Protein AF-A0A507EQU8-F1 (afdb_monomer)

pLDDT: mean 86.01, std 19.76, range [30.59, 98.69]

Nearest PDB structures (foldseek):
  7o62-assembly1_B  TM=4.569E-01  e=1.616E+00  Desulfotalea psychrophila LSv54
  6tmk-assembly1_E2  TM=2.914E-01  e=2.147E+00  Toxoplasma gondii GT1
  7njl-assembly1_A  TM=1.836E-01  e=2.472E-01  Mycolicibacterium smegmatis MC2 155
  7njm-assembly1_A  TM=1.804E-01  e=5.802E-01  Mycolicibacterium smegmatis MC2 155
  7njk-assembly1_A  TM=1.840E-01  e=6.882E-01  Mycolicibacterium smegmatis MC2 155

Solvent-accessible surface area (backbone atoms only — not comparable to full-atom values): 25206 Å² total; per-residue (Å²): 136,86,58,73,74,61,52,54,58,51,50,51,52,49,52,53,49,52,50,54,49,52,52,53,52,51,60,72,70,61,94,59,88,78,78,77,60,70,70,56,56,54,55,30,61,77,66,74,51,86,80,81,82,77,83,67,63,54,95,87,48,102,61,71,60,93,66,76,80,60,71,69,63,61,54,65,73,47,66,84,66,79,62,35,32,33,38,43,36,72,48,68,68,61,51,53,28,52,45,56,45,30,46,78,68,74,42,40,94,39,53,46,76,42,54,45,68,82,80,37,66,80,20,47,44,71,68,59,21,52,53,38,45,77,71,42,51,33,55,63,50,27,76,70,22,53,32,38,39,32,26,60,48,51,29,58,44,39,29,51,56,52,22,67,71,48,86,56,69,88,65,28,44,76,27,31,38,35,44,39,33,68,41,64,63,66,54,66,48,78,58,50,67,70,50,50,51,51,49,50,54,51,60,64,29,28,83,52,89,29,50,64,35,50,44,47,33,15,42,44,58,38,46,48,53,50,53,26,63,75,68,73,47,89,62,88,77,50,41,81,50,52,72,66,27,68,67,70,89,48,69,64,58,85,92,50,84,79,73,37,50,81,23,32,33,32,70,41,60,92,46,55,55,66,60,45,41,37,71,78,57,65,36,60,64,49,72,36,55,68,92,58,65,66,15,42,47,83,48,46,59,40,21,38,29,36,50,52,74,73,56,53,64,66,55,70,65,61,41,20,23,35,34,60,11,32,40,34,42,28,57,30,71,67,35,47,45,50,33,32,78,70,62,46,32,70,63,42,69,59,61,60,39,48,48,49,42,69,72,64,66,67,94,67,70,41,41,90,92,53,63,63,43,42,31,37,20,60,88,41,21,58,90,47,43,76,46,47,45,74,34,70,46,74,65,50,52,39,61,56,56,75,42,53,41,70,66,62,43,70,72,40,19,58,62,49,20,30,56,50,36,63,54,49,38,53,56,42,41,48,51,54,52,48,55,60,42,61,55,57,56,74,85,79,76,77,85,83,131

Sequence (449 aa):
MLGPKRKHKRLLRFIIALIATAVATLVLMGDIKVRVPTSINELCETHGLLCSLQTACNRHSFRCRFGVSSDSSIQRVIGEWKPAVLYYNRHGGCRTNLFAALEKLGLSSKMATFDPSQLSGYGMSHARAQQLIQRGHVQFVCNKYDVVVVADTIPHARALLLSLLETDTRIQCQSKIVLEITNRFDWRVKDVDAYYWMMRALVEATESRLKGRLFWVANNAFDKAYIEARLGVKMPFIRLIRPMGVATKSQYPWDLPKPSLSNFAAQKHYSEIYSGLSKNYSIPITVFPFGHKYGGPQHLLRFKAFIDVPYQYSTMKFYENIAHGVPLLIPTPRFLDELFNTGIHTMLDTNILKDLHRQLQQPVNAISGFPKWSAYMDYYDPLFAPFVYYVDSFKEFQEMADKSWKELDSRNVRQKGPEFYGAYRRLIVQEWLQLFRDMWPAAAVFHSV

Mean predicted aligned error: 9.55 Å

Organism: NCBI:txid246404

Secondary structure (DSSP, 8-state):
---HHHHHHHHHHHHHHHHHHHHHHHHHTS-------HHHHHHHHHTT----------TT-S--------THHHHHHHSS----EEEE-S-HHHHHHHHHHHHHTT-GGGEEEE-GGGT-SSS--HHHHHHHHHTTHHHHHHTT-SEEEE-S-GGGGHHHHHHTT-S-TTTS--SEEEEEESS-TTTT-SSHHHHHHHHHHHHHHHTTTTTTTEEEEESSHHHHHHHHHHHT---TT-EE----------PPPTTSPPP-TTSEEEE--SBSHHHHHHHHS---EEEEPTT-----HHHHTTSS-EE---SSS--HHHHHHHHTT--EEEE-HHHHHHHHHTTSB-SS-HHHHHHHHHHH-----PPTTS-GGGGGSGGG-TTTGGGEEEE-SHHHHHHHHHS-HHHHTTT-HHHHHHHHHHHHHHHHHHHHHHHHHHHS-GGGSSS--

Structure (mmCIF, N/CA/C/O backbone):
data_AF-A0A507EQU8-F1
#
_entry.id   AF-A0A507EQU8-F1
#
loop_
_atom_site.group_PDB
_atom_site.id
_atom_site.type_symbol
_atom_site.label_atom_id
_atom_site.label_alt_id
_atom_site.label_comp_id
_atom_site.label_asym_id
_atom_site.label_entity_id
_atom_site.label_seq_id
_atom_site.pdbx_PDB_ins_code
_atom_site.Cartn_x
_atom_site.Cartn_y
_atom_site.Cartn_z
_atom_site.occupancy
_atom_site.B_iso_or_equiv
_atom_site.auth_seq_id
_atom_site.auth_comp_id
_atom_site.auth_asym_id
_atom_site.auth_atom_id
_atom_site.pdbx_PDB_model_num
ATOM 1 N N . MET A 1 1 ? -10.538 -12.911 -45.875 1.00 42.34 1 MET A N 1
ATOM 2 C CA . MET A 1 1 ? -11.359 -13.709 -44.933 1.00 42.34 1 MET A CA 1
ATOM 3 C C . MET A 1 1 ? -10.910 -13.424 -43.499 1.00 42.34 1 MET A C 1
ATOM 5 O O . MET A 1 1 ? -9.743 -13.615 -43.195 1.00 42.34 1 MET A O 1
ATOM 9 N N . LEU A 1 2 ? -11.775 -12.884 -42.629 1.00 39.94 2 LEU A N 1
ATOM 10 C CA . LEU A 1 2 ? -11.408 -12.583 -41.233 1.00 39.94 2 LEU A CA 1
ATOM 11 C C . LEU A 1 2 ? -11.486 -13.854 -40.373 1.00 39.94 2 LEU A C 1
ATOM 13 O O . LEU A 1 2 ? -12.527 -14.512 -40.345 1.00 39.94 2 LEU A O 1
ATOM 17 N N . GLY A 1 3 ? -10.395 -14.167 -39.668 1.00 48.62 3 GLY A N 1
ATOM 18 C CA . GLY A 1 3 ? -10.254 -15.381 -38.860 1.00 48.62 3 GLY A CA 1
ATOM 19 C C . GLY A 1 3 ? -11.263 -15.512 -37.701 1.00 48.62 3 GLY A C 1
ATOM 20 O O . GLY A 1 3 ? -11.793 -14.506 -37.208 1.00 48.62 3 GLY A O 1
ATOM 21 N N . PRO A 1 4 ? -11.508 -16.747 -37.225 1.00 51.72 4 PRO A N 1
ATOM 22 C CA . PRO A 1 4 ? -12.619 -17.108 -36.332 1.00 51.72 4 PRO A CA 1
ATOM 23 C C . PRO A 1 4 ? -12.668 -16.311 -35.014 1.00 51.72 4 PRO A C 1
ATOM 25 O O . PRO A 1 4 ? -13.744 -15.924 -34.561 1.00 51.72 4 PRO A O 1
ATOM 28 N N . LYS A 1 5 ? -11.517 -15.918 -34.448 1.00 44.06 5 LYS A N 1
ATOM 29 C CA . LYS A 1 5 ? -11.454 -15.112 -33.210 1.00 44.06 5 LYS A CA 1
ATOM 30 C C . LYS A 1 5 ? -11.992 -13.678 -33.358 1.00 44.06 5 LYS A C 1
ATOM 32 O O . LYS A 1 5 ? -12.508 -13.112 -32.395 1.00 44.06 5 LYS A O 1
ATOM 37 N N . ARG A 1 6 ? -11.916 -13.070 -34.552 1.00 46.94 6 ARG A N 1
ATOM 38 C CA . ARG A 1 6 ? -12.485 -11.727 -34.805 1.00 46.94 6 ARG A CA 1
ATOM 39 C C . ARG A 1 6 ? -14.000 -11.770 -35.017 1.00 46.94 6 ARG A C 1
ATOM 41 O O . ARG A 1 6 ? -14.669 -10.788 -34.695 1.00 46.94 6 ARG A O 1
ATOM 48 N N . LYS A 1 7 ? -14.543 -12.899 -35.492 1.00 54.53 7 LYS A N 1
ATOM 49 C CA . LYS A 1 7 ? -15.993 -13.104 -35.629 1.00 54.53 7 LYS A CA 1
ATOM 50 C C . LYS A 1 7 ? -16.678 -13.179 -34.261 1.00 54.53 7 LYS A C 1
ATOM 52 O O . LYS A 1 7 ? -17.665 -12.480 -34.067 1.00 54.53 7 LYS A O 1
ATOM 57 N N . HIS A 1 8 ? -16.095 -13.876 -33.280 1.00 55.09 8 HIS A N 1
ATOM 58 C CA . HIS A 1 8 ? -16.669 -13.953 -31.928 1.00 55.09 8 HIS A CA 1
ATOM 59 C C . HIS A 1 8 ? -16.731 -12.606 -31.197 1.00 55.09 8 HIS A C 1
ATOM 61 O O . HIS A 1 8 ? -17.758 -12.288 -30.608 1.00 55.09 8 HIS A O 1
ATOM 67 N N . LYS A 1 9 ? -15.694 -11.759 -31.286 1.00 53.25 9 LYS A N 1
ATOM 68 C CA . LYS A 1 9 ? -15.735 -10.421 -30.661 1.00 53.25 9 LYS A CA 1
ATOM 69 C C . LYS A 1 9 ? -16.758 -9.4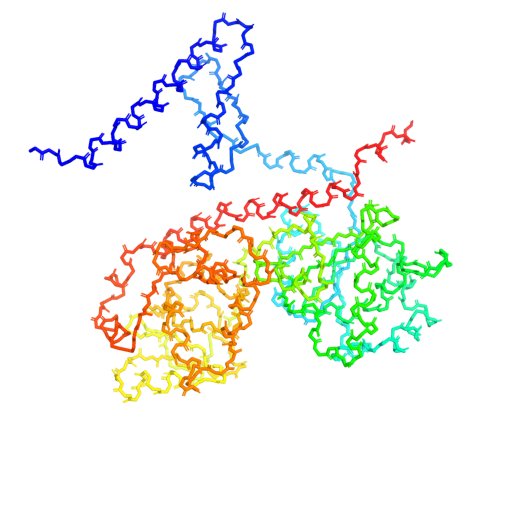85 -31.313 1.00 53.25 9 LYS A C 1
ATOM 71 O O . LYS A 1 9 ? -17.349 -8.663 -30.618 1.00 53.25 9 LYS A O 1
ATOM 76 N N . ARG A 1 10 ? -16.968 -9.584 -32.632 1.00 59.56 10 ARG A N 1
ATOM 77 C CA . ARG A 1 10 ? -18.005 -8.803 -33.330 1.00 59.56 10 ARG A CA 1
ATOM 78 C C . ARG A 1 10 ? -19.405 -9.313 -33.003 1.00 59.56 10 ARG A C 1
ATOM 80 O O . ARG A 1 10 ? -20.270 -8.493 -32.726 1.00 59.56 10 ARG A O 1
ATOM 87 N N . LEU A 1 11 ? -19.592 -10.631 -32.962 1.00 62.03 11 LEU A N 1
ATOM 88 C CA . LEU A 1 11 ? -20.859 -11.254 -32.590 1.00 62.03 11 LEU A CA 1
ATOM 89 C C . LEU A 1 11 ? -21.246 -10.915 -31.144 1.00 62.03 11 LEU A C 1
ATOM 91 O O . LEU A 1 11 ? -22.371 -10.503 -30.903 1.00 62.03 11 LEU A O 1
ATOM 95 N N . LEU A 1 12 ? -20.299 -10.973 -30.203 1.00 58.91 12 LEU A N 1
ATOM 96 C CA . LEU A 1 12 ? -20.546 -10.613 -28.805 1.00 58.91 12 LEU A CA 1
ATOM 97 C C . LEU A 1 12 ? -20.930 -9.133 -28.646 1.00 58.91 12 LEU A C 1
ATOM 99 O O . LEU A 1 12 ? -21.884 -8.817 -27.947 1.00 58.91 12 LEU A O 1
ATOM 103 N N . ARG A 1 13 ? -20.235 -8.218 -29.338 1.00 59.28 13 ARG A N 1
ATOM 104 C CA . ARG A 1 13 ? -20.596 -6.787 -29.343 1.00 59.28 13 ARG A CA 1
ATOM 105 C C . ARG A 1 13 ? -21.969 -6.537 -29.960 1.00 59.28 13 ARG A C 1
ATOM 107 O O . ARG A 1 13 ? -22.696 -5.681 -29.470 1.00 59.28 13 ARG A O 1
ATOM 114 N N . PHE A 1 14 ? -22.312 -7.277 -31.012 1.00 68.62 14 PHE A N 1
ATOM 115 C CA . PHE A 1 14 ? -23.617 -7.193 -31.656 1.00 68.62 14 PHE A CA 1
ATOM 116 C C . PHE A 1 14 ? -24.729 -7.680 -30.721 1.00 68.62 14 PHE A C 1
ATOM 118 O O . PHE A 1 14 ? -25.715 -6.977 -30.554 1.00 68.62 14 PHE A O 1
ATOM 125 N N . ILE A 1 15 ? -24.528 -8.809 -30.032 1.00 67.62 15 ILE A N 1
ATOM 126 C CA . ILE A 1 15 ? -25.474 -9.351 -29.045 1.00 67.62 15 ILE A CA 1
ATOM 127 C C . ILE A 1 15 ? -25.667 -8.381 -27.871 1.00 67.62 15 ILE A C 1
ATOM 129 O O . ILE A 1 15 ? -26.803 -8.095 -27.507 1.00 67.62 15 ILE A O 1
ATOM 133 N N . ILE A 1 16 ? -24.586 -7.816 -27.319 1.00 65.94 16 ILE A N 1
ATOM 134 C CA . ILE A 1 16 ? -24.670 -6.828 -26.228 1.00 65.94 16 ILE A CA 1
ATOM 135 C C . ILE A 1 16 ? -25.446 -5.583 -26.675 1.00 65.94 16 ILE A C 1
ATOM 137 O O . ILE A 1 16 ? -26.297 -5.097 -25.933 1.00 65.94 16 ILE A O 1
ATOM 141 N N . ALA A 1 17 ? -25.190 -5.083 -27.888 1.00 66.50 17 ALA A N 1
ATOM 142 C CA . ALA A 1 17 ? -25.923 -3.946 -28.434 1.00 66.50 17 ALA A CA 1
ATOM 143 C C . ALA A 1 17 ? -27.415 -4.268 -28.616 1.00 66.50 17 ALA A C 1
ATOM 145 O O . ALA A 1 17 ? -28.255 -3.463 -28.232 1.00 66.50 17 ALA A O 1
ATOM 146 N N . LEU A 1 18 ? -27.746 -5.460 -29.120 1.00 69.06 18 LEU A N 1
ATOM 147 C CA . LEU A 1 18 ? -29.127 -5.899 -29.338 1.00 69.06 18 LEU A CA 1
ATOM 148 C C . LEU A 1 18 ? -29.902 -6.039 -28.021 1.00 69.06 18 LEU A C 1
ATOM 150 O O . LEU A 1 18 ? -31.041 -5.591 -27.932 1.00 69.06 18 LEU A O 1
ATOM 154 N N . ILE A 1 19 ? -29.263 -6.589 -26.983 1.00 69.62 19 ILE A N 1
ATOM 155 C CA . ILE A 1 19 ? -29.839 -6.695 -25.634 1.00 69.62 19 ILE A CA 1
ATOM 156 C C . ILE A 1 19 ? -30.042 -5.302 -25.031 1.00 69.62 19 ILE A C 1
ATOM 158 O O . ILE A 1 19 ? -31.113 -5.018 -24.500 1.00 69.62 19 ILE A O 1
ATOM 162 N N . ALA A 1 20 ? -29.055 -4.409 -25.147 1.00 66.19 20 ALA A N 1
ATOM 163 C CA . ALA A 1 20 ? -29.172 -3.040 -24.651 1.00 66.19 20 ALA A CA 1
ATOM 164 C C . ALA A 1 20 ? -30.304 -2.269 -25.352 1.00 66.19 20 ALA A C 1
ATOM 166 O O . ALA A 1 20 ? -31.063 -1.563 -24.690 1.00 66.19 20 ALA A O 1
ATOM 167 N N . THR A 1 21 ? -30.457 -2.438 -26.670 1.00 67.44 21 THR A N 1
ATOM 168 C CA . THR A 1 21 ? -31.561 -1.844 -27.434 1.00 67.44 21 THR A CA 1
ATOM 169 C C . THR A 1 21 ? -32.906 -2.436 -27.020 1.00 67.44 21 THR A C 1
ATOM 171 O O . THR A 1 21 ? -33.819 -1.671 -26.738 1.00 67.44 21 THR A O 1
ATOM 174 N N . ALA A 1 22 ? -33.027 -3.761 -26.891 1.00 65.25 22 ALA A N 1
ATOM 175 C CA . ALA A 1 22 ? -34.272 -4.412 -26.479 1.00 65.25 22 ALA A CA 1
ATOM 176 C C . ALA A 1 22 ? -34.715 -3.995 -25.065 1.00 65.25 22 ALA A C 1
ATOM 178 O O . ALA A 1 22 ? -35.886 -3.688 -24.850 1.00 65.25 22 ALA A O 1
ATOM 179 N N . VAL A 1 23 ? -33.779 -3.911 -24.113 1.00 63.47 23 VAL A N 1
ATOM 180 C CA . VAL A 1 23 ? -34.057 -3.431 -22.749 1.00 63.47 23 VAL A CA 1
ATOM 181 C C . VAL A 1 23 ? -34.469 -1.957 -22.764 1.00 63.47 23 VAL A C 1
ATOM 183 O O . VAL A 1 23 ? -35.434 -1.593 -22.098 1.00 63.47 23 VAL A O 1
ATOM 186 N N . ALA A 1 24 ? -33.802 -1.111 -23.556 1.00 61.72 24 ALA A N 1
ATOM 187 C CA . ALA A 1 24 ? -34.179 0.295 -23.693 1.00 61.72 24 ALA A CA 1
ATOM 188 C C . ALA A 1 24 ? -35.578 0.468 -24.311 1.00 61.72 24 ALA A C 1
ATOM 190 O O . ALA A 1 24 ? -36.353 1.295 -23.836 1.00 61.72 24 ALA A O 1
ATOM 191 N N . THR A 1 25 ? -35.931 -0.330 -25.324 1.00 55.12 25 THR A N 1
ATOM 192 C CA . THR A 1 25 ? -37.264 -0.316 -25.942 1.00 55.12 25 THR A CA 1
ATOM 193 C C . THR A 1 25 ? -38.345 -0.779 -24.963 1.00 55.12 25 THR A C 1
ATOM 195 O O . THR A 1 25 ? -39.374 -0.122 -24.856 1.00 55.12 25 THR A O 1
ATOM 198 N N . LEU A 1 26 ? -38.098 -1.839 -24.185 1.00 52.22 26 LEU A N 1
ATOM 199 C CA . LEU A 1 26 ? -39.044 -2.334 -23.175 1.00 52.22 26 LEU A CA 1
ATOM 200 C C . LEU A 1 26 ? -39.271 -1.332 -22.032 1.00 52.22 26 LEU A C 1
ATOM 202 O O . LEU A 1 26 ? -40.394 -1.184 -21.562 1.00 52.22 26 LEU A O 1
ATOM 206 N N . VAL A 1 27 ? -38.235 -0.597 -21.621 1.00 56.47 27 VAL A N 1
ATOM 207 C CA . VAL A 1 27 ? -38.352 0.469 -20.607 1.00 56.47 27 VAL A CA 1
ATOM 208 C C . VAL A 1 27 ? -39.142 1.676 -21.132 1.00 56.47 27 VAL A C 1
ATOM 210 O O . VAL A 1 27 ? -39.840 2.335 -20.364 1.00 56.47 27 VAL A O 1
ATOM 213 N N . LEU A 1 28 ? -39.078 1.961 -22.437 1.00 51.53 28 LEU A N 1
ATOM 214 C CA . LEU A 1 28 ? -39.830 3.055 -23.064 1.00 51.53 28 LEU A CA 1
ATOM 215 C C . LEU A 1 28 ? -41.324 2.744 -23.263 1.00 51.53 28 LEU A C 1
ATOM 217 O O . LEU A 1 28 ? -42.096 3.677 -23.461 1.00 51.53 28 LEU A O 1
ATOM 221 N N . MET A 1 29 ? -41.740 1.475 -23.180 1.00 55.16 29 MET A N 1
ATOM 222 C CA . MET A 1 29 ? -43.136 1.054 -23.390 1.00 55.16 29 MET A CA 1
ATOM 223 C C . MET A 1 29 ? -44.002 1.007 -22.115 1.00 55.16 29 MET A C 1
ATOM 225 O O . MET A 1 29 ? -45.175 0.664 -22.208 1.00 55.16 29 MET A O 1
ATOM 229 N N . GLY A 1 30 ? -43.479 1.434 -20.960 1.00 38.78 30 GLY A N 1
ATOM 230 C CA . GLY A 1 30 ? -44.264 1.643 -19.735 1.00 38.78 30 GLY A CA 1
ATOM 231 C C . GLY A 1 30 ? -44.385 0.411 -18.824 1.00 38.78 30 GLY A C 1
ATOM 232 O O . GLY A 1 30 ? -44.796 -0.662 -19.246 1.00 38.78 30 GLY A O 1
ATOM 233 N N . ASP A 1 31 ? -44.001 0.607 -17.558 1.00 40.34 31 ASP A N 1
ATOM 234 C CA . ASP A 1 31 ? -44.243 -0.231 -16.369 1.00 40.34 31 ASP A CA 1
ATOM 235 C C . ASP A 1 31 ? -43.927 -1.735 -16.423 1.00 40.34 31 ASP A C 1
ATOM 237 O O . ASP A 1 31 ? -44.619 -2.560 -15.825 1.00 40.34 31 ASP A O 1
ATOM 241 N N . ILE A 1 32 ? -42.785 -2.107 -17.009 1.00 42.34 32 ILE A N 1
ATOM 242 C CA . ILE A 1 32 ? -42.220 -3.451 -16.823 1.00 42.34 32 ILE A CA 1
ATOM 243 C C . ILE A 1 32 ? -40.951 -3.375 -15.967 1.00 42.34 32 ILE A C 1
ATOM 245 O O . ILE A 1 32 ? -39.916 -2.855 -16.385 1.00 42.34 32 ILE A O 1
ATOM 249 N N . LYS A 1 33 ? -41.001 -3.963 -14.761 1.00 39.00 33 LYS A N 1
ATOM 250 C CA . LYS A 1 33 ? -39.801 -4.315 -13.983 1.00 39.00 33 LYS A CA 1
ATOM 251 C C . LYS A 1 33 ? -39.036 -5.405 -14.738 1.00 39.00 33 LYS A C 1
ATOM 253 O O . LYS A 1 33 ? -39.314 -6.591 -14.577 1.00 39.00 33 LYS A O 1
ATOM 258 N N . VAL A 1 34 ? -38.071 -5.017 -15.568 1.00 43.66 34 VAL A N 1
ATOM 259 C CA . VAL A 1 34 ? -37.204 -5.974 -16.265 1.00 43.66 34 VAL A CA 1
ATOM 260 C C . VAL A 1 34 ? -36.219 -6.572 -15.259 1.00 43.66 34 VAL A C 1
ATOM 262 O O . VAL A 1 34 ? -35.320 -5.893 -14.763 1.00 43.66 34 VAL A O 1
ATOM 265 N N . ARG A 1 35 ? -36.388 -7.859 -14.945 1.00 39.03 35 ARG A N 1
ATOM 266 C CA . ARG A 1 35 ? -35.407 -8.634 -14.178 1.00 39.03 35 ARG A CA 1
ATOM 267 C C . ARG A 1 35 ? -34.235 -8.935 -15.112 1.00 39.03 35 ARG A C 1
ATOM 269 O O . ARG A 1 35 ? -34.393 -9.677 -16.078 1.00 39.03 35 ARG A O 1
ATOM 276 N N . VAL A 1 36 ? -33.080 -8.322 -14.862 1.00 44.06 36 VAL A N 1
ATOM 277 C CA . VAL A 1 36 ? -31.867 -8.581 -15.650 1.00 44.06 36 VAL A CA 1
ATOM 278 C C . VAL A 1 36 ? -31.468 -10.053 -15.456 1.00 44.06 36 VAL A C 1
ATOM 280 O O . VAL A 1 36 ? -31.390 -10.495 -14.307 1.00 44.06 36 VAL A O 1
ATOM 283 N N . PRO A 1 37 ? -31.239 -10.827 -16.533 1.00 44.88 37 PRO A N 1
ATOM 284 C CA . PRO A 1 37 ? -30.808 -12.216 -16.417 1.00 44.88 37 PRO A CA 1
ATOM 285 C C . PRO A 1 37 ? -29.490 -12.326 -15.642 1.00 44.88 37 PRO A C 1
ATOM 287 O O . PRO A 1 37 ? -28.558 -11.556 -15.881 1.00 44.88 37 PRO A O 1
ATOM 290 N N . THR A 1 38 ? -29.388 -13.317 -14.756 1.00 45.31 38 THR A N 1
ATOM 291 C CA . THR A 1 38 ? -28.192 -13.628 -13.949 1.00 45.31 38 THR A CA 1
ATOM 292 C C . THR A 1 38 ? -26.916 -13.771 -14.785 1.00 45.31 38 THR A C 1
ATOM 294 O O . THR A 1 38 ? -25.840 -13.394 -14.327 1.00 45.31 38 THR A O 1
ATOM 297 N N . SER A 1 39 ? -27.040 -14.188 -16.047 1.00 43.75 39 SER A N 1
ATOM 298 C CA . SER A 1 39 ? -25.925 -14.334 -16.988 1.00 43.75 39 SER A CA 1
ATOM 299 C C . SER A 1 39 ? -25.217 -13.021 -17.359 1.00 43.75 39 SER A C 1
ATOM 301 O O . SER A 1 39 ? -24.066 -13.053 -17.787 1.00 43.75 39 SER A O 1
ATOM 303 N N . ILE A 1 40 ? -25.858 -11.855 -17.194 1.00 48.06 40 ILE A N 1
ATOM 304 C CA . ILE A 1 40 ? -25.225 -10.544 -17.436 1.00 48.06 40 ILE A CA 1
ATOM 305 C C . ILE A 1 40 ? -24.360 -10.124 -16.242 1.00 48.06 40 ILE A C 1
ATOM 307 O O . ILE A 1 40 ? -23.273 -9.584 -16.445 1.00 48.06 40 ILE A O 1
ATOM 311 N N . ASN A 1 41 ? -24.792 -10.426 -15.014 1.00 46.12 41 ASN A N 1
ATOM 312 C CA . ASN A 1 41 ? -23.993 -10.169 -13.813 1.00 46.12 41 ASN A CA 1
ATOM 313 C C . ASN A 1 41 ? -22.737 -11.049 -13.788 1.00 46.12 41 ASN A C 1
ATOM 315 O O . ASN A 1 41 ? -21.650 -10.532 -13.544 1.00 46.12 41 ASN A O 1
ATOM 319 N N . GLU A 1 42 ? -22.854 -12.325 -14.169 1.00 46.00 42 GLU A N 1
ATOM 320 C CA . GLU A 1 42 ? -21.694 -13.210 -14.351 1.00 46.00 42 GLU A CA 1
ATOM 321 C C . GLU A 1 42 ? -20.728 -12.671 -15.419 1.00 46.00 42 GLU A C 1
ATOM 323 O O . GLU A 1 42 ? -19.509 -12.730 -15.251 1.00 46.00 42 GLU A O 1
ATOM 328 N N . LEU A 1 43 ? -21.241 -12.071 -16.502 1.00 43.12 43 LEU A N 1
ATOM 329 C CA . LEU A 1 43 ? -20.406 -11.457 -17.538 1.00 43.12 43 LEU A CA 1
ATOM 330 C C . LEU A 1 43 ? -19.632 -10.233 -17.015 1.00 43.12 43 LEU A C 1
ATOM 332 O O . LEU A 1 43 ? -18.475 -10.037 -17.397 1.00 43.12 43 LEU A O 1
ATOM 336 N N . CYS A 1 44 ? -20.254 -9.426 -16.152 1.00 44.66 44 CYS A N 1
ATOM 337 C CA . CYS A 1 44 ? -19.648 -8.250 -15.522 1.00 44.66 44 CYS A CA 1
ATOM 338 C C . CYS A 1 44 ? -18.599 -8.624 -14.465 1.00 44.66 44 CYS A C 1
ATOM 340 O O . CYS A 1 44 ? -17.521 -8.027 -14.445 1.00 44.66 44 CYS A O 1
ATOM 342 N N . GLU A 1 45 ? -18.868 -9.652 -13.657 1.00 44.34 45 GLU A N 1
ATOM 343 C CA . GLU A 1 45 ? -17.925 -10.196 -12.672 1.00 44.34 45 GLU A CA 1
ATOM 344 C C . GLU A 1 45 ? -16.706 -10.834 -13.346 1.00 44.34 45 GLU A C 1
ATOM 346 O O . GLU A 1 45 ? -15.569 -10.551 -12.969 1.00 44.34 45 GLU A O 1
ATOM 351 N N . THR A 1 46 ? -16.916 -11.594 -14.426 1.00 40.97 46 THR A N 1
ATOM 352 C CA . THR A 1 46 ? -15.825 -12.239 -15.181 1.00 40.97 46 THR A CA 1
ATOM 353 C C . THR A 1 46 ? -14.878 -11.219 -15.837 1.00 40.97 46 THR A C 1
ATOM 355 O O . THR A 1 46 ? -13.724 -11.534 -16.124 1.00 40.97 46 THR A O 1
ATOM 358 N N . HIS A 1 47 ? -15.333 -9.980 -16.060 1.00 43.50 47 HIS A N 1
ATOM 359 C CA . HIS A 1 47 ? -14.538 -8.909 -16.677 1.00 43.50 47 HIS A CA 1
ATOM 360 C C . HIS A 1 47 ? -14.151 -7.778 -15.708 1.00 43.50 47 HIS A C 1
ATOM 362 O O . HIS A 1 47 ? -13.595 -6.773 -16.153 1.00 43.50 47 HIS A O 1
ATOM 368 N N . GLY A 1 48 ? -14.410 -7.925 -14.404 1.00 31.89 48 GLY A N 1
ATOM 369 C CA . GLY A 1 48 ? -13.989 -6.964 -13.378 1.00 31.89 48 GLY A CA 1
ATOM 370 C C . GLY A 1 48 ? -14.643 -5.579 -13.478 1.00 31.89 48 GLY A C 1
ATOM 371 O O . GLY A 1 48 ? -14.042 -4.588 -13.065 1.00 31.89 48 GLY A O 1
ATOM 372 N N . LEU A 1 49 ? -15.852 -5.482 -14.041 1.00 39.31 49 LEU A N 1
ATOM 373 C CA . LEU A 1 49 ? -16.602 -4.227 -14.140 1.00 39.31 49 LEU A CA 1
ATOM 374 C C . LEU A 1 49 ? -17.629 -4.133 -13.004 1.00 39.31 49 LEU A C 1
ATOM 376 O O . LEU A 1 49 ? -18.599 -4.885 -12.972 1.00 39.31 49 LEU A O 1
ATOM 380 N N . LEU A 1 50 ? -17.452 -3.163 -12.101 1.00 37.41 50 LEU A N 1
ATOM 381 C CA . LEU A 1 50 ? -18.492 -2.752 -11.152 1.00 37.41 50 LEU A CA 1
ATOM 382 C C . LEU A 1 50 ? -19.610 -2.029 -11.918 1.00 37.41 50 LEU A C 1
ATOM 384 O O . LEU A 1 50 ? -19.485 -0.856 -12.270 1.00 37.41 50 LEU A O 1
ATOM 388 N N . CYS A 1 51 ? -20.712 -2.726 -12.187 1.00 35.53 51 CYS A N 1
ATOM 389 C CA . CYS A 1 51 ? -21.919 -2.122 -12.740 1.00 35.53 51 CYS A CA 1
ATOM 390 C C . CYS A 1 51 ? -22.853 -1.668 -11.609 1.00 35.53 51 CYS A C 1
ATOM 392 O O . CYS A 1 51 ? -23.737 -2.413 -11.203 1.00 35.53 51 CYS A O 1
ATOM 394 N N . SER A 1 52 ? -22.727 -0.420 -11.145 1.00 35.41 52 SER A N 1
ATOM 395 C CA . SER A 1 52 ? -23.890 0.297 -10.603 1.00 35.41 52 SER A CA 1
ATOM 396 C C . SER A 1 52 ? -24.481 1.158 -11.725 1.00 35.41 52 SER A C 1
ATOM 398 O O . SER A 1 52 ? -24.099 2.298 -11.978 1.00 35.41 52 SER A O 1
ATOM 400 N N . LEU A 1 53 ? -25.377 0.555 -12.505 1.00 33.78 53 LEU A N 1
ATOM 401 C CA . LEU A 1 53 ? -26.089 1.251 -13.574 1.00 33.78 53 LEU A CA 1
ATOM 402 C C . LEU A 1 53 ? -27.256 2.039 -12.967 1.00 33.78 53 LEU A C 1
ATOM 404 O O . LEU A 1 53 ? -28.345 1.504 -12.793 1.00 33.78 53 LEU A O 1
ATOM 408 N N . GLN A 1 54 ? -27.047 3.323 -12.671 1.00 34.78 54 GLN A N 1
ATOM 409 C CA . GLN A 1 54 ? -28.151 4.287 -12.649 1.00 34.78 54 GLN A CA 1
ATOM 410 C C . GLN A 1 54 ? -28.261 4.915 -14.040 1.00 34.78 54 GLN A C 1
ATOM 412 O O . GLN A 1 54 ? -27.497 5.802 -14.417 1.00 34.78 54 GLN A O 1
ATOM 417 N N . THR A 1 55 ? -29.196 4.414 -14.840 1.00 35.97 55 THR A N 1
ATOM 418 C CA . THR A 1 55 ? -29.522 4.954 -16.161 1.00 35.97 55 THR A CA 1
ATOM 419 C C . THR A 1 55 ? -30.459 6.153 -16.024 1.00 35.97 55 THR A C 1
ATOM 421 O O . THR A 1 55 ? -31.668 5.999 -15.891 1.00 35.97 55 THR A O 1
ATOM 424 N N . ALA A 1 56 ? -29.919 7.369 -16.115 1.00 35.78 56 ALA A N 1
ATOM 425 C CA . ALA A 1 56 ? -30.712 8.558 -16.422 1.00 35.78 56 ALA A CA 1
ATOM 426 C C . ALA A 1 56 ? -30.694 8.779 -17.944 1.00 35.78 56 ALA A C 1
ATOM 428 O O . ALA A 1 56 ? -29.787 9.418 -18.479 1.00 35.78 56 ALA A O 1
ATOM 429 N N . CYS A 1 57 ? -31.662 8.210 -18.669 1.00 35.88 57 CYS A N 1
ATOM 430 C CA . CYS A 1 57 ? -31.829 8.498 -20.097 1.00 35.88 57 CYS A CA 1
ATOM 431 C C . CYS A 1 57 ? -32.809 9.674 -20.263 1.00 35.88 57 CYS A C 1
ATOM 433 O O . CYS A 1 57 ? -33.925 9.663 -19.745 1.00 35.88 57 CYS A O 1
ATOM 435 N N . ASN A 1 58 ? -32.363 10.720 -20.962 1.00 36.84 58 ASN A N 1
ATOM 436 C CA . ASN A 1 58 ? -33.167 11.903 -21.263 1.00 36.84 58 ASN A CA 1
ATOM 437 C C . ASN A 1 58 ? -34.173 11.563 -22.381 1.00 36.84 58 ASN A C 1
ATOM 439 O O . ASN A 1 58 ? -33.758 11.119 -23.452 1.00 36.84 58 ASN A O 1
ATOM 443 N N . ARG A 1 59 ? -35.477 11.781 -22.144 1.00 36.84 59 ARG A N 1
ATOM 444 C CA . ARG A 1 59 ? -36.588 11.370 -23.032 1.00 36.84 59 ARG A CA 1
ATOM 445 C C . ARG A 1 59 ? -36.531 11.946 -24.457 1.00 36.84 59 ARG A C 1
ATOM 447 O O . ARG A 1 59 ? -37.214 11.426 -25.329 1.00 36.84 59 ARG A O 1
ATOM 454 N N . HIS A 1 60 ? -35.706 12.963 -24.717 1.00 37.25 60 HIS A N 1
ATOM 455 C CA . HIS A 1 60 ? -35.644 13.636 -26.023 1.00 37.25 60 HIS A CA 1
ATOM 456 C C . HIS A 1 60 ? -34.332 13.448 -26.797 1.00 37.25 60 HIS A C 1
ATOM 458 O O . HIS A 1 60 ? -34.164 14.033 -27.864 1.00 37.25 60 HIS A O 1
ATOM 464 N N . SER A 1 61 ? -33.395 12.623 -26.318 1.00 37.47 61 SER A N 1
ATOM 465 C CA . SER A 1 61 ? -32.177 12.329 -27.081 1.00 37.47 61 SER A CA 1
ATOM 466 C C . SER A 1 61 ? -31.795 10.856 -26.978 1.00 37.47 61 SER A C 1
ATOM 468 O O . SER A 1 61 ? -31.589 10.359 -25.874 1.00 37.47 61 SER A O 1
ATOM 470 N N . PHE A 1 62 ? -31.579 10.185 -28.114 1.00 38.94 62 PHE A N 1
ATOM 471 C CA . PHE A 1 62 ? -31.048 8.810 -28.221 1.00 38.94 62 PHE A CA 1
ATOM 472 C C . PHE A 1 62 ? -29.595 8.641 -27.702 1.00 38.94 62 PHE A C 1
ATOM 474 O O . PHE A 1 62 ? -28.891 7.701 -28.062 1.00 38.94 62 PHE A O 1
ATOM 481 N N . ARG A 1 63 ? -29.108 9.549 -26.848 1.00 30.59 63 ARG A N 1
ATOM 482 C CA . ARG A 1 63 ? -27.820 9.453 -26.155 1.00 30.59 63 ARG A CA 1
ATOM 483 C C . ARG A 1 63 ? -28.062 9.229 -24.666 1.00 30.59 63 ARG A C 1
ATOM 485 O O . ARG A 1 63 ? -28.258 10.187 -23.922 1.00 30.59 63 ARG A O 1
ATOM 492 N N . CYS A 1 64 ? -27.965 7.983 -24.211 1.00 32.88 64 CYS A N 1
ATOM 493 C CA . CYS A 1 64 ? -27.734 7.732 -22.790 1.00 32.88 64 CYS A CA 1
ATOM 494 C C . CYS A 1 64 ? -26.277 8.131 -22.488 1.00 32.88 64 CYS A C 1
ATOM 496 O O . CYS A 1 64 ? -25.334 7.597 -23.075 1.00 32.88 64 CYS A O 1
ATOM 498 N N . ARG A 1 65 ? -26.087 9.139 -21.629 1.00 33.06 65 ARG A N 1
ATOM 499 C CA . ARG A 1 65 ? -24.763 9.495 -21.108 1.00 33.06 65 ARG A CA 1
ATOM 500 C C . ARG A 1 65 ? -24.538 8.700 -19.831 1.00 33.06 65 ARG A C 1
ATOM 502 O O . ARG A 1 65 ? -25.363 8.754 -18.925 1.00 33.06 65 ARG A O 1
ATOM 509 N N . PHE A 1 66 ? -23.402 8.019 -19.740 1.00 36.69 66 PHE A N 1
ATOM 510 C CA . PHE A 1 66 ? -22.892 7.516 -18.469 1.00 36.69 66 PHE A CA 1
ATOM 511 C C . PHE A 1 66 ? -22.404 8.720 -17.657 1.00 36.69 66 PHE A C 1
ATOM 513 O O . PHE A 1 66 ? -21.257 9.145 -17.773 1.00 36.69 66 PHE A O 1
ATOM 520 N N . GLY A 1 67 ? -23.319 9.347 -16.922 1.00 32.97 67 GLY A N 1
ATOM 521 C CA . GLY A 1 67 ? -22.998 10.412 -15.985 1.00 32.97 67 GLY A CA 1
ATOM 522 C C . GLY A 1 67 ? -22.682 9.801 -14.631 1.00 32.97 67 GLY A C 1
ATOM 523 O O . GLY A 1 67 ? -23.563 9.237 -13.993 1.00 32.97 67 GLY A O 1
ATOM 524 N N . VAL A 1 68 ? -21.437 9.925 -14.175 1.00 39.62 68 VAL A N 1
ATOM 525 C CA . VAL A 1 68 ? -21.162 9.858 -12.737 1.00 39.62 68 VAL A CA 1
ATOM 526 C C . VAL A 1 68 ? -21.927 11.029 -12.122 1.00 39.62 68 VAL A C 1
ATOM 528 O O . VAL A 1 68 ? -21.764 12.154 -12.598 1.00 39.62 68 VAL A O 1
ATOM 531 N N . SER A 1 69 ? -22.800 10.758 -11.143 1.00 40.72 69 SER A N 1
ATOM 532 C CA . SER A 1 69 ? -23.513 11.793 -10.380 1.00 40.72 69 SER A CA 1
ATOM 533 C C . SER A 1 69 ? -22.549 12.930 -10.049 1.00 40.72 69 SER A C 1
ATOM 535 O O . SER A 1 69 ? -21.448 12.678 -9.555 1.00 40.72 69 SER A O 1
ATOM 537 N N . SER A 1 70 ? -22.931 14.159 -10.391 1.00 44.41 70 SER A N 1
ATOM 538 C CA . SER A 1 70 ? -22.108 15.347 -10.180 1.00 44.41 70 SER A CA 1
ATOM 539 C C . SER A 1 70 ? -21.667 15.456 -8.716 1.00 44.41 70 SER A C 1
ATOM 541 O O . SER A 1 70 ? -22.431 15.117 -7.810 1.00 44.41 70 SER A O 1
ATOM 543 N N . ASP A 1 71 ? -20.453 15.975 -8.490 1.00 54.41 71 ASP A N 1
ATOM 544 C CA . ASP A 1 71 ? -19.811 16.212 -7.177 1.00 54.41 71 ASP A CA 1
ATOM 545 C C . ASP A 1 71 ? -20.745 16.814 -6.104 1.00 54.41 71 ASP A C 1
ATOM 547 O O . ASP A 1 71 ? -20.563 16.598 -4.903 1.00 54.41 71 ASP A O 1
ATOM 551 N N . SER A 1 72 ? -21.800 17.517 -6.522 1.00 55.38 72 SER A N 1
ATOM 552 C CA . SER A 1 72 ? -22.846 18.065 -5.659 1.00 55.38 72 SER A CA 1
ATOM 553 C C . SER A 1 72 ? -23.514 17.030 -4.741 1.00 55.38 72 SER A C 1
ATOM 555 O O . SER A 1 72 ? -23.923 17.388 -3.639 1.00 55.38 72 SER A O 1
ATOM 557 N N . SER A 1 73 ? -23.612 15.748 -5.126 1.00 54.91 73 SER A N 1
ATOM 558 C CA . SER A 1 73 ? -24.178 14.707 -4.247 1.00 54.91 73 SER A CA 1
ATOM 559 C C . SER A 1 73 ? -23.235 14.277 -3.119 1.00 54.91 73 SER A C 1
ATOM 561 O O . SER A 1 73 ? -23.704 13.811 -2.084 1.00 54.91 73 SER A O 1
ATOM 563 N N . ILE A 1 74 ? -21.916 14.425 -3.295 1.00 54.88 74 ILE A N 1
ATOM 564 C CA . ILE A 1 74 ? -20.929 14.102 -2.250 1.00 54.88 74 ILE A CA 1
ATOM 565 C C . ILE A 1 74 ? -20.965 15.183 -1.167 1.00 54.88 74 ILE A C 1
ATOM 567 O O . ILE A 1 74 ? -21.071 14.865 0.016 1.00 54.88 74 ILE A O 1
ATOM 571 N N . GLN A 1 75 ? -20.985 16.458 -1.571 1.00 54.22 75 GLN A N 1
ATOM 572 C CA . GLN A 1 75 ? -21.051 17.581 -0.632 1.00 54.22 75 GLN A CA 1
ATOM 573 C C . GLN A 1 75 ? -22.360 17.623 0.164 1.00 54.22 75 GLN A C 1
ATOM 575 O O . GLN A 1 75 ? -22.342 17.963 1.343 1.00 54.22 75 GLN A O 1
ATOM 580 N N . ARG A 1 76 ? -23.491 17.226 -0.438 1.00 56.19 76 ARG A N 1
ATOM 581 C CA . ARG A 1 76 ? -24.801 17.257 0.236 1.00 56.19 76 ARG A CA 1
ATOM 582 C C . ARG A 1 76 ? -24.925 16.248 1.384 1.00 56.19 76 ARG A C 1
ATOM 584 O O . ARG A 1 76 ? -25.720 16.471 2.283 1.00 56.19 76 ARG A O 1
ATOM 591 N N . VAL A 1 77 ? -24.144 15.163 1.371 1.00 53.97 77 VAL A N 1
ATOM 592 C CA . VAL A 1 77 ? -24.187 14.115 2.413 1.00 53.97 77 VAL A CA 1
ATOM 593 C C . VAL A 1 77 ? -23.223 14.398 3.571 1.00 53.97 77 VAL A C 1
ATOM 595 O O . VAL A 1 77 ? -23.497 14.002 4.695 1.00 53.97 77 VAL A O 1
ATOM 598 N N . ILE A 1 78 ? -22.127 15.123 3.326 1.00 58.16 78 ILE A N 1
ATOM 599 C CA . ILE A 1 78 ? -21.184 15.579 4.372 1.00 58.16 78 ILE A CA 1
ATOM 600 C C . ILE A 1 78 ? -21.616 16.955 4.936 1.00 58.16 78 ILE A C 1
ATOM 602 O O . ILE A 1 78 ? -20.979 17.503 5.829 1.00 58.16 78 ILE A O 1
ATOM 606 N N . GLY A 1 79 ? -22.713 17.524 4.418 1.00 55.78 79 GLY A N 1
ATOM 607 C CA . GLY A 1 79 ? -23.071 18.943 4.515 1.00 55.78 79 GLY A CA 1
ATOM 608 C C . GLY A 1 79 ? -23.131 19.548 5.919 1.00 55.78 79 GLY A C 1
ATOM 609 O O . GLY A 1 79 ? -22.896 20.746 6.052 1.00 55.78 79 GLY A O 1
ATOM 610 N N . GLU A 1 80 ? -23.342 18.748 6.963 1.00 67.25 80 GLU A N 1
ATOM 611 C CA . GLU A 1 80 ? -23.401 19.245 8.347 1.00 67.25 80 GLU A CA 1
ATOM 612 C C . GLU A 1 80 ? -22.372 18.601 9.278 1.00 67.25 80 GLU A C 1
ATOM 614 O O . GLU A 1 80 ? -21.971 19.201 10.276 1.00 67.25 80 GLU A O 1
ATOM 619 N N . TRP A 1 81 ? -21.870 17.414 8.939 1.00 72.88 81 TRP A N 1
ATOM 620 C CA . TRP A 1 81 ? -21.066 16.620 9.854 1.00 72.88 81 TRP A CA 1
ATOM 621 C C . TRP A 1 81 ? -19.599 16.549 9.407 1.00 72.88 81 TRP A C 1
ATOM 623 O O . TRP A 1 81 ? -19.258 15.991 8.365 1.00 72.88 81 TRP A O 1
ATOM 633 N N . LYS A 1 82 ? -18.720 17.165 10.206 1.00 85.56 82 LYS A N 1
ATOM 634 C CA . LYS A 1 82 ? -17.284 17.335 9.927 1.00 85.56 82 LYS A CA 1
ATOM 635 C C . LYS A 1 82 ? -16.450 16.717 11.057 1.00 85.56 82 LYS A C 1
ATOM 637 O O . LYS A 1 82 ? -16.021 17.470 11.936 1.00 85.56 82 LYS A O 1
ATOM 642 N N . PRO A 1 83 ? -16.223 15.387 11.056 1.00 93.38 83 PRO A N 1
ATOM 643 C CA . PRO A 1 83 ? -15.464 14.721 12.109 1.00 93.38 83 PRO A CA 1
ATOM 644 C C . PRO A 1 83 ? -14.069 15.316 12.277 1.00 93.38 83 PRO A C 1
ATOM 646 O O . PRO A 1 83 ? -13.366 15.576 11.296 1.00 93.38 83 PRO A O 1
ATOM 649 N N . ALA A 1 84 ? -13.634 15.454 13.524 1.00 96.56 84 ALA A N 1
ATOM 650 C CA . ALA A 1 84 ? -12.229 15.599 13.858 1.00 96.56 84 ALA A CA 1
ATOM 651 C C . ALA A 1 84 ? -11.530 14.250 13.643 1.00 96.56 84 ALA A C 1
ATOM 653 O O . ALA A 1 84 ? -11.848 13.255 14.297 1.00 96.56 84 ALA A O 1
ATOM 654 N N . VAL A 1 85 ? -10.567 14.215 12.721 1.00 97.94 85 VAL A N 1
ATOM 655 C CA . VAL A 1 85 ? -9.848 12.990 12.354 1.00 97.94 85 VAL A CA 1
ATOM 656 C C . VAL A 1 85 ? -8.419 13.076 12.869 1.00 97.94 85 VAL A C 1
ATOM 658 O O . VAL A 1 85 ? -7.710 14.036 12.577 1.00 97.94 85 VAL A O 1
ATOM 661 N N . LEU A 1 86 ? -7.958 12.064 13.594 1.00 98.38 86 LEU A N 1
ATOM 662 C CA . LEU A 1 86 ? -6.543 11.882 13.892 1.00 98.38 86 LEU A CA 1
ATOM 663 C C . LEU A 1 86 ? -5.950 10.825 12.973 1.00 98.38 86 LEU A C 1
ATOM 665 O O . LEU A 1 86 ? -6.421 9.690 12.957 1.00 98.38 86 LEU A O 1
ATOM 669 N N . TYR A 1 87 ? -4.866 11.166 12.282 1.00 98.00 87 TYR A N 1
ATOM 670 C CA . TYR A 1 87 ? -4.029 10.178 11.621 1.00 98.00 87 TYR A CA 1
ATOM 671 C C . TYR A 1 87 ? -2.837 9.796 12.497 1.00 98.00 87 TYR A C 1
ATOM 673 O O . TYR A 1 87 ? -1.884 10.563 12.659 1.00 98.00 87 TYR A O 1
ATOM 681 N N . TYR A 1 88 ? -2.924 8.605 13.080 1.00 97.69 88 TYR A N 1
ATOM 682 C CA . TYR A 1 88 ? -1.966 8.032 14.013 1.00 97.69 88 TYR A CA 1
ATOM 683 C C . TYR A 1 88 ? -0.965 7.170 13.232 1.00 97.69 88 TYR A C 1
ATOM 685 O O . TYR A 1 88 ? -1.181 5.982 12.985 1.00 97.69 88 TYR A O 1
ATOM 693 N N . ASN A 1 89 ? 0.105 7.805 12.755 1.00 95.75 89 ASN A N 1
ATOM 694 C CA . ASN A 1 89 ? 1.010 7.238 11.759 1.00 95.75 89 ASN A CA 1
ATOM 695 C C . ASN A 1 89 ? 2.371 7.952 11.769 1.00 95.75 89 ASN A C 1
ATOM 697 O O . ASN A 1 89 ? 2.452 9.163 11.958 1.00 95.75 89 ASN A O 1
ATOM 701 N N . ARG A 1 90 ? 3.435 7.205 11.463 1.00 93.56 90 ARG A N 1
ATOM 702 C CA . ARG A 1 90 ? 4.811 7.721 11.348 1.00 93.56 90 ARG A CA 1
ATOM 703 C C . ARG A 1 90 ? 5.272 7.960 9.905 1.00 93.56 90 ARG A C 1
ATOM 705 O O . ARG A 1 90 ? 6.219 8.708 9.675 1.00 93.56 90 ARG A O 1
ATOM 712 N N . HIS A 1 91 ? 4.652 7.318 8.912 1.00 92.19 91 HIS A N 1
ATOM 713 C CA . HIS A 1 91 ? 5.166 7.318 7.545 1.00 92.19 91 HIS A CA 1
ATOM 714 C C . HIS A 1 91 ? 4.575 8.451 6.695 1.00 92.19 91 HIS A C 1
ATOM 716 O O . HIS A 1 91 ? 3.367 8.525 6.454 1.00 92.19 91 HIS A O 1
ATOM 722 N N . GLY A 1 92 ? 5.438 9.338 6.191 1.00 92.31 92 GLY A N 1
ATOM 723 C CA . GLY A 1 92 ? 5.018 10.529 5.444 1.00 92.31 92 GLY A CA 1
ATOM 724 C C . GLY A 1 92 ? 4.210 10.229 4.176 1.00 92.31 92 GLY A C 1
ATOM 725 O O . GLY A 1 92 ? 3.262 10.953 3.886 1.00 92.31 92 GLY A O 1
ATOM 726 N N . GLY A 1 93 ? 4.530 9.144 3.460 1.00 92.06 93 GLY A N 1
ATOM 727 C CA . GLY A 1 93 ? 3.782 8.741 2.263 1.00 92.06 93 GLY A CA 1
ATOM 728 C C . GLY A 1 93 ? 2.334 8.349 2.571 1.00 92.06 93 GLY A C 1
ATOM 729 O O . GLY A 1 93 ? 1.423 8.788 1.874 1.00 92.06 93 GLY A O 1
ATOM 730 N N . CYS A 1 94 ? 2.102 7.626 3.674 1.00 94.25 94 CYS A N 1
ATOM 731 C CA . CYS A 1 94 ? 0.754 7.210 4.071 1.00 94.25 94 CYS A CA 1
ATOM 732 C C . CYS A 1 94 ? -0.076 8.447 4.444 1.00 94.25 94 CYS A C 1
ATOM 734 O O . CYS A 1 94 ? -1.235 8.579 4.061 1.00 94.25 94 CYS A O 1
ATOM 736 N N . ARG A 1 95 ? 0.570 9.437 5.081 1.00 95.50 95 ARG A N 1
ATOM 737 C CA . ARG A 1 95 ? -0.059 10.722 5.417 1.00 95.50 95 ARG A CA 1
ATOM 738 C C . ARG A 1 95 ? -0.493 11.476 4.171 1.00 95.50 95 ARG A C 1
ATOM 740 O O . ARG A 1 95 ? -1.619 11.956 4.127 1.00 95.50 95 ARG A O 1
ATOM 747 N N . THR A 1 96 ? 0.379 11.590 3.171 1.00 95.25 96 THR A N 1
ATOM 748 C CA . THR A 1 96 ? 0.022 12.232 1.898 1.00 95.25 96 THR A CA 1
ATOM 749 C C . THR A 1 96 ? -1.138 11.507 1.219 1.00 95.25 96 THR A C 1
ATOM 751 O O . THR A 1 96 ? -2.044 12.162 0.708 1.00 95.25 96 THR A O 1
ATOM 754 N N . ASN A 1 97 ? -1.135 10.174 1.254 1.00 96.38 97 ASN A N 1
ATOM 755 C CA . ASN A 1 97 ? -2.191 9.354 0.681 1.00 96.38 97 ASN A CA 1
ATOM 756 C C . ASN A 1 97 ? -3.562 9.619 1.327 1.00 96.38 97 ASN A C 1
ATOM 758 O O . ASN A 1 97 ? -4.506 9.981 0.622 1.00 96.38 97 ASN A O 1
ATOM 762 N N . LEU A 1 98 ? -3.663 9.488 2.655 1.00 96.81 98 LEU A N 1
ATOM 763 C CA . LEU A 1 98 ? -4.926 9.706 3.362 1.00 96.81 98 LEU A CA 1
ATOM 764 C C . LEU A 1 98 ? -5.380 11.165 3.264 1.00 96.81 98 LEU A C 1
ATOM 766 O O . LEU A 1 98 ? -6.557 11.417 3.015 1.00 96.81 98 LEU A O 1
ATOM 770 N N . PHE A 1 99 ? -4.461 12.130 3.390 1.00 97.25 99 PHE A N 1
ATOM 771 C CA . PHE A 1 99 ? -4.791 13.549 3.239 1.00 97.25 99 PHE A CA 1
ATOM 772 C C . PHE A 1 99 ? -5.469 13.826 1.896 1.00 97.25 99 PHE A C 1
ATOM 774 O O . PHE A 1 99 ? -6.498 14.494 1.862 1.00 97.25 99 PHE A O 1
ATOM 781 N N . ALA A 1 100 ? -4.939 13.276 0.800 1.00 96.94 100 ALA A N 1
ATOM 782 C CA . ALA A 1 100 ? -5.523 13.453 -0.525 1.00 96.94 100 ALA A CA 1
ATOM 783 C C . ALA A 1 100 ? -6.917 12.817 -0.652 1.00 96.94 100 ALA A C 1
ATOM 785 O O . ALA A 1 100 ? -7.785 13.374 -1.323 1.00 96.94 100 ALA A O 1
ATOM 786 N N . ALA A 1 101 ? -7.153 11.668 -0.009 1.00 96.44 101 ALA A N 1
ATOM 787 C CA . ALA A 1 101 ? -8.486 11.072 0.047 1.00 96.44 101 ALA A CA 1
ATOM 788 C C . ALA A 1 101 ? -9.461 11.973 0.826 1.00 96.44 101 ALA A C 1
ATOM 790 O O . ALA A 1 101 ? -10.524 12.316 0.311 1.00 96.44 101 ALA A O 1
ATOM 791 N N . LEU A 1 102 ? -9.076 12.428 2.023 1.00 95.75 102 LEU A N 1
ATOM 792 C CA . LEU A 1 102 ? -9.908 13.289 2.871 1.00 95.75 102 LEU A CA 1
ATOM 793 C C . LEU A 1 102 ? -10.139 14.681 2.276 1.00 95.75 102 LEU A C 1
ATOM 795 O O . LEU A 1 102 ? -11.204 15.256 2.475 1.00 95.75 102 LEU A O 1
ATOM 799 N N . GLU A 1 103 ? -9.188 15.225 1.519 1.00 95.62 103 GLU A N 1
ATOM 800 C CA . GLU A 1 103 ? -9.350 16.490 0.797 1.00 95.62 103 GLU A CA 1
ATOM 801 C C . GLU A 1 103 ? -10.490 16.402 -0.222 1.00 95.62 103 GLU A C 1
ATOM 803 O O . GLU A 1 103 ? -11.332 17.297 -0.283 1.00 95.62 103 GLU A O 1
ATOM 808 N N . LYS A 1 104 ? -10.593 15.286 -0.958 1.00 94.31 104 LYS A N 1
ATOM 809 C CA . LYS A 1 104 ? -11.709 15.039 -1.889 1.00 94.31 104 LYS A CA 1
ATOM 810 C C . LYS A 1 104 ? -13.056 14.875 -1.192 1.00 94.31 104 LYS A C 1
ATOM 812 O O . LYS A 1 104 ? -14.086 15.091 -1.821 1.00 94.31 104 LYS A O 1
ATOM 817 N N . LEU A 1 105 ? -13.045 14.538 0.093 1.00 92.62 105 LEU A N 1
ATOM 818 C CA . LEU A 1 105 ? -14.235 14.465 0.937 1.00 92.62 105 LEU A CA 1
ATOM 819 C C . LEU A 1 105 ? -14.513 15.777 1.692 1.00 92.62 105 LEU A C 1
ATOM 821 O O . LEU A 1 105 ? -15.487 15.854 2.430 1.00 92.62 105 LEU A O 1
ATOM 825 N N . GLY A 1 106 ? -13.674 16.809 1.548 1.00 92.00 106 GLY A N 1
ATOM 826 C CA . GLY A 1 106 ? -13.809 18.053 2.315 1.00 92.00 106 GLY A CA 1
ATOM 827 C C . GLY A 1 106 ? -13.501 17.909 3.814 1.00 92.00 106 GLY A C 1
ATOM 828 O O . GLY A 1 106 ? -13.912 18.756 4.604 1.00 92.00 106 GLY A O 1
ATOM 829 N N . LEU A 1 107 ? -12.779 16.854 4.211 1.00 92.25 107 LEU A N 1
ATOM 830 C CA . LEU A 1 107 ? -12.434 16.525 5.602 1.00 92.25 107 LEU A CA 1
ATOM 831 C C . LEU A 1 107 ? -10.977 16.858 5.972 1.00 92.25 107 LEU A C 1
ATOM 833 O O . LEU A 1 107 ? -10.600 16.782 7.141 1.00 92.25 107 LEU A O 1
ATOM 837 N N . SER A 1 108 ? -10.139 17.250 5.007 1.00 91.31 108 SER A N 1
ATOM 838 C CA . SER A 1 108 ? -8.699 17.471 5.228 1.00 91.31 108 SER A CA 1
ATOM 839 C C . SER A 1 108 ? -8.380 18.569 6.250 1.00 91.31 108 SER A C 1
ATOM 841 O O . SER A 1 108 ? -7.423 18.431 7.008 1.00 91.31 108 SER A O 1
ATOM 843 N N . SER A 1 109 ? -9.196 19.625 6.337 1.00 90.69 109 SER A N 1
ATOM 844 C CA . SER A 1 109 ? -9.010 20.732 7.294 1.00 90.69 109 SER A CA 1
ATOM 845 C C . SER A 1 109 ? -9.214 20.332 8.761 1.00 90.69 109 SER A C 1
ATOM 847 O O . SER A 1 109 ? -8.856 21.089 9.663 1.00 90.69 109 SER A O 1
ATOM 849 N N . LYS A 1 110 ? -9.781 19.147 9.011 1.00 89.81 110 LYS A N 1
ATOM 850 C CA . LYS A 1 110 ? -10.023 18.581 10.344 1.00 89.81 110 LYS A CA 1
ATOM 851 C C . LYS A 1 110 ? -9.087 17.422 10.680 1.00 89.81 110 LYS A C 1
ATOM 853 O O . LYS A 1 110 ? -9.203 16.846 11.761 1.00 89.81 110 LYS A O 1
ATOM 858 N N . MET A 1 111 ? -8.165 17.085 9.778 1.00 96.06 111 MET A N 1
ATOM 859 C CA . MET A 1 111 ? -7.202 16.019 10.002 1.00 96.06 111 MET A CA 1
ATOM 860 C C . MET A 1 111 ? -6.003 16.537 10.806 1.00 96.06 111 MET A C 1
ATOM 862 O O . MET A 1 111 ? -5.215 17.349 10.325 1.00 96.06 111 MET A O 1
ATOM 866 N N . ALA A 1 112 ? -5.829 16.024 12.019 1.00 97.75 112 ALA A N 1
ATOM 867 C CA . ALA A 1 112 ? -4.591 16.129 12.777 1.00 97.75 112 ALA A CA 1
ATOM 868 C C . ALA A 1 112 ? -3.687 14.923 12.492 1.00 97.75 112 ALA A C 1
ATOM 870 O O . ALA A 1 112 ? -4.134 13.882 12.013 1.00 97.75 112 ALA A O 1
ATOM 871 N N . THR A 1 113 ? -2.402 15.044 12.819 1.00 97.25 113 THR A N 1
ATOM 872 C CA . THR A 1 113 ? -1.437 13.943 12.690 1.00 97.25 113 THR A CA 1
ATOM 873 C C . THR A 1 113 ? -0.698 13.739 14.001 1.00 97.25 113 THR A C 1
ATOM 875 O O . THR A 1 113 ? -0.419 14.707 14.707 1.00 97.25 113 THR A O 1
ATOM 878 N N . PHE A 1 114 ? -0.387 12.487 14.320 1.00 97.25 114 PHE A N 1
ATOM 879 C CA . PHE A 1 114 ? 0.407 12.124 15.486 1.00 97.25 114 PHE A CA 1
ATOM 880 C C . PHE A 1 114 ? 1.388 11.017 15.112 1.00 97.25 114 PHE A C 1
ATOM 882 O O . PHE A 1 114 ? 0.976 9.984 14.586 1.00 97.25 114 PHE A O 1
ATOM 889 N N . ASP A 1 115 ? 2.674 11.246 15.384 1.00 96.50 115 ASP A N 1
ATOM 890 C CA . ASP A 1 115 ? 3.730 10.255 15.187 1.00 96.50 115 ASP A CA 1
ATOM 891 C C . ASP A 1 115 ? 3.909 9.438 16.473 1.00 96.50 115 ASP A C 1
ATOM 893 O O . ASP A 1 115 ? 4.435 9.945 17.470 1.00 96.50 115 ASP A O 1
ATOM 897 N N . PRO A 1 116 ? 3.510 8.159 16.478 1.00 94.75 116 PRO A N 1
ATOM 898 C CA . PRO A 1 116 ? 3.521 7.377 17.699 1.00 94.75 116 PRO A CA 1
ATOM 899 C C . PRO A 1 116 ? 4.890 6.817 18.077 1.00 94.75 116 PRO A C 1
ATOM 901 O O . PRO A 1 116 ? 5.024 6.225 19.150 1.00 94.75 116 PRO A O 1
ATOM 904 N N . SER A 1 117 ? 5.923 7.047 17.260 1.00 92.94 117 SER A N 1
ATOM 905 C CA . SER A 1 117 ? 7.305 6.744 17.647 1.00 92.94 117 SER A CA 1
ATOM 906 C C . SER A 1 117 ? 7.766 7.542 18.876 1.00 92.94 117 SER A C 1
ATOM 908 O O . SER A 1 117 ? 8.696 7.136 19.568 1.00 92.94 117 SER A O 1
ATOM 910 N N . GLN A 1 118 ? 7.068 8.635 19.202 1.00 94.62 118 GLN A N 1
ATOM 911 C CA . GLN A 1 118 ? 7.284 9.426 20.414 1.00 94.62 118 GLN A CA 1
ATOM 912 C C . GLN A 1 118 ? 6.844 8.697 21.697 1.00 94.62 118 GLN A C 1
ATOM 914 O O . GLN A 1 118 ? 7.288 9.047 22.789 1.00 94.62 118 GLN A O 1
ATOM 919 N N . LEU A 1 119 ? 5.973 7.685 21.597 1.00 93.69 119 LEU A N 1
ATOM 920 C CA . LEU A 1 119 ? 5.459 6.944 22.757 1.00 93.69 119 LEU A CA 1
ATOM 921 C C . LEU A 1 119 ? 6.235 5.661 23.040 1.00 93.69 119 LEU A C 1
ATOM 923 O O . LEU A 1 119 ? 6.341 5.235 24.198 1.00 93.69 119 LEU A O 1
ATOM 927 N N . SER A 1 120 ? 6.716 5.012 21.983 1.00 90.12 120 SER A N 1
ATOM 928 C CA . SER A 1 120 ? 7.505 3.789 22.047 1.00 90.12 120 SER A CA 1
ATOM 929 C C . SER A 1 120 ? 8.322 3.612 20.771 1.00 90.12 120 SER A C 1
ATOM 931 O O . SER A 1 120 ? 7.972 4.131 19.715 1.00 90.12 120 SER A O 1
ATOM 933 N N . GLY A 1 121 ? 9.356 2.772 20.838 1.00 90.19 121 GLY A N 1
ATOM 934 C CA . GLY A 1 121 ? 9.935 2.198 19.626 1.00 90.19 121 GLY A CA 1
ATOM 935 C C . GLY A 1 121 ? 8.936 1.312 18.865 1.00 90.19 121 GLY A C 1
ATOM 936 O O . GLY A 1 121 ? 7.781 1.138 19.269 1.00 90.19 121 GLY A O 1
ATOM 937 N N . TYR A 1 122 ? 9.417 0.710 17.778 1.00 90.94 122 TYR A N 1
ATOM 938 C CA . TYR A 1 122 ? 8.648 -0.253 16.991 1.00 90.94 122 TYR A CA 1
ATOM 939 C C . TYR A 1 122 ? 8.159 -1.442 17.828 1.00 90.94 122 TYR A C 1
ATOM 941 O O . TYR A 1 122 ? 8.908 -1.962 18.656 1.00 90.94 122 TYR A O 1
ATOM 949 N N . GLY A 1 123 ? 6.936 -1.906 17.548 1.00 92.81 123 GLY A N 1
ATOM 950 C CA . GLY A 1 123 ? 6.375 -3.108 18.168 1.00 92.81 123 GLY A CA 1
ATOM 951 C C . GLY A 1 123 ? 6.043 -2.927 19.648 1.00 92.81 123 GLY A C 1
ATOM 952 O O . GLY A 1 123 ? 6.592 -3.637 20.487 1.00 92.81 123 GLY A O 1
ATOM 953 N N . MET A 1 124 ? 5.169 -1.965 19.973 1.00 96.62 124 MET A N 1
ATOM 954 C CA . MET A 1 124 ? 4.763 -1.673 21.353 1.00 96.62 124 MET A CA 1
ATOM 955 C C . MET A 1 124 ? 4.346 -2.953 22.098 1.00 96.62 124 MET A C 1
ATOM 957 O O . MET A 1 124 ? 3.442 -3.675 21.667 1.00 96.62 124 MET A O 1
ATOM 961 N N . SER A 1 125 ? 4.991 -3.216 23.236 1.00 96.94 125 SER A N 1
ATOM 962 C CA . SER A 1 125 ? 4.683 -4.370 24.085 1.00 96.94 125 SER A CA 1
ATOM 963 C C . SER A 1 125 ? 3.355 -4.198 24.823 1.00 96.94 125 SER A C 1
ATOM 965 O O . SER A 1 125 ? 2.874 -3.075 25.005 1.00 96.94 125 SER A O 1
ATOM 967 N N . HIS A 1 126 ? 2.783 -5.305 25.306 1.00 97.38 126 HIS A N 1
ATOM 968 C CA . HIS A 1 126 ? 1.569 -5.278 26.124 1.00 97.38 126 HIS A CA 1
ATOM 969 C C . HIS A 1 126 ? 1.729 -4.372 27.354 1.00 97.38 126 HIS A C 1
ATOM 971 O O . HIS A 1 126 ? 0.910 -3.487 27.589 1.00 97.38 126 HIS A O 1
ATOM 977 N N . ALA A 1 127 ? 2.828 -4.540 28.098 1.00 96.94 127 ALA A N 1
ATOM 978 C CA . ALA A 1 127 ? 3.102 -3.773 29.311 1.00 96.94 127 ALA A CA 1
ATOM 979 C C . ALA A 1 127 ? 3.185 -2.263 29.043 1.00 96.94 127 ALA A C 1
ATOM 981 O O . ALA A 1 127 ? 2.625 -1.463 29.791 1.00 96.94 127 ALA A O 1
ATOM 982 N N . ARG A 1 128 ? 3.838 -1.851 27.945 1.00 97.56 128 ARG A N 1
ATOM 983 C CA . ARG A 1 128 ? 3.906 -0.432 27.575 1.00 97.56 128 ARG A CA 1
ATOM 984 C C . ARG A 1 128 ? 2.532 0.118 27.198 1.00 97.56 128 ARG A C 1
ATOM 986 O O . ARG A 1 128 ? 2.209 1.241 27.574 1.00 97.56 128 ARG A O 1
ATOM 993 N N . ALA A 1 129 ? 1.735 -0.663 26.475 1.00 98.25 129 ALA A N 1
ATOM 994 C CA . ALA A 1 129 ? 0.387 -0.272 26.095 1.00 98.25 129 ALA A CA 1
ATOM 995 C C . ALA A 1 129 ? -0.520 -0.076 27.327 1.00 98.25 129 ALA A C 1
ATOM 997 O O . ALA A 1 129 ? -1.168 0.962 27.433 1.00 98.25 129 ALA A O 1
ATOM 998 N N . GLN A 1 130 ? -0.472 -0.992 28.299 1.00 98.00 130 GLN A N 1
ATOM 999 C CA . GLN A 1 130 ? -1.176 -0.871 29.585 1.00 98.00 130 GLN A CA 1
ATOM 1000 C C . GLN A 1 130 ? -0.758 0.386 30.368 1.00 98.00 130 GLN A C 1
ATOM 1002 O O . GLN A 1 130 ? -1.609 1.151 30.818 1.00 98.00 130 GLN A O 1
ATOM 1007 N N . GLN A 1 131 ? 0.543 0.688 30.447 1.00 98.19 131 GLN A N 1
ATOM 1008 C CA . GLN A 1 131 ? 1.018 1.930 31.074 1.00 98.19 131 GLN A CA 1
ATOM 1009 C C . GLN A 1 131 ? 0.470 3.193 30.394 1.00 98.19 131 GLN A C 1
ATOM 1011 O O . GLN A 1 131 ? 0.181 4.178 31.069 1.00 98.19 131 GLN A O 1
ATOM 1016 N N . LEU A 1 132 ? 0.358 3.205 29.061 1.00 98.31 132 LEU A N 1
ATOM 1017 C CA . LEU A 1 132 ? -0.192 4.350 28.327 1.00 98.31 132 LEU A CA 1
ATOM 1018 C C . LEU A 1 132 ? -1.692 4.528 28.594 1.00 98.31 132 LEU A C 1
ATOM 1020 O O . LEU A 1 132 ? -2.136 5.667 28.738 1.00 98.31 132 LEU A O 1
ATOM 1024 N N . ILE A 1 133 ? -2.446 3.430 28.708 1.00 98.25 133 ILE A N 1
ATOM 1025 C CA . ILE A 1 133 ? -3.859 3.456 29.117 1.00 98.25 133 ILE A CA 1
ATOM 1026 C C . ILE A 1 133 ? -3.979 4.070 30.517 1.00 98.25 133 ILE A C 1
ATOM 1028 O O . ILE A 1 133 ? -4.671 5.068 30.692 1.00 98.25 133 ILE A O 1
ATOM 1032 N N . GLN A 1 134 ? -3.226 3.552 31.492 1.00 97.44 134 GLN A N 1
ATOM 1033 C CA . GLN A 1 134 ? -3.261 4.018 32.885 1.00 97.44 134 GLN A CA 1
ATOM 1034 C C . GLN A 1 134 ? -2.846 5.489 33.046 1.00 97.44 134 GLN A C 1
ATOM 1036 O O . GLN A 1 134 ? -3.348 6.186 33.922 1.00 97.44 134 GLN A O 1
ATOM 1041 N N . ARG A 1 135 ? -1.946 5.985 32.189 1.00 97.62 135 ARG A N 1
ATOM 1042 C CA . ARG A 1 135 ? -1.506 7.391 32.177 1.00 97.62 135 ARG A CA 1
ATOM 1043 C C . ARG A 1 135 ? -2.470 8.338 31.454 1.00 97.62 135 ARG A C 1
ATOM 1045 O O . ARG A 1 135 ? -2.141 9.508 31.287 1.00 97.62 135 ARG A O 1
ATOM 1052 N N . GLY A 1 136 ? -3.619 7.853 30.985 1.00 97.56 136 GLY A N 1
ATOM 1053 C CA . GLY A 1 136 ? -4.633 8.683 30.337 1.00 97.56 136 GLY A CA 1
ATOM 1054 C C . GLY A 1 136 ? -4.339 9.035 28.876 1.00 97.56 136 GLY A C 1
ATOM 1055 O O . GLY A 1 136 ? -5.016 9.895 28.313 1.00 97.56 136 GLY A O 1
ATOM 1056 N N . HIS A 1 137 ? -3.348 8.403 28.228 1.00 97.75 137 HIS A N 1
ATOM 1057 C CA . HIS A 1 137 ? -3.016 8.710 26.829 1.00 97.75 137 HIS A CA 1
ATOM 1058 C C . HIS A 1 137 ? -4.190 8.404 25.891 1.00 97.75 137 HIS A C 1
ATOM 1060 O O . HIS A 1 137 ? -4.488 9.186 24.989 1.00 97.75 137 HIS A O 1
ATOM 1066 N N . VAL A 1 138 ? -4.873 7.279 26.121 1.00 98.31 138 VAL A N 1
ATOM 1067 C CA . VAL A 1 138 ? -6.034 6.879 25.320 1.00 98.31 138 VAL A CA 1
ATOM 1068 C C . VAL A 1 138 ? -7.153 7.907 25.444 1.00 98.31 138 VAL A C 1
ATOM 1070 O O . VAL A 1 138 ? -7.700 8.321 24.431 1.00 98.31 138 VAL A O 1
ATOM 1073 N N . GLN A 1 139 ? -7.455 8.372 26.654 1.00 98.00 139 GLN A N 1
ATOM 1074 C CA . GLN A 1 139 ? -8.497 9.369 26.915 1.00 98.00 139 GLN A CA 1
ATOM 1075 C C . GLN A 1 139 ? -8.129 10.704 26.270 1.00 98.00 139 GLN A C 1
ATOM 1077 O O . GLN A 1 139 ? -8.962 11.319 25.611 1.00 98.00 139 GLN A O 1
ATOM 1082 N N . PHE A 1 140 ? -6.867 11.123 26.394 1.00 97.06 140 PHE A N 1
ATOM 1083 C CA . PHE A 1 140 ? -6.362 12.333 25.748 1.00 97.06 140 PHE A CA 1
ATOM 1084 C C . PHE A 1 140 ? -6.592 12.321 24.230 1.00 97.06 140 PHE A C 1
ATOM 1086 O O . PHE A 1 140 ? -7.032 13.320 23.662 1.00 97.06 140 PHE A O 1
ATOM 1093 N N . VAL A 1 141 ? -6.318 11.190 23.572 1.00 98.19 141 VAL A N 1
ATOM 1094 C CA . VAL A 1 141 ? -6.573 11.030 22.137 1.00 98.19 141 VAL A CA 1
ATOM 1095 C C . VAL A 1 141 ? -8.076 10.955 21.867 1.00 98.19 141 VAL A C 1
ATOM 1097 O O . VAL A 1 141 ? -8.610 11.750 21.097 1.00 98.19 141 VAL A O 1
ATOM 1100 N N . CYS A 1 142 ? -8.774 10.021 22.504 1.00 98.12 142 CYS A N 1
ATOM 1101 C CA . CYS A 1 142 ? -10.120 9.647 22.091 1.00 98.12 142 CYS A CA 1
ATOM 1102 C C . CYS A 1 142 ? -11.215 10.633 22.519 1.00 98.12 142 CYS A C 1
ATOM 1104 O O . CYS A 1 142 ? -12.308 10.596 21.967 1.00 98.12 142 CYS A O 1
ATOM 1106 N N . ASN A 1 143 ? -10.921 11.553 23.443 1.00 97.19 143 ASN A N 1
ATOM 1107 C CA . ASN A 1 143 ? -11.821 12.659 23.783 1.00 97.19 143 ASN A CA 1
ATOM 1108 C C . ASN A 1 143 ? -11.689 13.851 22.822 1.00 97.19 143 ASN A C 1
ATOM 1110 O O . ASN A 1 143 ? -12.515 14.758 22.855 1.00 97.19 143 ASN A O 1
ATOM 1114 N N . LYS A 1 144 ? -10.636 13.888 21.995 1.00 97.88 144 LYS A N 1
ATOM 1115 C CA . LYS A 1 144 ? -10.343 15.014 21.095 1.00 97.88 144 LYS A CA 1
ATOM 1116 C C . LYS A 1 144 ? -10.753 14.754 19.645 1.00 97.88 144 LYS A C 1
ATOM 1118 O O . LYS A 1 144 ? -10.904 15.704 18.878 1.00 97.88 144 LYS A O 1
ATOM 1123 N N . TYR A 1 145 ? -10.884 13.490 19.258 1.00 98.25 145 TYR A N 1
ATOM 1124 C CA . TYR A 1 145 ? -11.101 13.092 17.872 1.00 98.25 145 TYR A CA 1
ATOM 1125 C C . TYR A 1 145 ? -12.284 12.137 17.760 1.00 98.25 145 TYR A C 1
ATOM 1127 O O . TYR A 1 145 ? -12.412 11.202 18.545 1.00 98.25 145 TYR A O 1
ATOM 1135 N N . ASP A 1 146 ? -13.116 12.333 16.743 1.00 97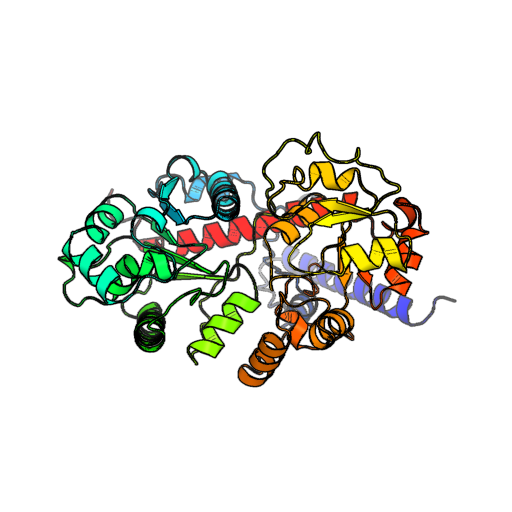.12 146 ASP A N 1
ATOM 1136 C CA . ASP A 1 146 ? -14.244 11.447 16.446 1.00 97.12 146 ASP A CA 1
ATOM 1137 C C . ASP A 1 146 ? -13.760 10.150 15.786 1.00 97.12 146 ASP A C 1
ATOM 1139 O O . ASP A 1 146 ? -14.295 9.065 16.032 1.00 97.12 146 ASP A O 1
ATOM 1143 N N . VAL A 1 147 ? -12.716 10.264 14.955 1.00 98.31 147 VAL A N 1
ATOM 1144 C CA . VAL A 1 147 ? -12.103 9.153 14.221 1.00 98.31 147 VAL A CA 1
ATOM 1145 C C . VAL A 1 147 ? -10.599 9.141 14.433 1.00 98.31 147 VAL A C 1
ATOM 1147 O O . VAL A 1 147 ? -9.930 10.156 14.243 1.00 98.31 147 VAL A O 1
ATOM 1150 N N . VAL A 1 148 ? -10.052 7.969 14.739 1.00 98.62 148 VAL A N 1
ATOM 1151 C CA . VAL A 1 148 ? -8.612 7.711 14.727 1.00 98.62 148 VAL A CA 1
ATOM 1152 C C . VAL A 1 148 ? -8.307 6.699 13.629 1.00 98.62 148 VAL A C 1
ATOM 1154 O O . VAL A 1 148 ? -8.722 5.545 13.701 1.00 98.62 148 VAL A O 1
ATOM 1157 N N . VAL A 1 149 ? -7.570 7.121 12.606 1.00 98.56 149 VAL A N 1
ATOM 1158 C CA . VAL A 1 149 ? -7.061 6.226 11.563 1.00 98.56 149 VAL A CA 1
ATOM 1159 C C . VAL A 1 149 ? -5.621 5.855 11.913 1.00 98.56 149 VAL A C 1
ATOM 1161 O O . VAL A 1 149 ? -4.759 6.725 12.039 1.00 98.56 149 VAL A O 1
ATOM 1164 N N . VAL A 1 150 ? -5.366 4.565 12.104 1.00 98.25 150 VAL A N 1
ATOM 1165 C CA . VAL A 1 150 ? -4.061 3.991 12.452 1.00 98.25 150 VAL A CA 1
ATOM 1166 C C . VAL A 1 150 ? -3.446 3.372 11.204 1.00 98.25 150 VAL A C 1
ATOM 1168 O O . VAL A 1 150 ? -4.081 2.517 10.593 1.00 98.25 150 VAL A O 1
ATOM 1171 N N . ALA A 1 151 ? -2.210 3.743 10.864 1.00 96.12 151 ALA A N 1
ATOM 1172 C CA . ALA A 1 151 ? -1.519 3.236 9.674 1.00 96.12 151 ALA A CA 1
ATOM 1173 C C . ALA A 1 151 ? -0.011 3.021 9.886 1.00 96.12 151 ALA A C 1
ATOM 1175 O O . ALA A 1 151 ? 0.532 3.366 10.939 1.00 96.12 151 ALA A O 1
ATOM 1176 N N . ASP A 1 152 ? 0.661 2.466 8.867 1.00 90.69 152 ASP A N 1
ATOM 1177 C CA . ASP A 1 152 ? 2.095 2.124 8.791 1.00 90.69 152 ASP A CA 1
ATOM 1178 C C . ASP A 1 152 ? 2.578 1.071 9.790 1.00 90.69 152 ASP A C 1
ATOM 1180 O O . ASP A 1 152 ? 3.112 0.032 9.404 1.00 90.69 152 ASP A O 1
ATOM 1184 N N . THR A 1 153 ? 2.376 1.307 11.083 1.00 91.38 153 THR A N 1
ATOM 1185 C CA . THR A 1 153 ? 2.673 0.328 12.126 1.00 91.38 153 THR A CA 1
ATOM 1186 C C . THR A 1 153 ? 1.548 0.261 13.149 1.00 91.38 153 THR A C 1
ATOM 1188 O O . THR A 1 153 ? 1.579 0.923 14.187 1.00 91.38 153 THR A O 1
ATOM 1191 N N . ILE A 1 154 ? 0.586 -0.627 12.886 1.00 96.19 154 ILE A N 1
ATOM 1192 C CA . ILE A 1 154 ? -0.530 -0.948 13.790 1.00 96.19 154 ILE A CA 1
ATOM 1193 C C . ILE A 1 154 ? -0.075 -1.249 15.230 1.00 96.19 154 ILE A C 1
ATOM 1195 O O . ILE A 1 154 ? -0.734 -0.773 16.157 1.00 96.19 154 ILE A O 1
ATOM 1199 N N . PRO A 1 155 ? 1.062 -1.934 15.486 1.00 97.00 155 PRO A N 1
ATOM 1200 C CA . PRO A 1 155 ? 1.523 -2.174 16.850 1.00 97.00 155 PRO A CA 1
ATOM 1201 C C . PRO A 1 155 ? 1.740 -0.900 17.671 1.00 97.00 155 PRO A C 1
ATOM 1203 O O . PRO A 1 155 ? 1.590 -0.943 18.884 1.00 97.00 155 PRO A O 1
ATOM 1206 N N . HIS A 1 156 ? 2.040 0.253 17.064 1.00 95.00 156 HIS A N 1
ATOM 1207 C CA . HIS A 1 156 ? 2.166 1.507 17.816 1.00 95.00 156 HIS A CA 1
ATOM 1208 C C . HIS A 1 156 ? 0.842 2.008 18.410 1.00 95.00 156 HIS A C 1
ATOM 1210 O O . HIS A 1 156 ? 0.853 2.814 19.340 1.00 95.00 156 HIS A O 1
ATOM 1216 N N . ALA A 1 157 ? -0.297 1.565 17.882 1.00 97.38 157 ALA A N 1
ATOM 1217 C CA . ALA A 1 157 ? -1.613 1.905 18.407 1.00 97.38 157 ALA A CA 1
ATOM 1218 C C . ALA A 1 157 ? -2.110 0.886 19.440 1.00 97.38 157 ALA A C 1
ATOM 1220 O O . ALA A 1 157 ? -3.273 0.934 19.830 1.00 97.38 157 ALA A O 1
ATOM 1221 N N . ARG A 1 158 ? -1.257 -0.038 19.909 1.00 98.31 158 ARG A N 1
ATOM 1222 C CA . ARG A 1 158 ? -1.675 -1.121 20.808 1.00 98.31 158 ARG A CA 1
ATOM 1223 C C . ARG A 1 158 ? -2.400 -0.628 22.060 1.00 98.31 158 ARG A C 1
ATOM 1225 O O . ARG A 1 158 ? -3.332 -1.292 22.483 1.00 98.31 158 ARG A O 1
ATOM 1232 N N . ALA A 1 159 ? -2.035 0.528 22.618 1.00 98.50 159 ALA A N 1
ATOM 1233 C CA . ALA A 1 159 ? -2.765 1.128 23.741 1.00 98.50 159 ALA A CA 1
ATOM 1234 C C . ALA A 1 159 ? -4.220 1.482 23.378 1.00 98.50 159 ALA A C 1
ATOM 1236 O O . ALA A 1 159 ? -5.138 1.116 24.105 1.00 98.50 159 ALA A O 1
ATOM 1237 N N . LEU A 1 160 ? -4.438 2.126 22.224 1.00 98.56 160 LEU A N 1
ATOM 1238 C CA . LEU A 1 160 ? -5.780 2.440 21.718 1.00 98.56 160 LEU A CA 1
ATOM 1239 C C . LEU A 1 160 ? -6.583 1.154 21.483 1.00 98.56 160 LEU A C 1
ATOM 1241 O O . LEU A 1 160 ? -7.735 1.061 21.890 1.00 98.56 160 LEU A O 1
ATOM 1245 N N . LEU A 1 161 ? -5.954 0.142 20.887 1.00 98.62 161 LEU A N 1
ATOM 1246 C CA . LEU A 1 161 ? -6.602 -1.126 20.559 1.00 98.62 161 LEU A CA 1
ATOM 1247 C C . LEU A 1 161 ? -6.935 -1.971 21.793 1.00 98.62 161 LEU A C 1
ATOM 1249 O O . LEU A 1 161 ? -8.057 -2.454 21.902 1.00 98.62 161 LEU A O 1
ATOM 1253 N N . LEU A 1 162 ? -6.010 -2.104 22.747 1.00 98.38 162 LEU A N 1
ATOM 1254 C CA . LEU A 1 162 ? -6.280 -2.777 24.021 1.00 98.38 162 LEU A CA 1
ATOM 1255 C C . LEU A 1 162 ? -7.401 -2.083 24.783 1.00 98.38 162 LEU A C 1
ATOM 1257 O O . LEU A 1 162 ? -8.267 -2.769 25.312 1.00 98.38 162 LEU A O 1
ATOM 1261 N N . SER A 1 163 ? -7.446 -0.747 24.769 1.00 98.56 163 SER A N 1
ATOM 1262 C CA . SER A 1 163 ? -8.516 -0.012 25.446 1.00 98.56 163 SER A CA 1
ATOM 1263 C C . SER A 1 163 ? -9.910 -0.369 24.926 1.00 98.56 163 SER A C 1
ATOM 1265 O O . SER A 1 163 ? -10.862 -0.335 25.691 1.00 98.56 163 SER A O 1
ATOM 1267 N N . LEU A 1 164 ? -10.057 -0.768 23.654 1.00 98.44 164 LEU A N 1
ATOM 1268 C CA . LEU A 1 164 ? -11.342 -1.233 23.118 1.00 98.44 164 LEU A CA 1
ATOM 1269 C C . LEU A 1 164 ? -11.779 -2.577 23.716 1.00 98.44 164 LEU A C 1
ATOM 1271 O O . LEU A 1 164 ? -12.947 -2.944 23.590 1.00 98.44 164 LEU A O 1
ATOM 1275 N N . LEU A 1 165 ? -10.861 -3.347 24.304 1.00 98.00 165 LEU A N 1
ATOM 1276 C CA . LEU A 1 165 ? -11.123 -4.631 24.958 1.00 98.00 165 LEU A CA 1
ATOM 1277 C C . LEU A 1 165 ? -11.360 -4.509 26.470 1.00 98.00 165 LEU A C 1
ATOM 1279 O O . LEU A 1 165 ? -11.777 -5.489 27.078 1.00 98.00 165 LEU A O 1
ATOM 1283 N N . GLU A 1 166 ? -11.133 -3.336 27.062 1.00 97.31 166 GLU A N 1
ATOM 1284 C CA . GLU A 1 166 ? -11.324 -3.116 28.498 1.00 97.31 166 GLU A CA 1
ATOM 1285 C C . GLU A 1 166 ? -12.799 -3.236 28.896 1.00 97.31 166 GLU A C 1
ATOM 1287 O O . GLU A 1 166 ? -13.695 -2.828 28.156 1.00 97.31 166 GLU A O 1
ATOM 1292 N N . THR A 1 167 ? -13.068 -3.782 30.081 1.00 94.69 167 THR A N 1
ATOM 1293 C CA . THR A 1 167 ? -14.435 -3.905 30.617 1.00 94.69 167 THR A CA 1
ATOM 1294 C C . THR A 1 167 ? -14.946 -2.585 31.189 1.00 94.69 167 THR A C 1
ATOM 1296 O O . THR A 1 167 ? -16.134 -2.283 31.077 1.00 94.69 167 THR A O 1
ATOM 1299 N N . ASP A 1 168 ? -14.054 -1.769 31.754 1.00 95.62 168 ASP A N 1
ATOM 1300 C CA . ASP A 1 168 ? -14.389 -0.437 32.247 1.00 95.62 168 ASP A CA 1
ATOM 1301 C C . ASP A 1 168 ? -14.536 0.547 31.077 1.00 95.62 168 ASP A C 1
ATOM 1303 O O . ASP A 1 168 ? -13.573 0.967 30.433 1.00 95.62 168 ASP A O 1
ATOM 1307 N N . THR A 1 169 ? -15.778 0.944 30.811 1.00 93.69 169 THR A N 1
ATOM 1308 C CA . THR A 1 169 ? -16.134 1.856 29.715 1.00 93.69 169 THR A CA 1
ATOM 1309 C C . THR A 1 169 ? -15.480 3.230 29.832 1.00 93.69 169 THR A C 1
ATOM 1311 O O . THR A 1 169 ? -15.274 3.884 28.809 1.00 93.69 169 THR A O 1
ATOM 1314 N N . ARG A 1 170 ? -15.083 3.655 31.039 1.00 93.69 170 ARG A N 1
ATOM 1315 C CA . ARG A 1 170 ? -14.421 4.948 31.276 1.00 93.69 170 ARG A CA 1
ATOM 1316 C C . ARG A 1 170 ? -13.012 4.987 30.697 1.00 93.69 170 ARG A C 1
ATOM 1318 O O . ARG A 1 170 ? -12.528 6.059 30.337 1.00 93.69 170 ARG A O 1
ATOM 1325 N N . ILE A 1 171 ? -12.357 3.827 30.598 1.00 95.69 171 ILE A N 1
ATOM 1326 C CA . ILE A 1 171 ? -11.011 3.723 30.028 1.00 95.69 171 ILE A CA 1
ATOM 1327 C C . ILE A 1 171 ? -11.005 3.289 28.556 1.00 95.69 171 ILE A C 1
ATOM 1329 O O . ILE A 1 171 ? -9.959 3.356 27.908 1.00 95.69 171 ILE A O 1
ATOM 1333 N N . GLN A 1 172 ? -12.159 2.901 28.004 1.00 96.94 172 GLN A N 1
ATOM 1334 C CA . GLN A 1 172 ? -12.283 2.581 26.583 1.00 96.94 172 GLN A CA 1
ATOM 1335 C C . GLN A 1 172 ? -12.115 3.830 25.709 1.00 96.94 172 GLN A C 1
ATOM 1337 O O . GLN A 1 172 ? -12.689 4.886 25.986 1.00 96.94 172 GLN A O 1
ATOM 1342 N N . CYS A 1 173 ? -11.400 3.693 24.590 1.00 98.25 173 CYS A N 1
ATOM 1343 C CA . CYS A 1 173 ? -11.369 4.717 23.547 1.00 98.25 173 CYS A CA 1
ATOM 1344 C C . CYS A 1 173 ? -12.759 4.922 22.928 1.00 98.25 173 CYS A C 1
ATOM 1346 O O . CYS A 1 173 ? -13.291 4.007 22.302 1.00 98.25 173 CYS A O 1
ATOM 1348 N N . GLN A 1 174 ? -13.341 6.116 23.063 1.00 96.31 174 GLN A N 1
ATOM 1349 C CA . GLN A 1 174 ? -14.686 6.420 22.548 1.00 96.31 174 GLN A CA 1
ATOM 1350 C C . GLN A 1 174 ? -14.725 6.758 21.050 1.00 96.31 174 GLN A C 1
ATOM 1352 O O . GLN A 1 174 ? -15.772 6.606 20.422 1.00 96.31 174 GLN A O 1
ATOM 1357 N N . SER A 1 175 ? -13.595 7.148 20.456 1.00 98.06 175 SER A N 1
ATOM 1358 C CA . SER A 1 175 ? -13.488 7.376 19.013 1.00 98.06 175 SER A CA 1
ATOM 1359 C C . SER A 1 175 ? -13.775 6.111 18.216 1.00 98.06 175 SER A C 1
ATOM 1361 O O . SER A 1 175 ? -13.540 4.985 18.666 1.00 98.06 175 SER A O 1
ATOM 1363 N N . LYS A 1 176 ? -14.191 6.299 16.967 1.00 98.31 176 LYS A N 1
ATOM 1364 C CA . LYS A 1 176 ? -14.160 5.220 15.983 1.00 98.31 176 LYS A CA 1
ATOM 1365 C C . LYS A 1 176 ? -12.728 5.020 15.508 1.00 98.31 176 LYS A C 1
ATOM 1367 O O . LYS A 1 176 ? -12.015 5.989 15.257 1.00 98.31 176 LYS A O 1
ATOM 1372 N N . ILE A 1 177 ? -12.306 3.771 15.372 1.00 98.62 177 ILE A N 1
ATOM 1373 C CA . ILE A 1 177 ? -10.955 3.421 14.943 1.00 98.62 177 ILE A CA 1
ATOM 1374 C C . ILE A 1 177 ? -11.010 2.775 13.564 1.00 98.62 177 ILE A C 1
ATOM 1376 O O . ILE A 1 177 ? -11.761 1.827 13.345 1.00 98.62 177 ILE A O 1
ATOM 1380 N N . VAL A 1 178 ? -10.176 3.265 12.649 1.00 98.69 178 VAL A N 1
ATOM 1381 C CA . VAL A 1 178 ? -9.875 2.599 11.378 1.00 98.69 178 VAL A CA 1
ATOM 1382 C C . VAL A 1 178 ? -8.465 2.041 11.457 1.00 98.69 178 VAL A C 1
ATOM 1384 O O . VAL A 1 178 ? -7.510 2.791 11.650 1.00 98.69 178 VAL A O 1
ATOM 1387 N N . LEU A 1 179 ? -8.325 0.734 11.279 1.00 98.44 179 LEU A N 1
ATOM 1388 C CA . LEU A 1 179 ? -7.038 0.083 11.086 1.00 98.44 179 LEU A CA 1
ATOM 1389 C C . LEU A 1 179 ? -6.730 0.017 9.591 1.00 98.44 179 LEU A C 1
ATOM 1391 O O . LEU A 1 179 ? -7.245 -0.853 8.895 1.00 98.44 179 LEU A O 1
ATOM 1395 N N . GLU A 1 180 ? -5.907 0.946 9.108 1.00 98.00 180 GLU A N 1
ATOM 1396 C CA . GLU A 1 180 ? -5.358 0.960 7.750 1.00 98.00 180 GLU A CA 1
ATOM 1397 C C . GLU A 1 180 ? -4.078 0.102 7.726 1.00 98.00 180 GLU A C 1
ATOM 1399 O O . GLU A 1 180 ? -2.986 0.529 8.106 1.00 98.00 180 GLU A O 1
ATOM 1404 N N . ILE A 1 181 ? -4.213 -1.156 7.317 1.00 96.69 181 ILE A N 1
ATOM 1405 C CA . ILE A 1 181 ? -3.111 -2.101 7.159 1.00 96.69 181 ILE A CA 1
ATOM 1406 C C . ILE A 1 181 ? -2.353 -1.715 5.883 1.00 96.69 181 ILE A C 1
ATOM 1408 O O . ILE A 1 181 ? -2.808 -1.983 4.771 1.00 96.69 181 ILE A O 1
ATOM 1412 N N . THR A 1 182 ? -1.217 -1.035 6.058 1.00 92.44 182 THR A N 1
ATOM 1413 C CA . THR A 1 182 ? -0.345 -0.571 4.958 1.00 92.44 182 THR A CA 1
ATOM 1414 C C . THR A 1 182 ? 0.996 -1.306 4.898 1.00 92.44 182 THR A C 1
ATOM 1416 O O . THR A 1 182 ? 1.875 -0.943 4.117 1.00 92.44 182 THR A O 1
ATOM 1419 N N . ASN A 1 183 ? 1.183 -2.260 5.806 1.00 87.44 183 ASN A N 1
ATOM 1420 C CA . ASN A 1 183 ? 2.325 -3.146 5.972 1.00 87.44 183 ASN A CA 1
ATOM 1421 C C . ASN A 1 183 ? 1.868 -4.301 6.885 1.00 87.44 183 ASN A C 1
ATOM 1423 O O . ASN A 1 183 ? 0.774 -4.257 7.454 1.00 87.44 183 ASN A O 1
ATOM 1427 N N . ARG A 1 184 ? 2.737 -5.286 7.123 1.00 92.25 184 ARG A N 1
ATOM 1428 C CA . ARG A 1 184 ? 2.538 -6.337 8.128 1.00 92.25 184 ARG A CA 1
ATOM 1429 C C . ARG A 1 184 ? 1.989 -5.777 9.449 1.00 92.25 184 ARG A C 1
ATOM 1431 O O . ARG A 1 184 ? 2.679 -5.028 10.145 1.00 92.25 184 ARG A O 1
ATOM 1438 N N . PHE A 1 185 ? 0.785 -6.213 9.828 1.00 96.19 185 PHE A N 1
ATOM 1439 C CA . PHE A 1 185 ? 0.115 -5.773 11.060 1.00 96.19 185 PHE A CA 1
ATOM 1440 C C . PHE A 1 185 ? 0.925 -6.083 12.330 1.00 96.19 185 PHE A C 1
ATOM 1442 O O . PHE A 1 185 ? 0.756 -5.423 13.343 1.00 96.19 185 PHE A O 1
ATOM 1449 N N . ASP A 1 186 ? 1.830 -7.058 12.272 1.00 96.62 186 ASP A N 1
ATOM 1450 C CA . ASP A 1 186 ? 2.656 -7.538 13.379 1.00 96.62 186 ASP A CA 1
ATOM 1451 C C . ASP A 1 186 ? 4.118 -7.061 13.313 1.00 96.62 186 ASP A C 1
ATOM 1453 O O . ASP A 1 186 ? 5.003 -7.634 13.956 1.00 96.62 186 ASP A O 1
ATOM 1457 N N . TRP A 1 187 ? 4.408 -6.032 12.509 1.00 93.75 187 TRP A N 1
ATOM 1458 C CA . TRP A 1 187 ? 5.776 -5.570 12.291 1.00 93.75 187 TRP A CA 1
ATOM 1459 C C . TRP A 1 187 ? 6.492 -5.229 13.607 1.00 93.75 187 TRP A C 1
ATOM 1461 O O . TRP A 1 187 ? 6.063 -4.354 14.363 1.00 93.75 187 TRP A O 1
ATOM 1471 N N . ARG A 1 188 ? 7.630 -5.902 13.847 1.00 94.75 188 ARG A N 1
ATOM 1472 C CA . ARG A 1 188 ? 8.521 -5.733 15.015 1.00 94.75 188 ARG A CA 1
ATOM 1473 C C . ARG A 1 188 ? 7.888 -6.035 16.380 1.00 94.75 188 ARG A C 1
ATOM 1475 O O . ARG A 1 188 ? 8.499 -5.713 17.396 1.00 94.75 188 ARG A O 1
ATOM 1482 N N . VAL A 1 189 ? 6.720 -6.672 16.429 1.00 96.75 189 VAL A N 1
ATOM 1483 C CA . VAL A 1 189 ? 6.136 -7.167 17.682 1.00 96.75 189 VAL A CA 1
ATOM 1484 C C . VAL A 1 189 ? 7.039 -8.251 18.273 1.00 96.75 189 VAL A C 1
ATOM 1486 O O . VAL A 1 189 ? 7.431 -9.179 17.570 1.00 96.75 189 VAL A O 1
ATOM 1489 N N . LYS A 1 190 ? 7.381 -8.123 19.560 1.00 96.19 190 LYS A N 1
ATOM 1490 C CA . LYS A 1 190 ? 8.236 -9.090 20.273 1.00 96.19 190 LYS A CA 1
ATOM 1491 C C . LYS A 1 190 ? 7.427 -10.108 21.077 1.00 96.19 190 LYS A C 1
ATOM 1493 O O . LYS A 1 190 ? 7.807 -11.266 21.150 1.00 96.19 190 LYS A O 1
ATOM 1498 N N . ASP A 1 191 ? 6.308 -9.684 21.657 1.00 97.00 191 ASP A N 1
ATOM 1499 C CA . ASP A 1 191 ? 5.374 -10.504 22.432 1.00 97.00 191 ASP A CA 1
ATOM 1500 C C . ASP A 1 191 ? 4.209 -10.978 21.546 1.00 97.00 191 ASP A C 1
ATOM 1502 O O . ASP A 1 191 ? 3.052 -10.591 21.738 1.00 97.00 191 ASP A O 1
ATOM 1506 N N . VAL A 1 192 ? 4.546 -11.779 20.528 1.00 96.88 192 VAL A N 1
ATOM 1507 C CA . VAL A 1 192 ? 3.641 -12.170 19.431 1.00 96.88 192 VAL A CA 1
ATOM 1508 C C . VAL A 1 192 ? 2.356 -12.813 19.944 1.00 96.88 192 VAL A C 1
ATOM 1510 O O . VAL A 1 192 ? 1.284 -12.419 19.495 1.00 96.88 192 VAL A O 1
ATOM 1513 N N . ASP A 1 193 ? 2.428 -13.715 20.923 1.00 97.06 193 ASP A N 1
ATOM 1514 C CA . ASP A 1 193 ? 1.245 -14.416 21.439 1.00 97.06 193 ASP A CA 1
ATOM 1515 C C . ASP A 1 193 ? 0.227 -13.455 22.060 1.00 97.06 193 ASP A C 1
ATOM 1517 O O . ASP A 1 193 ? -0.954 -13.469 21.704 1.00 97.06 193 ASP A O 1
ATOM 1521 N N . ALA A 1 194 ? 0.693 -12.551 22.926 1.00 97.50 194 ALA A N 1
ATOM 1522 C CA . ALA A 1 194 ? -0.150 -11.538 23.556 1.00 97.50 194 ALA A CA 1
ATOM 1523 C C . ALA A 1 194 ? -0.720 -10.549 22.528 1.00 97.50 194 ALA A C 1
ATOM 1525 O O . ALA A 1 194 ? -1.837 -10.049 22.681 1.00 97.50 194 ALA A O 1
ATOM 1526 N N . TYR A 1 195 ? 0.043 -10.237 21.479 1.00 98.50 195 TYR A N 1
ATOM 1527 C CA . TYR A 1 195 ? -0.421 -9.367 20.404 1.00 98.50 195 TYR A CA 1
ATOM 1528 C C . TYR A 1 195 ? -1.472 -10.062 19.530 1.00 98.50 195 TYR A C 1
ATOM 1530 O O . TYR A 1 195 ? -2.519 -9.483 19.256 1.00 98.50 195 TYR A O 1
ATOM 1538 N N . TYR A 1 196 ? -1.244 -11.314 19.136 1.00 98.44 196 TYR A N 1
ATOM 1539 C CA . TYR A 1 196 ? -2.161 -12.082 18.292 1.00 98.44 196 TYR A CA 1
ATOM 1540 C C . TYR A 1 196 ? -3.450 -12.430 19.032 1.00 98.44 196 TYR A C 1
ATOM 1542 O O . TYR A 1 196 ? -4.519 -12.401 18.424 1.00 98.44 196 TYR A O 1
ATOM 1550 N N . TRP A 1 197 ? -3.378 -12.702 20.338 1.00 98.19 197 TRP A N 1
ATOM 1551 C CA . TRP A 1 197 ? -4.565 -12.838 21.180 1.00 98.19 197 TRP A CA 1
ATOM 1552 C C . TRP A 1 197 ? -5.425 -11.569 21.139 1.00 98.19 197 TRP A C 1
ATOM 1554 O O . TRP A 1 197 ? -6.610 -11.649 20.824 1.00 98.19 197 TRP A O 1
ATOM 1564 N N . MET A 1 198 ? -4.817 -10.395 21.353 1.00 98.50 198 MET A N 1
ATOM 1565 C CA . MET A 1 198 ? -5.525 -9.112 21.273 1.00 98.50 198 MET A CA 1
ATOM 1566 C C . MET A 1 198 ? -6.146 -8.905 19.889 1.00 98.50 198 MET A C 1
ATOM 1568 O O . MET A 1 198 ? -7.306 -8.515 19.789 1.00 98.50 198 MET A O 1
ATOM 1572 N N . MET A 1 199 ? -5.392 -9.167 18.818 1.00 98.62 199 MET A N 1
ATOM 1573 C CA . MET A 1 199 ? -5.898 -9.000 17.457 1.00 98.62 199 MET A CA 1
ATOM 1574 C C . MET A 1 199 ? -7.090 -9.922 17.184 1.00 98.62 199 MET A C 1
ATOM 1576 O O . MET A 1 199 ? -8.102 -9.437 16.693 1.00 98.62 199 MET A O 1
ATOM 1580 N N . ARG A 1 200 ? -7.039 -11.205 17.575 1.00 98.50 200 ARG A N 1
ATOM 1581 C CA . ARG A 1 200 ? -8.194 -12.118 17.469 1.00 98.50 200 ARG A CA 1
ATOM 1582 C C . ARG A 1 200 ? -9.410 -11.610 18.246 1.00 98.50 200 ARG A C 1
ATOM 1584 O O . ARG A 1 200 ? -10.501 -11.579 17.686 1.00 98.50 200 ARG A O 1
ATOM 1591 N N . ALA A 1 201 ? -9.214 -11.141 19.478 1.00 98.38 201 ALA A N 1
ATOM 1592 C CA . ALA A 1 201 ? -10.294 -10.580 20.289 1.00 98.38 201 ALA A CA 1
ATOM 1593 C C . ALA A 1 201 ? -10.926 -9.330 19.643 1.00 98.38 201 ALA A C 1
ATOM 1595 O O . ALA A 1 201 ? -12.137 -9.136 19.713 1.00 98.38 201 ALA A O 1
ATOM 1596 N N . LEU A 1 202 ? -10.130 -8.487 18.975 1.00 98.56 202 LEU A N 1
ATOM 1597 C CA . LEU A 1 202 ? -10.635 -7.336 18.217 1.00 98.56 202 LEU A CA 1
ATOM 1598 C C . LEU A 1 202 ? -11.422 -7.764 16.974 1.00 98.56 202 LEU A C 1
ATOM 1600 O O . LEU A 1 202 ? -12.469 -7.183 16.691 1.00 98.56 202 LEU A O 1
ATOM 1604 N N . VAL A 1 203 ? -10.940 -8.775 16.245 1.00 98.38 203 VAL A N 1
ATOM 1605 C CA . VAL A 1 203 ? -11.628 -9.349 15.077 1.00 98.38 203 VAL A CA 1
ATOM 1606 C C . VAL A 1 203 ? -13.001 -9.885 15.473 1.00 98.38 203 VAL A C 1
ATOM 1608 O O . VAL A 1 203 ? -13.999 -9.489 14.879 1.00 98.38 203 VAL A O 1
ATOM 1611 N N . GLU A 1 204 ? -13.071 -10.707 16.518 1.00 97.69 204 GLU A N 1
ATOM 1612 C CA . GLU A 1 204 ? -14.329 -11.253 17.042 1.00 97.69 204 GLU A CA 1
ATOM 1613 C C . GLU A 1 204 ? -15.284 -10.150 17.528 1.00 97.69 204 GLU A C 1
ATOM 1615 O O . GLU A 1 204 ? -16.487 -10.160 17.249 1.00 97.69 204 GLU A O 1
ATOM 1620 N N . ALA A 1 205 ? -14.744 -9.140 18.212 1.00 97.75 205 ALA A N 1
ATOM 1621 C CA . ALA A 1 205 ? -15.535 -8.033 18.724 1.00 97.75 205 ALA A CA 1
ATOM 1622 C C . ALA A 1 205 ? -16.054 -7.089 17.621 1.00 97.75 205 ALA A C 1
ATOM 1624 O O . ALA A 1 205 ? -17.053 -6.406 17.849 1.00 97.75 205 ALA A O 1
ATOM 1625 N N . THR A 1 206 ? -15.416 -7.041 16.443 1.00 97.44 206 THR A N 1
ATOM 1626 C CA . THR A 1 206 ? -15.763 -6.124 15.333 1.00 97.44 206 THR A CA 1
ATOM 1627 C C . THR A 1 206 ? -17.202 -6.310 14.857 1.00 97.44 206 THR A C 1
ATOM 1629 O O . THR A 1 206 ? -17.913 -5.330 14.663 1.00 97.44 206 THR A O 1
ATOM 1632 N N . GLU A 1 207 ? -17.655 -7.554 14.721 1.00 93.19 207 GLU A N 1
ATOM 1633 C CA . GLU A 1 207 ? -19.011 -7.868 14.243 1.00 93.19 207 GLU A CA 1
ATOM 1634 C C . GLU A 1 207 ? -20.065 -7.851 15.365 1.00 93.19 207 GLU A C 1
ATOM 1636 O O . GLU A 1 207 ? -21.264 -7.947 15.101 1.00 93.19 207 GLU A O 1
ATOM 1641 N N . SER A 1 208 ? -19.633 -7.702 16.620 1.00 95.19 208 SER A N 1
ATOM 1642 C CA . SER A 1 208 ? -20.489 -7.709 17.806 1.00 95.19 208 SER A CA 1
ATOM 1643 C C . SER A 1 208 ? -20.413 -6.370 18.549 1.00 95.19 208 SER A C 1
ATOM 1645 O O . SER A 1 208 ? -20.958 -5.364 18.100 1.00 95.19 208 SER A O 1
ATOM 1647 N N . ARG A 1 209 ? -19.725 -6.320 19.691 1.00 96.19 209 ARG A N 1
ATOM 1648 C CA . ARG A 1 209 ? -19.712 -5.162 20.601 1.00 96.19 209 ARG A CA 1
ATOM 1649 C C . ARG A 1 209 ? -18.946 -3.938 20.076 1.00 96.19 209 ARG A C 1
ATOM 1651 O O . ARG A 1 209 ? -19.132 -2.842 20.595 1.00 96.19 209 ARG A O 1
ATOM 1658 N N . LEU A 1 210 ? -18.067 -4.108 19.087 1.00 96.81 210 LEU A N 1
ATOM 1659 C CA . LEU A 1 210 ? -17.341 -3.023 18.411 1.00 96.81 210 LEU A CA 1
ATOM 1660 C C . LEU A 1 210 ? -17.928 -2.697 17.031 1.00 96.81 210 LEU A C 1
ATOM 1662 O O . LEU A 1 210 ? -17.323 -1.921 16.283 1.00 96.81 210 LEU A O 1
ATOM 1666 N N . LYS A 1 211 ? -19.109 -3.232 16.698 1.00 95.88 211 LYS A N 1
ATOM 1667 C CA . LYS A 1 211 ? -19.802 -2.913 15.450 1.00 95.88 211 LYS A CA 1
ATOM 1668 C C . LYS A 1 211 ? -20.056 -1.411 15.358 1.00 95.88 211 LYS A C 1
ATOM 1670 O O . LYS A 1 211 ? -20.588 -0.794 16.276 1.00 95.88 211 LYS A O 1
ATOM 1675 N N . GLY A 1 212 ? -19.621 -0.804 14.256 1.00 94.81 212 GLY A N 1
ATOM 1676 C CA . GLY A 1 212 ? -19.696 0.647 14.064 1.00 94.81 212 GLY A CA 1
ATOM 1677 C C . GLY A 1 212 ? -18.644 1.460 14.837 1.00 94.81 212 GLY A C 1
ATOM 1678 O O . GLY A 1 212 ? -18.670 2.692 14.770 1.00 94.81 212 GLY A O 1
ATOM 1679 N N . ARG A 1 213 ? -17.719 0.809 15.561 1.00 96.56 213 ARG A N 1
ATOM 1680 C CA . ARG A 1 213 ? -16.610 1.446 16.299 1.00 96.56 213 ARG A CA 1
ATOM 1681 C C . ARG A 1 213 ? -15.233 1.053 15.778 1.00 96.56 213 ARG A C 1
ATOM 1683 O O . ARG A 1 213 ? -14.344 1.895 15.810 1.00 96.56 213 ARG A O 1
ATOM 1690 N N . LEU A 1 214 ? -15.048 -0.176 15.303 1.00 98.44 214 LEU A N 1
ATOM 1691 C CA . LEU A 1 214 ? -13.782 -0.649 14.742 1.00 98.44 214 LEU A CA 1
ATOM 1692 C C . LEU A 1 214 ? -13.959 -1.035 13.275 1.00 98.44 214 LEU A C 1
ATOM 1694 O O . LEU A 1 214 ? -14.843 -1.813 12.931 1.00 98.44 214 LEU A O 1
ATOM 1698 N N . PHE A 1 215 ? -13.100 -0.491 12.421 1.00 98.50 215 PHE A N 1
ATOM 1699 C CA . PHE A 1 215 ? -13.120 -0.700 10.981 1.00 98.50 215 PHE A CA 1
ATOM 1700 C C . PHE A 1 215 ? -11.749 -1.133 10.488 1.00 98.50 215 PHE A C 1
ATOM 1702 O O . PHE A 1 215 ? -10.723 -0.744 11.048 1.00 98.50 215 PHE A O 1
ATOM 1709 N N . TRP A 1 216 ? -11.736 -1.901 9.404 1.00 98.56 216 TRP A N 1
ATOM 1710 C CA . TRP A 1 216 ? -10.524 -2.509 8.875 1.00 98.56 216 TRP A CA 1
ATOM 1711 C C . TRP A 1 216 ? -10.382 -2.211 7.390 1.00 98.56 216 TRP A C 1
ATOM 1713 O O . TRP A 1 216 ? -11.284 -2.479 6.593 1.00 98.56 216 TRP A O 1
ATOM 1723 N N . VAL A 1 217 ? -9.225 -1.675 7.030 1.00 98.38 217 VAL A N 1
ATOM 1724 C CA . VAL A 1 217 ? -8.847 -1.345 5.663 1.00 98.38 217 VAL A CA 1
ATOM 1725 C C . VAL A 1 217 ? -7.516 -2.021 5.378 1.00 98.38 217 VAL A C 1
ATOM 1727 O O . VAL A 1 217 ? -6.587 -1.899 6.164 1.00 98.38 217 VAL A O 1
ATOM 1730 N N . ALA A 1 218 ? -7.407 -2.730 4.264 1.00 97.44 218 ALA A N 1
ATOM 1731 C CA . ALA A 1 218 ? -6.130 -3.193 3.739 1.00 97.44 218 ALA A CA 1
ATOM 1732 C C . ALA A 1 218 ? -5.773 -2.371 2.503 1.00 97.44 218 ALA A C 1
ATOM 1734 O O . ALA A 1 218 ? -6.630 -2.139 1.647 1.00 97.44 218 ALA A O 1
ATOM 1735 N N . ASN A 1 219 ? -4.508 -1.970 2.382 1.00 95.19 219 ASN A N 1
ATOM 1736 C CA . ASN A 1 219 ? -4.047 -1.217 1.213 1.00 95.19 219 ASN A CA 1
ATOM 1737 C C . ASN A 1 219 ? -3.772 -2.102 -0.002 1.00 95.19 219 ASN A C 1
ATOM 1739 O O . ASN A 1 219 ? -3.658 -1.591 -1.114 1.00 95.19 219 ASN A O 1
ATOM 1743 N N . ASN A 1 220 ? -3.643 -3.413 0.196 1.00 95.44 220 ASN A N 1
ATOM 1744 C CA . ASN A 1 220 ? -3.393 -4.388 -0.858 1.00 95.44 220 ASN A CA 1
ATOM 1745 C C . ASN A 1 220 ? -3.935 -5.775 -0.474 1.00 95.44 220 ASN A C 1
ATOM 1747 O O . ASN A 1 220 ? -4.298 -6.029 0.678 1.00 95.44 220 ASN A O 1
ATOM 1751 N N . ALA A 1 221 ? -4.000 -6.674 -1.459 1.00 94.88 221 ALA A N 1
ATOM 1752 C CA . ALA A 1 221 ? -4.519 -8.026 -1.270 1.00 94.88 221 ALA A CA 1
ATOM 1753 C C . ALA A 1 221 ? -3.658 -8.866 -0.310 1.00 94.88 221 ALA A C 1
ATOM 1755 O O . ALA A 1 221 ? -4.205 -9.650 0.470 1.00 94.88 221 ALA A O 1
ATOM 1756 N N . PHE A 1 222 ? -2.333 -8.685 -0.332 1.00 96.00 222 PHE A N 1
ATOM 1757 C CA . PHE A 1 222 ? -1.423 -9.364 0.586 1.00 96.00 222 PHE A CA 1
ATOM 1758 C C . PHE A 1 222 ? -1.725 -9.020 2.045 1.00 96.00 222 PHE A C 1
ATOM 1760 O O . PHE A 1 222 ? -1.824 -9.933 2.853 1.00 96.00 222 PHE A O 1
ATOM 1767 N N . ASP A 1 223 ? -1.918 -7.749 2.392 1.00 95.88 223 ASP A N 1
ATOM 1768 C CA . ASP A 1 223 ? -2.126 -7.322 3.780 1.00 95.88 223 ASP A CA 1
ATOM 1769 C C . ASP A 1 223 ? -3.370 -7.975 4.399 1.00 95.88 223 ASP A C 1
ATOM 1771 O O . ASP A 1 223 ? -3.315 -8.459 5.533 1.00 95.88 223 ASP A O 1
ATOM 1775 N N . LYS A 1 224 ? -4.465 -8.069 3.628 1.00 96.06 224 LYS A N 1
ATOM 1776 C CA . LYS A 1 224 ? -5.675 -8.807 4.023 1.00 96.06 224 LYS A CA 1
ATOM 1777 C C . LYS A 1 224 ? -5.394 -10.302 4.190 1.00 96.06 224 LYS A C 1
ATOM 1779 O O . LYS A 1 224 ? -5.708 -10.873 5.229 1.00 96.06 224 LYS A O 1
ATOM 1784 N N . ALA A 1 225 ? -4.794 -10.935 3.185 1.00 96.44 225 ALA A N 1
ATOM 1785 C CA . ALA A 1 225 ? -4.495 -12.364 3.230 1.00 96.44 225 ALA A CA 1
ATOM 1786 C C . ALA A 1 225 ? -3.553 -12.716 4.397 1.00 96.44 225 ALA A C 1
ATOM 1788 O O . ALA A 1 225 ? -3.742 -13.712 5.093 1.00 96.44 225 ALA A O 1
ATOM 1789 N N . TYR A 1 226 ? -2.552 -11.873 4.644 1.00 96.94 226 TYR A N 1
ATOM 1790 C CA . TYR A 1 226 ? -1.547 -12.074 5.675 1.00 96.94 226 TYR A CA 1
ATOM 1791 C C . TYR A 1 226 ? -2.156 -12.035 7.077 1.00 96.94 226 TYR A C 1
ATOM 1793 O O . TYR A 1 226 ? -1.870 -12.924 7.879 1.00 96.94 226 TYR A O 1
ATOM 1801 N N . ILE A 1 227 ? -3.013 -11.051 7.383 1.00 97.44 227 ILE A N 1
ATOM 1802 C CA . ILE A 1 227 ? -3.666 -10.997 8.699 1.00 97.44 227 ILE A CA 1
ATOM 1803 C C . ILE A 1 227 ? -4.626 -12.176 8.906 1.00 97.44 227 ILE A C 1
ATOM 1805 O O . ILE A 1 227 ? -4.577 -12.803 9.963 1.00 97.44 227 ILE A O 1
ATOM 1809 N N . GLU A 1 228 ? -5.419 -12.550 7.896 1.00 97.25 228 GLU A N 1
ATOM 1810 C CA . GLU A 1 228 ? -6.334 -13.697 7.985 1.00 97.25 228 GLU A CA 1
ATOM 1811 C C . GLU A 1 228 ? -5.578 -15.003 8.267 1.00 97.25 228 GLU A C 1
ATOM 1813 O O . GLU A 1 228 ? -5.927 -15.749 9.185 1.00 97.25 228 GLU A O 1
ATOM 1818 N N . ALA A 1 229 ? -4.495 -15.255 7.526 1.00 97.00 229 ALA A N 1
ATOM 1819 C CA . ALA A 1 229 ? -3.685 -16.459 7.678 1.00 97.00 229 ALA A CA 1
ATOM 1820 C C . ALA A 1 229 ? -2.963 -16.519 9.032 1.00 97.00 229 ALA A C 1
ATOM 1822 O O . ALA A 1 229 ? -2.925 -17.568 9.671 1.00 97.00 229 ALA A O 1
ATOM 1823 N N . ARG A 1 230 ? -2.403 -15.396 9.501 1.00 97.12 230 ARG A N 1
ATOM 1824 C CA . ARG A 1 230 ? -1.678 -15.342 10.783 1.00 97.12 230 ARG A CA 1
ATOM 1825 C C . ARG A 1 230 ? -2.594 -15.451 11.994 1.00 97.12 230 ARG A C 1
ATOM 1827 O O . ARG A 1 230 ? -2.188 -16.023 13.004 1.00 97.12 230 ARG A O 1
ATOM 1834 N N . LEU A 1 231 ? -3.806 -14.909 11.910 1.00 97.19 231 LEU A N 1
ATOM 1835 C CA . LEU A 1 231 ? -4.781 -15.021 12.992 1.00 97.19 231 LEU A CA 1
ATOM 1836 C C . LEU A 1 231 ? -5.574 -16.330 12.935 1.00 97.19 231 LEU A C 1
ATOM 1838 O O . LEU A 1 231 ? -6.102 -16.736 13.969 1.00 97.19 231 LEU A O 1
ATOM 1842 N N . GLY A 1 232 ? -5.633 -16.989 11.773 1.00 96.50 232 GLY A N 1
ATOM 1843 C CA . GLY A 1 232 ? -6.444 -18.186 11.553 1.00 96.50 232 GLY A CA 1
ATOM 1844 C C . GLY A 1 232 ? -7.942 -17.880 11.481 1.00 96.50 232 GLY A C 1
ATOM 1845 O O . GLY A 1 232 ? -8.757 -18.729 11.829 1.00 96.50 232 GLY A O 1
ATOM 1846 N N . VAL A 1 233 ? -8.316 -16.660 11.075 1.00 95.25 233 VAL A N 1
ATOM 1847 C CA . VAL A 1 233 ? -9.708 -16.181 11.063 1.00 95.25 233 VAL A CA 1
ATOM 1848 C C . VAL A 1 233 ? -9.997 -15.487 9.737 1.00 95.25 233 VAL A C 1
ATOM 1850 O O . VAL A 1 233 ? -9.191 -14.691 9.263 1.00 95.25 233 VAL A O 1
ATOM 1853 N N . LYS A 1 234 ? -11.159 -15.763 9.136 1.00 95.38 234 LYS A N 1
ATOM 1854 C CA . LYS A 1 234 ? -11.627 -15.034 7.948 1.00 95.38 234 LYS A CA 1
ATOM 1855 C C . LYS A 1 234 ? -12.150 -13.659 8.353 1.00 95.38 234 LYS A C 1
ATOM 1857 O O . LYS A 1 234 ? -12.887 -13.547 9.328 1.00 95.38 234 LYS A O 1
ATOM 1862 N N . MET A 1 235 ? -11.832 -12.634 7.571 1.00 96.81 235 MET A N 1
ATOM 1863 C CA . MET A 1 235 ? -12.205 -11.250 7.850 1.00 96.81 235 MET A CA 1
ATOM 1864 C C . MET A 1 235 ? -12.899 -10.636 6.621 1.00 96.81 235 MET A C 1
ATOM 1866 O O . MET A 1 235 ? -12.344 -9.762 5.942 1.00 96.81 235 MET A O 1
ATOM 1870 N N . PRO A 1 236 ? -14.133 -11.080 6.297 1.00 95.56 236 PRO A N 1
ATOM 1871 C CA . PRO A 1 236 ? -14.840 -10.636 5.093 1.00 95.56 236 PRO A CA 1
ATOM 1872 C C . PRO A 1 236 ? -15.135 -9.129 5.097 1.00 95.56 236 PRO A C 1
ATOM 1874 O O . PRO A 1 236 ? -15.243 -8.535 4.029 1.00 95.56 236 PRO A O 1
ATOM 1877 N N . PHE A 1 237 ? -15.192 -8.511 6.278 1.00 96.12 237 PHE A N 1
ATOM 1878 C CA . PHE A 1 237 ? -15.431 -7.083 6.481 1.00 96.12 237 PHE A CA 1
ATOM 1879 C C . PHE A 1 237 ? -14.209 -6.184 6.212 1.00 96.12 237 PHE A C 1
ATOM 1881 O O . PHE A 1 237 ? -14.360 -4.963 6.208 1.00 96.12 237 PHE A O 1
ATOM 1888 N N . ILE A 1 238 ? -13.002 -6.732 5.983 1.00 97.62 238 ILE A N 1
ATOM 1889 C CA . ILE A 1 238 ? -11.856 -5.905 5.565 1.00 97.62 238 ILE A CA 1
ATOM 1890 C C . ILE A 1 238 ? -12.138 -5.327 4.178 1.00 97.62 238 ILE A C 1
ATOM 1892 O O . ILE A 1 238 ? -12.245 -6.074 3.196 1.00 97.62 238 ILE A O 1
ATOM 1896 N N . ARG A 1 239 ? -12.157 -3.994 4.098 1.00 97.94 239 ARG A N 1
ATOM 1897 C CA . ARG A 1 239 ? -12.227 -3.244 2.840 1.00 97.94 239 ARG A CA 1
ATOM 1898 C C . ARG A 1 239 ? -10.844 -3.158 2.203 1.00 97.94 239 ARG A C 1
ATOM 1900 O O . ARG A 1 239 ? -9.876 -2.797 2.866 1.00 97.94 239 ARG A O 1
ATOM 1907 N N . LEU A 1 240 ? -10.748 -3.455 0.911 1.00 97.00 240 LEU A N 1
ATOM 1908 C CA . LEU A 1 240 ? -9.528 -3.233 0.136 1.00 97.00 240 LEU A CA 1
ATOM 1909 C C . LEU A 1 240 ? -9.572 -1.821 -0.458 1.00 97.00 240 LEU A C 1
ATOM 1911 O O . LEU A 1 240 ? -10.263 -1.597 -1.449 1.00 97.00 240 LEU A O 1
ATOM 1915 N N . ILE A 1 241 ? -8.842 -0.876 0.137 1.00 97.81 241 ILE A N 1
ATOM 1916 C CA . ILE A 1 241 ? -8.787 0.513 -0.336 1.00 97.81 241 ILE A CA 1
ATOM 1917 C C . ILE A 1 241 ? -7.348 0.845 -0.709 1.00 97.81 241 ILE A C 1
ATOM 1919 O O . ILE A 1 241 ? -6.500 1.089 0.142 1.00 97.81 241 ILE A O 1
ATOM 1923 N N . ARG A 1 242 ? -7.063 0.842 -2.011 1.00 97.00 242 ARG A N 1
ATOM 1924 C CA . ARG A 1 242 ? -5.711 1.081 -2.526 1.00 97.00 242 ARG A CA 1
ATOM 1925 C C . ARG A 1 242 ? -5.308 2.561 -2.445 1.00 97.00 242 ARG A C 1
ATOM 1927 O O . ARG A 1 242 ? -6.178 3.434 -2.427 1.00 97.00 242 ARG A O 1
ATOM 1934 N N . PRO A 1 243 ? -4.001 2.878 -2.459 1.00 97.12 243 PRO A N 1
ATOM 1935 C CA . PRO A 1 243 ? -3.515 4.253 -2.449 1.00 97.12 243 PRO A CA 1
ATOM 1936 C C . PRO A 1 243 ? -4.027 5.120 -3.608 1.00 97.12 243 PRO A C 1
ATOM 1938 O O . PRO A 1 243 ? -4.129 4.693 -4.755 1.00 97.12 243 PRO A O 1
ATOM 1941 N N . MET A 1 244 ? -4.226 6.405 -3.339 1.00 97.62 244 MET A N 1
ATOM 1942 C CA . MET A 1 244 ? -4.611 7.457 -4.281 1.00 97.62 244 MET A CA 1
ATOM 1943 C C . MET A 1 244 ? -3.561 7.733 -5.369 1.00 97.62 244 MET A C 1
ATOM 1945 O O . MET A 1 244 ? -3.830 8.510 -6.287 1.00 97.62 244 MET A O 1
ATOM 1949 N N . GLY A 1 245 ? -2.362 7.145 -5.294 1.00 96.69 245 GLY A N 1
ATOM 1950 C CA . GLY A 1 245 ? -1.282 7.371 -6.263 1.00 96.69 245 GLY A CA 1
ATOM 1951 C C . GLY A 1 245 ? -0.839 8.837 -6.319 1.00 96.69 245 GLY A C 1
ATOM 1952 O O . GLY A 1 245 ? -0.565 9.367 -7.397 1.00 96.69 245 GLY A O 1
ATOM 1953 N N . VAL A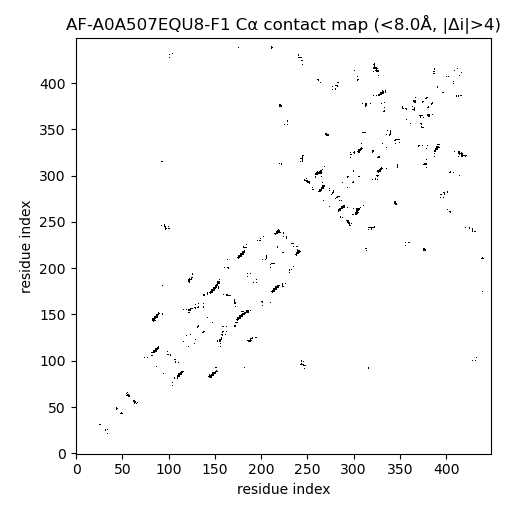 1 246 ? -0.873 9.537 -5.183 1.00 95.38 246 VAL A N 1
ATOM 1954 C CA . VAL A 1 246 ? -0.439 10.935 -5.064 1.00 95.38 246 VAL A CA 1
ATOM 1955 C C . VAL A 1 246 ? 1.017 10.951 -4.640 1.00 95.38 246 VAL A C 1
ATOM 1957 O O . VAL A 1 246 ? 1.360 10.399 -3.603 1.00 95.38 246 VAL A O 1
ATOM 1960 N N . ALA A 1 247 ? 1.856 11.620 -5.426 1.00 92.75 247 ALA A N 1
ATOM 1961 C CA . ALA A 1 247 ? 3.269 11.763 -5.126 1.00 92.75 247 ALA A CA 1
ATOM 1962 C C . ALA A 1 247 ? 3.565 13.198 -4.683 1.00 92.75 247 ALA A C 1
ATOM 1964 O O . ALA A 1 247 ? 3.056 14.162 -5.263 1.00 92.75 247 ALA A O 1
ATOM 1965 N N . THR A 1 248 ? 4.413 13.356 -3.668 1.00 88.31 248 THR A N 1
ATOM 1966 C CA . THR A 1 248 ? 4.900 14.686 -3.290 1.00 88.31 248 THR A CA 1
ATOM 1967 C C . THR A 1 248 ? 5.960 15.149 -4.283 1.00 88.31 248 THR A C 1
ATOM 1969 O O . THR A 1 248 ? 6.874 14.404 -4.643 1.00 88.31 248 THR A O 1
ATOM 1972 N N . LYS A 1 249 ? 5.856 16.403 -4.734 1.00 86.56 249 LYS A N 1
ATOM 1973 C CA . LYS A 1 249 ? 6.900 16.995 -5.569 1.00 86.56 249 LYS A CA 1
ATOM 1974 C C . LYS A 1 249 ? 8.148 17.183 -4.715 1.00 86.56 249 LYS A C 1
ATOM 1976 O O . LYS A 1 249 ? 8.117 17.906 -3.723 1.00 86.56 249 LYS A O 1
ATOM 1981 N N . SER A 1 250 ? 9.245 16.555 -5.114 1.00 86.75 250 SER A N 1
ATOM 1982 C CA . SER A 1 250 ? 10.565 16.825 -4.553 1.00 86.75 250 SER A CA 1
ATOM 1983 C C . SER A 1 250 ? 11.547 17.187 -5.662 1.00 86.75 250 SER A C 1
ATOM 1985 O O . SER A 1 250 ? 11.321 16.904 -6.846 1.00 86.75 250 SER A O 1
ATOM 1987 N N . GLN A 1 251 ? 12.599 17.910 -5.289 1.00 91.81 251 GLN A N 1
ATOM 1988 C CA . GLN A 1 251 ? 13.662 18.265 -6.219 1.00 91.81 251 GLN A CA 1
ATOM 1989 C C . GLN A 1 251 ? 14.413 17.003 -6.646 1.00 91.81 251 GLN A C 1
ATOM 1991 O O . GLN A 1 251 ? 14.540 16.051 -5.875 1.00 91.81 251 GLN A O 1
ATOM 1996 N N . TYR A 1 252 ? 14.875 16.995 -7.894 1.00 92.62 252 TYR A N 1
ATOM 1997 C CA . TYR A 1 252 ? 15.788 15.958 -8.352 1.00 92.62 252 TYR A CA 1
ATOM 1998 C C . TYR A 1 252 ? 17.146 16.160 -7.663 1.00 92.62 252 TYR A C 1
ATOM 2000 O O . TYR A 1 252 ? 17.582 17.313 -7.587 1.00 92.62 252 TYR A O 1
ATOM 2008 N N . PRO A 1 253 ? 17.810 15.102 -7.169 1.00 90.81 253 PRO A N 1
ATOM 2009 C CA . PRO A 1 253 ? 19.120 15.236 -6.539 1.00 90.81 253 PRO A CA 1
ATOM 2010 C C . PRO A 1 253 ? 20.141 15.852 -7.501 1.00 90.81 253 PRO A C 1
ATOM 2012 O O . PRO A 1 253 ? 20.267 15.416 -8.645 1.00 90.81 253 PRO A O 1
ATOM 2015 N N . TRP A 1 254 ? 20.839 16.894 -7.055 1.00 92.25 254 TRP A N 1
ATOM 2016 C CA . TRP A 1 254 ? 21.808 17.632 -7.876 1.00 92.25 254 TRP A CA 1
ATOM 2017 C C . TRP A 1 254 ? 23.126 16.868 -8.066 1.00 92.25 254 TRP A C 1
ATOM 2019 O O . TRP A 1 254 ? 23.867 17.150 -9.002 1.00 92.25 254 TRP A O 1
ATOM 2029 N N . ASP A 1 255 ? 23.392 15.901 -7.190 1.00 92.81 255 ASP A N 1
ATOM 2030 C CA . ASP A 1 255 ? 24.559 15.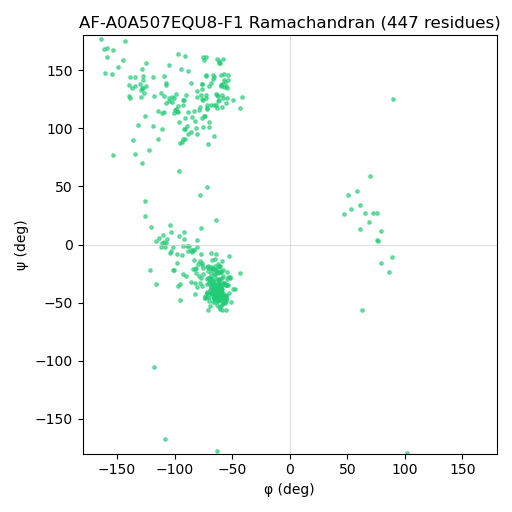020 -7.157 1.00 92.81 255 ASP A CA 1
ATOM 2031 C C . ASP A 1 255 ? 24.432 13.808 -8.096 1.00 92.81 255 ASP A C 1
ATOM 2033 O O . ASP A 1 255 ? 25.376 13.034 -8.243 1.00 92.81 255 ASP A O 1
ATOM 2037 N N . LEU A 1 256 ? 23.279 13.633 -8.751 1.00 92.12 256 LEU A N 1
ATOM 2038 C CA . LEU A 1 256 ? 23.028 12.521 -9.664 1.00 92.12 256 LEU A CA 1
ATOM 2039 C C . LEU A 1 256 ? 23.074 12.945 -11.139 1.00 92.12 256 LEU A C 1
ATOM 2041 O O . LEU A 1 256 ? 22.789 14.101 -11.468 1.00 92.12 256 LEU A O 1
ATOM 2045 N N . PRO A 1 257 ? 23.383 12.007 -12.060 1.00 93.12 257 PRO A N 1
ATOM 2046 C CA . PRO A 1 257 ? 23.359 12.279 -13.491 1.00 93.12 257 PRO A CA 1
ATOM 2047 C C . PRO A 1 257 ? 22.023 12.868 -13.944 1.00 93.12 257 PRO A C 1
ATOM 2049 O O . PRO A 1 257 ? 20.957 12.441 -13.502 1.00 93.12 257 PRO A O 1
ATOM 2052 N N . LYS A 1 258 ? 22.066 13.824 -14.878 1.00 95.25 258 LYS A N 1
ATOM 2053 C CA . LYS A 1 258 ? 20.842 14.414 -15.434 1.00 95.25 258 LYS A CA 1
ATOM 2054 C C . LYS A 1 258 ? 19.951 13.312 -16.036 1.00 95.25 258 LYS A C 1
ATOM 2056 O O . LYS A 1 258 ? 20.462 12.468 -16.775 1.00 95.25 258 LYS A O 1
ATOM 2061 N N . PRO A 1 259 ? 18.627 13.337 -15.787 1.00 96.69 259 PRO A N 1
ATOM 2062 C CA . PRO A 1 259 ? 17.708 12.377 -16.386 1.00 96.69 259 PRO A CA 1
ATOM 2063 C C . PRO A 1 259 ? 17.781 12.356 -17.913 1.00 96.69 259 PRO A C 1
ATOM 2065 O O . PRO A 1 259 ? 17.795 13.420 -18.537 1.00 96.69 259 PRO A O 1
ATOM 2068 N N . SER A 1 260 ? 17.778 11.156 -18.499 1.00 97.56 260 SER A N 1
ATOM 2069 C CA . SER A 1 260 ? 17.828 10.946 -19.950 1.00 97.56 260 SER A CA 1
ATOM 2070 C C . SER A 1 260 ? 16.898 9.820 -20.394 1.00 97.56 260 SER A C 1
ATOM 2072 O O . SER A 1 260 ? 16.898 8.738 -19.807 1.00 97.56 260 SER A O 1
ATOM 2074 N N . LEU A 1 261 ? 16.181 10.029 -21.504 1.00 97.69 261 LEU A N 1
ATOM 2075 C CA . LEU A 1 261 ? 15.320 9.022 -22.140 1.00 97.69 261 LEU A CA 1
ATOM 2076 C C . LEU A 1 261 ? 16.102 7.852 -22.766 1.00 97.69 261 LEU A C 1
ATOM 2078 O O . LEU A 1 261 ? 15.494 6.875 -23.202 1.00 97.69 261 LEU A O 1
ATOM 2082 N N . SER A 1 262 ? 17.434 7.933 -22.809 1.00 97.38 262 SER A N 1
ATOM 2083 C CA . SER A 1 262 ? 18.311 6.809 -23.156 1.00 97.38 262 SER A CA 1
ATOM 2084 C C . SER A 1 262 ? 18.576 5.871 -21.978 1.00 97.38 262 SER A C 1
ATOM 2086 O O . SER A 1 262 ? 18.921 4.715 -22.204 1.00 97.38 262 SER A O 1
ATOM 2088 N N . ASN A 1 263 ? 18.397 6.344 -20.741 1.00 97.62 263 ASN A N 1
ATOM 2089 C CA . ASN A 1 263 ? 18.787 5.623 -19.535 1.00 97.62 263 ASN A CA 1
ATOM 2090 C C . ASN A 1 263 ? 17.559 5.121 -18.782 1.00 97.62 263 ASN A C 1
ATOM 2092 O O . ASN A 1 263 ? 16.537 5.805 -18.694 1.00 97.62 263 ASN A O 1
ATOM 2096 N N . PHE A 1 264 ? 17.681 3.950 -18.174 1.00 98.06 264 PHE A N 1
ATOM 2097 C CA . PHE A 1 264 ? 16.762 3.523 -17.132 1.00 98.06 264 PHE A CA 1
ATOM 2098 C C . PHE A 1 264 ? 17.039 4.245 -15.820 1.00 98.06 264 PHE A C 1
ATOM 2100 O O . PHE A 1 264 ? 18.125 4.770 -15.582 1.00 98.06 264 PHE A O 1
ATOM 2107 N N . ALA A 1 265 ? 16.044 4.223 -14.949 1.00 97.19 265 ALA A N 1
ATOM 2108 C CA . ALA A 1 265 ? 16.153 4.645 -13.568 1.00 97.19 265 ALA A CA 1
ATOM 2109 C C . ALA A 1 265 ? 15.845 3.459 -12.648 1.00 97.19 265 ALA A C 1
ATOM 2111 O O . ALA A 1 265 ? 14.965 2.658 -12.952 1.00 97.19 265 ALA A O 1
ATOM 2112 N N . ALA A 1 266 ? 16.531 3.360 -11.515 1.00 95.69 266 ALA A N 1
ATOM 2113 C CA . ALA A 1 266 ? 16.222 2.386 -10.471 1.00 95.69 266 ALA A CA 1
ATOM 2114 C C . ALA A 1 266 ? 16.590 2.933 -9.099 1.00 95.69 266 ALA A C 1
ATOM 2116 O O . ALA A 1 266 ? 17.510 3.736 -8.979 1.00 95.69 266 ALA A O 1
ATOM 2117 N N . GLN A 1 267 ? 15.908 2.482 -8.051 1.00 92.50 267 GLN A N 1
ATOM 2118 C CA . GLN A 1 267 ? 16.288 2.807 -6.680 1.00 92.50 267 GLN A CA 1
ATOM 2119 C C . GLN A 1 267 ? 17.014 1.622 -6.050 1.00 92.50 267 GLN A C 1
ATOM 2121 O O . GLN A 1 267 ? 16.459 0.526 -5.965 1.00 92.50 267 GLN A O 1
ATOM 2126 N N . LYS A 1 268 ? 18.249 1.848 -5.588 1.00 89.31 268 LYS A N 1
ATOM 2127 C CA . LYS A 1 268 ? 18.996 0.855 -4.823 1.00 89.31 268 LYS A CA 1
ATOM 2128 C C . LYS A 1 268 ? 18.263 0.602 -3.511 1.00 89.31 268 LYS A C 1
ATOM 2130 O O . LYS A 1 268 ? 18.078 1.497 -2.688 1.00 89.31 268 LYS A O 1
ATOM 2135 N N . HIS A 1 269 ? 17.884 -0.651 -3.333 1.00 82.19 269 HIS A N 1
ATOM 2136 C CA . HIS A 1 269 ? 17.543 -1.230 -2.043 1.00 82.19 269 HIS A CA 1
ATOM 2137 C C . HIS A 1 269 ? 18.678 -2.190 -1.647 1.00 82.19 269 HIS A C 1
ATOM 2139 O O . HIS A 1 269 ? 19.742 -2.168 -2.267 1.00 82.19 269 HIS A O 1
ATOM 2145 N N . TYR A 1 270 ? 18.486 -3.033 -0.634 1.00 77.62 270 TYR A N 1
ATOM 2146 C CA . TYR A 1 270 ? 19.469 -4.041 -0.213 1.00 77.62 270 TYR A CA 1
ATOM 2147 C C . TYR A 1 270 ? 19.584 -5.213 -1.218 1.00 77.62 270 TYR A C 1
ATOM 2149 O O . TYR A 1 270 ? 19.460 -6.374 -0.852 1.00 77.62 270 TYR A O 1
ATOM 2157 N N . SER A 1 271 ? 19.748 -4.914 -2.509 1.00 81.00 271 SER A N 1
ATOM 2158 C CA . SER A 1 271 ? 19.862 -5.882 -3.600 1.00 81.00 271 SER A CA 1
ATOM 2159 C C . SER A 1 271 ? 20.940 -5.444 -4.589 1.00 81.00 271 SER A C 1
ATOM 2161 O O . SER A 1 271 ? 21.096 -4.252 -4.870 1.00 81.00 271 SER A O 1
ATOM 2163 N N . GLU A 1 272 ? 21.655 -6.424 -5.140 1.00 86.44 272 GLU A N 1
ATOM 2164 C CA . GLU A 1 272 ? 22.761 -6.214 -6.083 1.00 86.44 272 GLU A CA 1
ATOM 2165 C C . GLU A 1 272 ? 22.343 -6.331 -7.559 1.00 86.44 272 GLU A C 1
ATOM 2167 O O . GLU A 1 272 ? 23.181 -6.227 -8.456 1.00 86.44 272 GLU A O 1
ATOM 2172 N N . ILE A 1 273 ? 21.037 -6.456 -7.832 1.00 92.06 273 ILE A N 1
ATOM 2173 C CA . ILE A 1 273 ? 20.480 -6.546 -9.194 1.00 92.06 273 ILE A CA 1
ATOM 2174 C C . ILE A 1 273 ? 20.991 -5.418 -10.086 1.00 92.06 273 ILE A C 1
ATOM 2176 O O . ILE A 1 273 ? 21.460 -5.660 -11.194 1.00 92.06 273 ILE A O 1
ATOM 2180 N N . TYR A 1 274 ? 20.911 -4.178 -9.607 1.00 92.31 274 TYR A N 1
ATOM 2181 C CA . TYR A 1 274 ? 21.212 -3.009 -10.432 1.00 92.31 274 TYR A CA 1
ATOM 2182 C C . TYR A 1 274 ? 22.705 -2.888 -10.749 1.00 92.31 274 TYR A C 1
ATOM 2184 O O . TYR A 1 274 ? 23.066 -2.481 -11.853 1.00 92.31 274 TYR A O 1
ATOM 2192 N N . SER A 1 275 ? 23.565 -3.305 -9.812 1.00 87.31 275 SER A N 1
ATOM 2193 C CA . SER A 1 275 ? 25.006 -3.432 -10.038 1.00 87.31 275 SER A CA 1
ATOM 2194 C C . SER A 1 275 ? 25.282 -4.441 -11.158 1.00 87.31 275 SER A C 1
ATOM 2196 O O . SER A 1 275 ? 26.051 -4.144 -12.071 1.00 87.31 275 SER A O 1
ATOM 2198 N N . GLY A 1 276 ? 24.617 -5.603 -11.121 1.00 89.38 276 GLY A N 1
ATOM 2199 C CA . GLY A 1 276 ? 24.721 -6.642 -12.148 1.00 89.38 276 GLY A CA 1
ATOM 2200 C C . GLY A 1 276 ? 24.217 -6.186 -13.518 1.00 89.38 276 GLY A C 1
ATOM 2201 O O . GLY A 1 276 ? 24.920 -6.363 -14.509 1.00 89.38 276 GLY A O 1
ATOM 2202 N N . LEU A 1 277 ? 23.052 -5.531 -13.581 1.00 93.50 277 LEU A N 1
ATOM 2203 C CA . LEU A 1 277 ? 22.496 -4.973 -14.824 1.00 93.50 277 LEU A CA 1
ATOM 2204 C C . LEU A 1 277 ? 23.472 -3.992 -15.489 1.00 93.50 277 LEU A C 1
ATOM 2206 O O . LEU A 1 277 ? 23.710 -4.068 -16.692 1.00 93.50 277 LEU A O 1
ATOM 2210 N N . SER A 1 278 ? 24.064 -3.091 -14.703 1.00 93.62 278 SER A N 1
ATOM 2211 C CA . SER A 1 278 ? 25.003 -2.100 -15.226 1.00 93.62 278 SER A CA 1
ATOM 2212 C C . SER A 1 278 ? 26.331 -2.723 -15.663 1.00 93.62 278 SER A C 1
ATOM 2214 O O . SER A 1 278 ? 26.794 -2.446 -16.766 1.00 93.62 278 SER A O 1
ATOM 2216 N N . LYS A 1 279 ? 26.948 -3.564 -14.823 1.00 92.94 279 LYS A N 1
ATOM 2217 C CA . LYS A 1 279 ? 28.308 -4.075 -15.059 1.00 92.94 279 LYS A CA 1
ATOM 2218 C C . LYS A 1 279 ? 28.351 -5.268 -16.009 1.00 92.94 279 LYS A C 1
ATOM 2220 O O . LYS A 1 279 ? 29.213 -5.309 -16.877 1.00 92.94 279 LYS A O 1
ATOM 2225 N N . ASN A 1 280 ? 27.432 -6.219 -15.854 1.00 94.12 280 ASN A N 1
ATOM 2226 C CA . ASN A 1 280 ? 27.494 -7.504 -16.557 1.00 94.12 280 ASN A CA 1
ATOM 2227 C C . ASN A 1 280 ? 26.708 -7.488 -17.874 1.00 94.12 280 ASN A C 1
ATOM 2229 O O . ASN A 1 280 ? 27.026 -8.253 -18.775 1.00 94.12 280 ASN A O 1
ATOM 2233 N N . TYR A 1 281 ? 25.695 -6.622 -17.984 1.00 94.50 281 TYR A N 1
ATOM 2234 C CA . TYR A 1 281 ? 24.831 -6.516 -19.168 1.00 94.50 281 TYR A CA 1
ATOM 2235 C C . TYR A 1 281 ? 24.949 -5.162 -19.881 1.00 94.50 281 TYR A C 1
ATOM 2237 O O . TYR A 1 281 ? 24.233 -4.914 -20.849 1.00 94.50 281 TYR A O 1
ATOM 2245 N N . SER A 1 282 ? 25.837 -4.281 -19.403 1.00 95.19 282 SER A N 1
ATOM 2246 C CA . SER A 1 282 ? 26.090 -2.947 -19.970 1.00 95.19 282 SER A CA 1
ATOM 2247 C C . SER A 1 282 ? 24.827 -2.090 -20.129 1.00 95.19 282 SER A C 1
ATOM 2249 O O . SER A 1 282 ? 24.737 -1.252 -21.024 1.00 95.19 282 SER A O 1
ATOM 2251 N N . ILE A 1 283 ? 23.836 -2.284 -19.253 1.00 96.25 283 ILE A N 1
ATOM 2252 C CA . ILE A 1 283 ? 22.564 -1.569 -19.338 1.00 96.25 283 ILE A CA 1
ATOM 2253 C C . ILE A 1 283 ? 22.753 -0.131 -18.826 1.00 96.25 283 ILE A C 1
ATOM 2255 O O . ILE A 1 283 ? 23.180 0.055 -17.680 1.00 96.25 283 ILE A O 1
ATOM 2259 N N . PRO A 1 284 ? 22.400 0.905 -19.616 1.00 96.38 284 PRO A N 1
ATOM 2260 C CA . PRO A 1 284 ? 22.488 2.294 -19.184 1.00 96.38 284 PRO A CA 1
ATOM 2261 C C . PRO A 1 284 ? 21.422 2.577 -18.122 1.00 96.38 284 PRO A C 1
ATOM 2263 O O . PRO A 1 284 ? 20.232 2.708 -18.419 1.00 96.38 284 PRO A O 1
ATOM 2266 N N . ILE A 1 285 ? 21.848 2.678 -16.865 1.00 96.50 285 ILE A N 1
ATOM 2267 C CA . ILE A 1 285 ? 20.961 2.835 -15.712 1.00 96.50 285 ILE A CA 1
ATOM 2268 C C . ILE A 1 285 ? 21.498 3.881 -14.735 1.00 96.50 285 ILE A C 1
ATOM 2270 O O . ILE A 1 285 ? 22.673 3.890 -14.378 1.00 96.50 285 ILE A O 1
ATOM 2274 N N . THR A 1 286 ? 20.614 4.758 -14.270 1.00 96.12 286 THR A N 1
ATOM 2275 C CA . THR A 1 286 ? 20.867 5.655 -13.143 1.00 96.12 286 THR A CA 1
ATOM 2276 C C . THR A 1 286 ? 20.277 5.034 -11.885 1.00 96.12 286 THR A C 1
ATOM 2278 O O . THR A 1 286 ? 19.059 4.882 -11.768 1.00 96.12 286 THR A O 1
ATOM 2281 N N . VAL A 1 287 ? 21.148 4.666 -10.946 1.00 94.81 287 VAL A N 1
ATOM 2282 C CA . VAL A 1 287 ? 20.757 4.024 -9.689 1.00 94.81 287 VAL A CA 1
ATOM 2283 C C . VAL A 1 287 ? 20.755 5.055 -8.562 1.00 94.81 287 VAL A C 1
ATOM 2285 O O . VAL A 1 287 ? 21.803 5.556 -8.167 1.00 94.81 287 VAL A O 1
ATOM 2288 N N . PHE A 1 288 ? 19.576 5.357 -8.025 1.00 93.75 288 PHE A N 1
ATOM 2289 C CA . PHE A 1 288 ? 19.412 6.216 -6.854 1.00 93.75 288 PHE A CA 1
ATOM 2290 C C . PHE A 1 288 ? 19.862 5.466 -5.596 1.00 93.75 288 PHE A C 1
ATOM 2292 O O . PHE A 1 288 ? 19.338 4.377 -5.350 1.00 93.75 288 PHE A O 1
ATOM 2299 N N . PRO A 1 289 ? 20.777 6.006 -4.774 1.00 91.00 289 PRO A N 1
ATOM 2300 C CA . PRO A 1 289 ? 21.160 5.358 -3.526 1.00 91.00 289 PRO A CA 1
ATOM 2301 C C . PRO A 1 289 ? 19.975 5.187 -2.565 1.00 91.00 289 PRO A C 1
ATOM 2303 O O . PRO A 1 289 ? 18.992 5.936 -2.608 1.00 91.00 289 PRO A O 1
ATOM 2306 N N . PHE A 1 290 ? 20.071 4.213 -1.660 1.00 85.06 290 PHE A N 1
ATOM 2307 C CA . PHE A 1 290 ? 19.061 4.035 -0.620 1.00 85.06 290 PHE A CA 1
ATOM 2308 C C . PHE A 1 290 ? 18.968 5.296 0.255 1.00 85.06 290 PHE A C 1
ATOM 2310 O O . PHE A 1 290 ? 19.980 5.900 0.598 1.00 85.06 290 PHE A O 1
ATOM 2317 N N . GLY A 1 291 ? 17.749 5.719 0.591 1.00 82.44 291 GLY A N 1
ATOM 2318 C CA . GLY A 1 291 ? 17.505 6.952 1.349 1.00 82.44 291 GLY A CA 1
ATOM 2319 C C . GLY A 1 291 ? 17.566 8.247 0.525 1.00 82.44 291 GLY A C 1
ATOM 2320 O O . GLY A 1 291 ? 17.009 9.255 0.962 1.00 82.44 291 GLY A O 1
ATOM 2321 N N . HIS A 1 292 ? 18.134 8.234 -0.687 1.00 83.06 292 HIS A N 1
ATOM 2322 C CA . HIS A 1 292 ? 18.071 9.388 -1.586 1.00 83.06 292 HIS A CA 1
ATOM 2323 C C . HIS A 1 292 ? 16.688 9.474 -2.241 1.00 83.06 292 HIS A C 1
ATOM 2325 O O . HIS A 1 292 ? 16.176 8.511 -2.821 1.00 83.06 292 HIS A O 1
ATOM 2331 N N . LYS A 1 293 ? 16.067 10.655 -2.166 1.00 84.38 293 LYS A N 1
ATOM 2332 C CA . LYS A 1 293 ? 14.793 10.932 -2.840 1.00 84.38 293 LYS A CA 1
ATOM 2333 C C . LYS A 1 293 ? 15.064 11.197 -4.318 1.00 84.38 293 LYS A C 1
ATOM 2335 O O . LYS A 1 293 ? 15.658 12.209 -4.644 1.00 84.38 293 LYS A O 1
ATOM 2340 N N . TYR A 1 294 ? 14.563 10.363 -5.224 1.00 85.69 294 TYR A N 1
ATOM 2341 C CA . TYR A 1 294 ? 14.717 10.556 -6.679 1.00 85.69 294 TYR A CA 1
ATOM 2342 C C . TYR A 1 294 ? 13.784 11.627 -7.276 1.00 85.69 294 TYR A C 1
ATOM 2344 O O . TYR A 1 294 ? 13.575 11.695 -8.487 1.00 85.69 294 TYR A O 1
ATOM 2352 N N . GLY A 1 295 ? 13.171 12.450 -6.426 1.00 86.25 295 GLY A N 1
ATOM 2353 C CA . GLY A 1 295 ? 12.263 13.510 -6.830 1.00 86.25 295 GLY A CA 1
ATOM 2354 C C . GLY A 1 295 ? 10.801 13.071 -7.004 1.00 86.25 295 GLY A C 1
ATOM 2355 O O . GLY A 1 295 ? 9.916 13.910 -6.874 1.00 86.25 295 GLY A O 1
ATOM 2356 N N . GLY A 1 296 ? 10.516 11.789 -7.249 1.00 92.88 296 GLY A N 1
ATOM 2357 C CA . GLY A 1 296 ? 9.163 11.272 -7.512 1.00 92.88 296 GLY A CA 1
ATOM 2358 C C . GLY A 1 296 ? 8.875 11.005 -9.003 1.00 92.88 296 GLY A C 1
ATOM 2359 O O . GLY A 1 296 ? 9.753 11.209 -9.851 1.00 92.88 296 GLY A O 1
ATOM 2360 N N . PRO A 1 297 ? 7.657 10.542 -9.347 1.00 96.19 297 PRO A N 1
ATOM 2361 C CA . PRO A 1 297 ? 7.301 10.084 -10.694 1.00 96.19 297 PRO A CA 1
ATOM 2362 C C . PRO A 1 297 ? 7.523 11.120 -11.804 1.00 96.19 297 PRO A C 1
ATOM 2364 O O . PRO A 1 297 ? 7.919 10.773 -12.913 1.00 96.19 297 PRO A O 1
ATOM 2367 N N . GLN A 1 298 ? 7.345 12.409 -11.508 1.00 94.94 298 GLN A N 1
ATOM 2368 C CA . GLN A 1 298 ? 7.541 13.491 -12.474 1.00 94.94 298 GLN A CA 1
ATOM 2369 C C . GLN A 1 298 ? 8.981 13.581 -12.999 1.00 94.94 298 GLN A C 1
ATOM 2371 O O . GLN A 1 298 ? 9.192 13.979 -14.143 1.00 94.94 298 GLN A O 1
ATOM 2376 N N . HIS A 1 299 ? 9.974 13.188 -12.194 1.00 95.88 299 HIS A N 1
ATOM 2377 C CA . HIS A 1 299 ? 11.361 13.110 -12.656 1.00 95.88 299 HIS A CA 1
ATOM 2378 C C . HIS A 1 299 ? 11.658 11.772 -13.324 1.00 95.88 299 HIS A C 1
ATOM 2380 O O . HIS A 1 299 ? 12.409 11.743 -14.295 1.00 95.88 299 HIS A O 1
ATOM 2386 N N . LEU A 1 300 ? 11.019 10.686 -12.876 1.00 96.88 300 LEU A N 1
ATOM 2387 C CA . LEU A 1 300 ? 11.130 9.374 -13.521 1.00 96.88 300 LEU A CA 1
ATOM 2388 C C . LEU A 1 300 ? 10.622 9.383 -14.969 1.00 96.88 300 LEU A C 1
ATOM 2390 O O . LEU A 1 300 ? 11.183 8.694 -15.815 1.00 96.88 300 LEU A O 1
ATOM 2394 N N . LEU A 1 301 ? 9.638 10.226 -15.297 1.00 97.50 301 LEU A N 1
ATOM 2395 C CA . LEU A 1 301 ? 9.178 10.418 -16.677 1.00 97.50 301 LEU A CA 1
ATOM 2396 C C . LEU A 1 301 ? 10.271 10.928 -17.630 1.00 97.50 301 LEU A C 1
ATOM 2398 O O . LEU A 1 301 ? 10.123 10.788 -18.842 1.00 97.50 301 LEU A O 1
ATOM 2402 N N . ARG A 1 302 ? 11.367 11.496 -17.121 1.00 97.75 302 ARG A N 1
ATOM 2403 C CA . ARG A 1 302 ? 12.499 11.957 -17.938 1.00 97.75 302 ARG A CA 1
ATOM 2404 C C . ARG A 1 302 ? 13.509 10.844 -18.243 1.00 97.75 302 ARG A C 1
ATOM 2406 O O . ARG A 1 302 ? 14.445 11.081 -18.999 1.00 97.75 302 ARG A O 1
ATOM 2413 N N . PHE A 1 303 ? 13.315 9.654 -17.674 1.00 98.31 303 PHE A N 1
ATOM 2414 C CA . PHE A 1 303 ? 14.062 8.435 -17.985 1.00 98.31 303 PHE A CA 1
ATOM 2415 C C . PHE A 1 303 ? 13.301 7.558 -18.977 1.00 98.31 303 PHE A C 1
ATOM 2417 O O . PHE A 1 303 ? 12.098 7.743 -19.170 1.00 98.31 303 PHE A O 1
ATOM 2424 N N . LYS A 1 304 ? 13.988 6.590 -19.596 1.00 98.44 304 LYS A N 1
ATOM 2425 C CA . LYS A 1 304 ? 13.395 5.614 -20.526 1.00 98.44 304 LYS A CA 1
ATOM 2426 C C . LYS A 1 304 ? 12.224 4.871 -19.870 1.00 98.44 304 LYS A C 1
ATOM 2428 O O . LYS A 1 304 ? 11.097 4.920 -20.365 1.00 98.44 304 LYS A O 1
ATOM 2433 N N . ALA A 1 305 ? 12.509 4.247 -18.730 1.00 98.44 305 ALA A N 1
ATOM 2434 C CA . ALA A 1 305 ? 11.580 3.546 -17.848 1.00 98.44 305 ALA A CA 1
ATOM 2435 C C . ALA A 1 305 ? 12.188 3.448 -16.437 1.00 98.44 305 ALA A C 1
ATOM 2437 O O . ALA A 1 305 ? 13.380 3.719 -16.249 1.00 98.44 305 ALA A O 1
ATOM 2438 N N . PHE A 1 306 ? 11.382 3.039 -15.460 1.00 98.00 306 PHE A N 1
ATOM 2439 C CA . PHE A 1 306 ? 11.836 2.732 -14.108 1.00 98.00 306 PHE A CA 1
ATOM 2440 C C . PHE A 1 306 ? 11.866 1.214 -13.896 1.00 98.00 306 PHE A C 1
ATOM 2442 O O . PHE A 1 306 ? 10.854 0.542 -14.090 1.00 98.00 306 PHE A O 1
ATOM 2449 N N . ILE A 1 307 ? 13.023 0.675 -13.514 1.00 97.56 307 ILE A N 1
ATOM 2450 C CA . ILE A 1 307 ? 13.166 -0.730 -13.126 1.00 97.56 307 ILE A CA 1
ATOM 2451 C C . ILE A 1 307 ? 12.783 -0.835 -11.652 1.00 97.56 307 ILE A C 1
ATOM 2453 O O . ILE A 1 307 ? 13.506 -0.342 -10.784 1.00 97.56 307 ILE A O 1
ATOM 2457 N N . ASP A 1 308 ? 11.638 -1.459 -11.382 1.00 95.75 308 ASP A N 1
ATOM 2458 C CA . ASP A 1 308 ? 11.103 -1.633 -10.033 1.00 95.75 308 ASP A CA 1
ATOM 2459 C C . ASP A 1 308 ? 11.084 -3.116 -9.681 1.00 95.75 308 ASP A C 1
ATOM 2461 O O . ASP A 1 308 ? 10.122 -3.829 -9.959 1.00 95.75 308 ASP A O 1
ATOM 2465 N N . VAL A 1 309 ? 12.170 -3.601 -9.083 1.00 95.75 309 VAL A N 1
ATOM 2466 C CA . VAL A 1 309 ? 12.180 -4.950 -8.514 1.00 95.75 309 VAL A CA 1
ATOM 2467 C C . VAL A 1 309 ? 11.443 -4.902 -7.172 1.00 95.75 309 VAL A C 1
ATOM 2469 O O . VAL A 1 309 ? 11.909 -4.194 -6.269 1.00 95.75 309 VAL A O 1
ATOM 2472 N N . PRO A 1 310 ? 10.320 -5.630 -7.006 1.00 94.94 310 PRO A N 1
ATOM 2473 C CA . PRO A 1 310 ? 9.535 -5.586 -5.779 1.00 94.94 310 PRO A CA 1
ATOM 2474 C C . PRO A 1 310 ? 10.365 -6.008 -4.565 1.00 94.94 310 PRO A C 1
ATOM 2476 O O . PRO A 1 310 ? 10.810 -7.143 -4.493 1.00 94.94 310 PRO A O 1
ATOM 2479 N N . TYR A 1 311 ? 10.542 -5.109 -3.597 1.00 92.06 311 TYR A N 1
ATOM 2480 C CA . TYR A 1 311 ? 11.195 -5.398 -2.309 1.00 92.06 311 TYR A CA 1
ATOM 2481 C C . TYR A 1 311 ? 10.181 -5.556 -1.159 1.00 92.06 311 TYR A C 1
ATOM 2483 O O . TYR A 1 311 ? 10.551 -5.854 -0.028 1.00 92.06 311 TYR A O 1
ATOM 2491 N N . GLN A 1 312 ? 8.904 -5.299 -1.446 1.00 91.50 312 GLN A N 1
ATOM 2492 C CA . GLN A 1 312 ? 7.736 -5.440 -0.577 1.00 91.50 312 GLN A CA 1
ATOM 2493 C C . GLN A 1 312 ? 6.550 -5.898 -1.438 1.00 91.50 312 GLN A C 1
ATOM 2495 O O . GLN A 1 312 ? 6.548 -5.696 -2.653 1.00 91.50 312 GLN A O 1
ATOM 2500 N N . TYR A 1 313 ? 5.534 -6.497 -0.814 1.00 88.38 313 TYR A N 1
ATOM 2501 C CA . TYR A 1 313 ? 4.374 -7.073 -1.513 1.00 88.38 313 TYR A CA 1
ATOM 2502 C C . TYR A 1 313 ? 3.532 -6.034 -2.269 1.00 88.38 313 TYR A C 1
ATOM 2504 O O . TYR A 1 313 ? 2.953 -6.331 -3.313 1.00 88.38 313 TYR A O 1
ATOM 2512 N N . SER A 1 314 ? 3.510 -4.801 -1.762 1.00 82.12 314 SER A N 1
ATOM 2513 C CA . SER A 1 314 ? 2.948 -3.620 -2.408 1.00 82.12 314 SER A CA 1
ATOM 2514 C C . SER A 1 314 ? 3.648 -2.379 -1.864 1.00 82.12 314 SER A C 1
ATOM 2516 O O . SER A 1 314 ? 4.047 -2.348 -0.699 1.00 82.12 314 SER A O 1
ATOM 2518 N N . THR A 1 315 ? 3.817 -1.351 -2.694 1.00 87.56 315 THR A N 1
ATOM 2519 C CA . THR A 1 315 ? 4.411 -0.077 -2.271 1.00 87.56 315 THR A CA 1
ATOM 2520 C C . THR A 1 315 ? 3.583 1.084 -2.799 1.00 87.56 315 THR A C 1
ATOM 2522 O O . THR A 1 315 ? 3.090 1.042 -3.923 1.00 87.56 315 THR A O 1
ATOM 2525 N N . MET A 1 316 ? 3.460 2.170 -2.028 1.00 92.44 316 MET A N 1
ATOM 2526 C CA . MET A 1 316 ? 2.791 3.390 -2.517 1.00 92.44 316 MET A CA 1
ATOM 2527 C C . MET A 1 316 ? 3.429 3.916 -3.810 1.00 92.44 316 MET A C 1
ATOM 2529 O O . MET A 1 316 ? 2.722 4.359 -4.712 1.00 92.44 316 MET A O 1
ATOM 2533 N N . LYS A 1 317 ? 4.750 3.754 -3.940 1.00 93.75 317 LYS A N 1
ATOM 2534 C CA . LYS A 1 317 ? 5.525 4.073 -5.142 1.00 93.75 317 LYS A CA 1
ATOM 2535 C C . LYS A 1 317 ? 4.957 3.423 -6.409 1.00 93.75 317 LYS A C 1
ATOM 2537 O O . LYS A 1 317 ? 4.907 4.079 -7.446 1.00 93.75 317 LYS A O 1
ATOM 2542 N N . PHE A 1 318 ? 4.526 2.161 -6.343 1.00 96.81 318 PHE A N 1
ATOM 2543 C CA . PHE A 1 318 ? 3.942 1.459 -7.491 1.00 96.81 318 PHE A CA 1
ATOM 2544 C C . PHE A 1 318 ? 2.722 2.212 -8.043 1.00 96.81 318 PHE A C 1
ATOM 2546 O O . PHE A 1 318 ? 2.655 2.546 -9.227 1.00 96.81 318 PHE A O 1
ATOM 2553 N N . TYR A 1 319 ? 1.810 2.581 -7.148 1.00 97.56 319 TYR A N 1
ATOM 2554 C CA . TYR A 1 319 ? 0.610 3.349 -7.461 1.00 97.56 319 TYR A CA 1
ATOM 2555 C C . TYR A 1 319 ? 0.913 4.756 -7.962 1.00 97.56 319 TYR A C 1
ATOM 2557 O O . TYR A 1 319 ? 0.341 5.202 -8.955 1.00 97.56 319 TYR A O 1
ATOM 2565 N N . GLU A 1 320 ? 1.831 5.456 -7.296 1.00 97.44 320 GLU A N 1
ATOM 2566 C CA . GLU A 1 320 ? 2.294 6.781 -7.705 1.00 97.44 320 GLU A CA 1
ATOM 2567 C C . GLU A 1 320 ? 2.846 6.759 -9.135 1.00 97.44 320 GLU A C 1
ATOM 2569 O O . GLU A 1 320 ? 2.500 7.621 -9.942 1.00 97.44 320 GLU A O 1
ATOM 2574 N N . ASN A 1 321 ? 3.653 5.756 -9.478 1.00 97.88 321 ASN A N 1
ATOM 2575 C CA . ASN A 1 321 ? 4.257 5.628 -10.798 1.00 97.88 321 ASN A CA 1
ATOM 2576 C C . ASN A 1 321 ? 3.219 5.376 -11.898 1.00 97.88 321 ASN A C 1
ATOM 2578 O O . ASN A 1 321 ? 3.238 6.084 -12.907 1.00 97.88 321 ASN A O 1
ATOM 2582 N N . ILE A 1 322 ? 2.273 4.452 -11.696 1.00 98.19 322 ILE A N 1
ATOM 2583 C CA . ILE A 1 322 ? 1.181 4.219 -12.659 1.00 98.19 322 ILE A CA 1
ATOM 2584 C C . ILE A 1 322 ? 0.344 5.489 -12.827 1.00 98.19 322 ILE A C 1
ATOM 2586 O O . ILE A 1 322 ? 0.051 5.902 -13.950 1.00 98.19 322 ILE A O 1
ATOM 2590 N N . ALA A 1 323 ? 0.008 6.151 -11.719 1.00 98.25 323 ALA A N 1
ATOM 2591 C CA . ALA A 1 323 ? -0.843 7.332 -11.728 1.00 98.25 323 ALA A CA 1
ATOM 2592 C C . ALA A 1 323 ? -0.238 8.544 -12.449 1.00 98.25 323 ALA A C 1
ATOM 2594 O O . ALA A 1 323 ? -0.971 9.463 -12.819 1.00 98.25 323 ALA A O 1
ATOM 2595 N N . HIS A 1 324 ? 1.080 8.545 -12.647 1.00 98.31 324 HIS A N 1
ATOM 2596 C CA . HIS A 1 324 ? 1.810 9.558 -13.408 1.00 98.31 324 HIS A CA 1
ATOM 2597 C C . HIS A 1 324 ? 2.340 9.027 -14.748 1.00 98.31 324 HIS A C 1
ATOM 2599 O O . HIS A 1 324 ? 2.984 9.775 -15.475 1.00 98.31 324 HIS A O 1
ATOM 2605 N N . GLY A 1 325 ? 2.055 7.771 -15.103 1.00 98.44 325 GLY A N 1
ATOM 2606 C CA . GLY A 1 325 ? 2.423 7.194 -16.395 1.00 98.44 325 GLY A CA 1
ATOM 2607 C C . GLY A 1 325 ? 3.898 6.830 -16.534 1.00 98.44 325 GLY A C 1
ATOM 2608 O O . GLY A 1 325 ? 4.430 6.838 -17.638 1.00 98.44 325 GLY A O 1
ATOM 2609 N N . VAL A 1 326 ? 4.593 6.528 -15.441 1.00 98.56 326 VAL A N 1
ATOM 2610 C CA . VAL A 1 326 ? 5.973 6.031 -15.513 1.00 98.56 326 VAL A CA 1
ATOM 2611 C C . VAL A 1 326 ? 5.949 4.596 -16.056 1.00 98.56 326 VAL A C 1
ATOM 2613 O O . VAL A 1 326 ? 5.342 3.739 -15.415 1.00 98.56 326 VAL A O 1
ATOM 2616 N N . PRO A 1 327 ? 6.605 4.285 -17.194 1.00 98.56 327 PRO A N 1
ATOM 2617 C CA . PRO A 1 327 ? 6.756 2.901 -17.633 1.00 98.56 327 PRO A CA 1
ATOM 2618 C C . PRO A 1 327 ? 7.559 2.108 -16.597 1.00 98.56 327 PRO A C 1
ATOM 2620 O O . PRO A 1 327 ? 8.679 2.496 -16.257 1.00 98.56 327 PRO A O 1
ATOM 2623 N N . LEU A 1 328 ? 6.984 1.016 -16.095 1.00 98.50 328 LEU A N 1
ATOM 2624 C CA . LEU A 1 328 ? 7.599 0.153 -15.086 1.00 98.50 328 LEU A CA 1
ATOM 2625 C C . LEU A 1 328 ? 8.097 -1.143 -15.722 1.00 98.50 328 LEU A C 1
ATOM 2627 O O . LEU A 1 328 ? 7.311 -1.837 -16.366 1.00 98.50 328 LEU A O 1
ATOM 2631 N N . LEU A 1 329 ? 9.372 -1.475 -15.515 1.00 98.44 329 LEU A N 1
ATOM 2632 C CA . LEU A 1 329 ? 9.926 -2.798 -15.804 1.00 98.44 329 LEU A CA 1
ATOM 2633 C C . LEU A 1 329 ? 9.981 -3.599 -14.498 1.00 98.44 329 LEU A C 1
ATOM 2635 O O . LEU A 1 329 ? 10.685 -3.203 -13.568 1.00 98.44 329 LEU A O 1
ATOM 2639 N N . ILE A 1 330 ? 9.231 -4.697 -14.426 1.00 98.12 330 ILE A N 1
ATOM 2640 C CA . ILE A 1 330 ? 9.059 -5.520 -13.219 1.00 98.12 330 ILE A CA 1
ATOM 2641 C C . ILE A 1 330 ? 9.377 -6.981 -13.577 1.00 98.12 330 ILE A C 1
ATOM 2643 O O . ILE A 1 330 ? 8.903 -7.456 -14.608 1.00 98.12 330 ILE A O 1
ATOM 2647 N N . PRO A 1 331 ? 10.153 -7.730 -12.774 1.00 98.00 331 PRO A N 1
ATOM 2648 C CA . PRO A 1 331 ? 10.388 -9.146 -13.043 1.00 98.00 331 PRO A CA 1
ATOM 2649 C C . PRO A 1 331 ? 9.076 -9.941 -13.047 1.00 98.00 331 PRO A C 1
ATOM 2651 O O . PRO A 1 331 ? 8.172 -9.646 -12.262 1.00 98.00 331 PRO A O 1
ATOM 2654 N N . THR A 1 332 ? 8.956 -10.973 -13.881 1.00 98.56 332 THR A N 1
ATOM 2655 C CA . THR A 1 332 ? 7.868 -11.957 -13.740 1.00 98.56 332 THR A CA 1
ATOM 2656 C C . THR A 1 332 ? 7.923 -12.599 -12.342 1.00 98.56 332 THR A C 1
ATOM 2658 O O . THR A 1 332 ? 8.982 -12.609 -11.710 1.00 98.56 332 THR A O 1
ATOM 2661 N N . PRO A 1 333 ? 6.827 -13.199 -11.842 1.00 98.12 333 PRO A N 1
ATOM 2662 C CA . PRO A 1 333 ? 6.863 -13.915 -10.566 1.00 98.12 333 PRO A CA 1
ATOM 2663 C C . PRO A 1 333 ? 7.897 -15.047 -10.542 1.00 98.12 333 PRO A C 1
ATOM 2665 O O . PRO A 1 333 ? 8.490 -15.313 -9.503 1.00 98.12 333 PRO A O 1
ATOM 2668 N N . ARG A 1 334 ? 8.128 -15.699 -11.690 1.00 97.94 334 ARG A N 1
ATOM 2669 C CA . ARG A 1 334 ? 9.135 -16.754 -11.848 1.00 97.94 334 ARG A CA 1
ATOM 2670 C C . ARG A 1 334 ? 10.547 -16.196 -11.706 1.00 97.94 334 ARG A C 1
ATOM 2672 O O . ARG A 1 334 ? 11.325 -16.729 -10.925 1.00 97.94 334 ARG A O 1
ATOM 2679 N N . PHE A 1 335 ? 10.853 -15.114 -12.418 1.00 97.94 335 PHE A N 1
ATOM 2680 C CA . PHE A 1 335 ? 12.173 -14.501 -12.351 1.00 97.94 335 PHE A CA 1
ATOM 2681 C C . PHE A 1 335 ? 12.429 -13.861 -10.982 1.00 97.94 335 PHE A C 1
ATOM 2683 O O . PHE A 1 335 ? 13.525 -13.961 -10.448 1.00 97.94 335 PHE A O 1
ATOM 2690 N N . LEU A 1 336 ? 11.409 -13.274 -10.349 1.00 97.25 336 LEU A N 1
ATOM 2691 C CA . LEU A 1 336 ? 11.512 -12.781 -8.973 1.00 97.25 336 LEU A CA 1
ATOM 2692 C C . LEU A 1 336 ? 11.838 -13.908 -7.978 1.00 97.25 336 LEU A C 1
ATOM 2694 O O . LEU A 1 336 ? 12.680 -13.722 -7.103 1.00 97.25 336 LEU A O 1
ATOM 2698 N N . ASP A 1 337 ? 11.210 -15.075 -8.135 1.00 96.38 337 ASP A N 1
ATOM 2699 C CA . ASP A 1 337 ? 11.495 -16.265 -7.328 1.00 96.38 337 ASP A CA 1
ATOM 2700 C C . ASP A 1 337 ? 12.928 -16.776 -7.551 1.00 96.38 337 ASP A C 1
ATOM 2702 O O . ASP A 1 337 ? 13.624 -17.117 -6.600 1.00 96.38 337 ASP A O 1
ATOM 2706 N N . GLU A 1 338 ? 13.412 -16.766 -8.793 1.00 96.56 338 GLU A N 1
ATOM 2707 C CA . GLU A 1 338 ? 14.806 -17.087 -9.121 1.00 96.56 338 GLU A CA 1
ATOM 2708 C C . GLU A 1 338 ? 15.792 -16.110 -8.460 1.00 96.56 338 GLU A C 1
ATOM 2710 O O . GLU A 1 338 ? 16.756 -16.534 -7.819 1.00 96.56 338 GLU A O 1
ATOM 2715 N N . LEU A 1 339 ? 15.535 -14.802 -8.556 1.00 95.19 339 LEU A N 1
ATOM 2716 C CA . LEU A 1 339 ? 16.356 -13.763 -7.926 1.00 95.19 339 LEU A CA 1
ATOM 2717 C C . LEU A 1 339 ? 16.411 -13.924 -6.400 1.00 95.19 339 LEU A C 1
ATOM 2719 O O . LEU A 1 339 ? 17.457 -13.675 -5.799 1.00 95.19 339 LEU A O 1
ATOM 2723 N N . PHE A 1 340 ? 15.309 -14.353 -5.780 1.00 94.56 340 PHE A N 1
ATOM 2724 C CA . PHE A 1 340 ? 15.267 -14.666 -4.354 1.00 94.56 340 PHE A CA 1
ATOM 2725 C C . PHE A 1 340 ? 16.077 -15.921 -4.014 1.00 94.56 340 PHE A C 1
ATOM 2727 O O . PHE A 1 340 ? 16.980 -15.863 -3.180 1.00 94.56 340 PHE A O 1
ATOM 2734 N N . ASN A 1 341 ? 15.822 -17.034 -4.706 1.00 94.75 341 ASN A N 1
ATOM 2735 C CA . ASN A 1 341 ? 16.465 -18.322 -4.428 1.00 94.75 341 ASN A CA 1
ATOM 2736 C C . ASN A 1 341 ? 17.980 -18.313 -4.691 1.00 94.75 341 ASN A C 1
ATOM 2738 O O . ASN A 1 341 ? 18.720 -19.066 -4.064 1.00 94.75 341 ASN A O 1
ATOM 2742 N N . THR A 1 342 ? 18.457 -17.450 -5.590 1.00 94.00 342 THR A N 1
ATOM 2743 C CA . THR A 1 342 ? 19.893 -17.250 -5.861 1.00 94.00 342 THR A CA 1
ATOM 2744 C C . THR A 1 342 ? 20.565 -16.266 -4.899 1.00 94.00 342 THR A C 1
ATOM 2746 O O . THR A 1 342 ? 21.774 -16.057 -4.980 1.00 94.00 342 THR A O 1
ATOM 2749 N N . GLY A 1 343 ? 19.809 -15.629 -3.997 1.00 92.25 343 GLY A N 1
ATOM 2750 C CA . GLY A 1 343 ? 20.322 -14.633 -3.052 1.00 92.25 343 GLY A CA 1
ATOM 2751 C C . GLY A 1 343 ? 20.622 -13.261 -3.668 1.00 92.25 343 GLY A C 1
ATOM 2752 O O . GLY A 1 343 ? 21.092 -12.365 -2.968 1.00 92.25 343 GLY A O 1
ATOM 2753 N N . ILE A 1 344 ? 20.322 -13.052 -4.954 1.00 92.50 344 ILE A N 1
ATOM 2754 C CA . ILE A 1 344 ? 20.505 -11.766 -5.645 1.00 92.50 344 ILE A CA 1
ATOM 2755 C C . ILE A 1 344 ? 19.507 -10.709 -5.117 1.00 92.50 344 ILE A C 1
ATOM 2757 O O . ILE A 1 344 ? 19.796 -9.501 -5.081 1.00 92.50 344 ILE A O 1
ATOM 2761 N N . HIS A 1 345 ? 18.326 -11.156 -4.682 1.00 92.94 345 HIS A N 1
ATOM 2762 C CA . HIS A 1 345 ? 17.270 -10.327 -4.111 1.00 92.94 345 HIS A CA 1
ATOM 2763 C C . HIS A 1 345 ? 16.728 -10.905 -2.803 1.00 92.94 345 HIS A C 1
ATOM 2765 O O . HIS A 1 345 ? 15.908 -11.808 -2.810 1.00 92.94 345 HIS A O 1
ATOM 2771 N N . THR A 1 346 ? 17.124 -10.347 -1.663 1.00 89.44 346 THR A N 1
ATOM 2772 C CA . THR A 1 346 ? 16.786 -10.914 -0.342 1.00 89.44 346 THR A CA 1
ATOM 2773 C C . THR A 1 346 ? 15.645 -10.197 0.381 1.00 89.44 346 THR A C 1
ATOM 2775 O O . THR A 1 346 ? 15.267 -10.587 1.482 1.00 89.44 346 THR A O 1
ATOM 2778 N N . MET A 1 347 ? 15.094 -9.132 -0.205 1.00 86.69 347 MET A N 1
ATOM 2779 C CA . MET A 1 347 ? 14.152 -8.247 0.491 1.00 86.69 347 MET A CA 1
ATOM 2780 C C . MET A 1 347 ? 12.715 -8.772 0.533 1.00 86.69 347 MET A C 1
ATOM 2782 O O . MET A 1 347 ? 11.958 -8.394 1.427 1.00 86.69 347 MET A O 1
ATOM 2786 N N . LEU A 1 348 ? 12.343 -9.627 -0.418 1.00 90.00 348 LEU A N 1
ATOM 2787 C CA . LEU A 1 348 ? 11.000 -10.172 -0.549 1.00 90.00 348 LEU A CA 1
ATOM 2788 C C . LEU A 1 348 ? 11.052 -11.700 -0.571 1.00 90.00 348 LEU A C 1
ATOM 2790 O O . LEU A 1 348 ? 11.486 -12.289 -1.555 1.00 90.00 348 LEU A O 1
ATOM 2794 N N . ASP A 1 349 ? 10.558 -12.328 0.494 1.00 91.75 349 ASP A N 1
ATOM 2795 C CA . ASP A 1 349 ? 10.442 -13.783 0.571 1.00 91.75 349 ASP A CA 1
ATOM 2796 C C . ASP A 1 349 ? 9.174 -14.270 -0.143 1.00 91.75 349 ASP A C 1
ATOM 2798 O O . ASP A 1 349 ? 8.048 -14.127 0.347 1.00 91.75 349 ASP A O 1
ATOM 2802 N N . THR A 1 350 ? 9.360 -14.864 -1.320 1.00 93.56 350 THR A N 1
ATOM 2803 C CA . THR A 1 350 ? 8.276 -15.441 -2.124 1.00 93.56 350 THR A CA 1
ATOM 2804 C C . THR A 1 350 ? 7.642 -16.666 -1.460 1.00 93.56 350 THR A C 1
ATOM 2806 O O . THR A 1 350 ? 6.494 -16.996 -1.774 1.00 93.56 350 THR A O 1
ATOM 2809 N N . ASN A 1 351 ? 8.319 -17.329 -0.514 1.00 95.12 351 ASN A N 1
ATOM 2810 C CA . ASN A 1 351 ? 7.761 -18.483 0.192 1.00 95.12 351 ASN A CA 1
ATOM 2811 C C . ASN A 1 351 ? 6.602 -18.085 1.096 1.00 95.12 351 ASN A C 1
ATOM 2813 O O . ASN A 1 351 ? 5.621 -18.820 1.164 1.00 95.12 351 ASN A O 1
ATOM 2817 N N . ILE A 1 352 ? 6.628 -16.883 1.681 1.00 94.31 352 ILE A N 1
ATOM 2818 C CA . ILE A 1 352 ? 5.486 -16.365 2.446 1.00 94.31 352 ILE A CA 1
ATOM 2819 C C . ILE A 1 352 ? 4.231 -16.318 1.563 1.00 94.31 352 ILE A C 1
ATOM 2821 O O . ILE A 1 352 ? 3.161 -16.727 2.001 1.00 94.31 352 ILE A O 1
ATOM 2825 N N . LEU A 1 353 ? 4.342 -15.886 0.304 1.00 94.69 353 LEU A N 1
ATOM 2826 C CA . LEU A 1 353 ? 3.206 -15.829 -0.627 1.00 94.69 353 LEU A CA 1
ATOM 2827 C C . LEU A 1 353 ? 2.705 -17.221 -1.016 1.00 94.69 353 LEU A C 1
ATOM 2829 O O . LEU A 1 353 ? 1.495 -17.455 -1.078 1.00 94.69 353 LEU A O 1
ATOM 2833 N N . LYS A 1 354 ? 3.632 -18.150 -1.270 1.00 95.75 354 LYS A N 1
ATOM 2834 C CA . LYS A 1 354 ? 3.310 -19.552 -1.565 1.00 95.75 354 LYS A CA 1
ATOM 2835 C C . LYS A 1 354 ? 2.582 -20.193 -0.382 1.00 95.75 354 LYS A C 1
ATOM 2837 O O . LYS A 1 354 ? 1.565 -20.854 -0.576 1.00 95.75 354 LYS A O 1
ATOM 2842 N N . ASP A 1 355 ? 3.054 -19.950 0.835 1.00 95.94 355 ASP A N 1
ATOM 2843 C CA . ASP A 1 355 ? 2.463 -20.453 2.073 1.00 95.94 355 ASP A CA 1
ATOM 2844 C C . ASP A 1 355 ? 1.080 -19.867 2.320 1.00 95.94 355 ASP A C 1
ATOM 2846 O O . ASP A 1 355 ? 0.145 -20.621 2.583 1.00 95.94 355 ASP A O 1
ATOM 2850 N N . LEU A 1 356 ? 0.921 -18.550 2.152 1.00 94.88 356 LEU A N 1
ATOM 2851 C CA . LEU A 1 356 ? -0.382 -17.888 2.231 1.00 94.88 356 LEU A CA 1
ATOM 2852 C C . LEU A 1 356 ? -1.380 -18.510 1.256 1.00 94.88 356 LEU A C 1
ATOM 2854 O O . LEU A 1 356 ? -2.499 -18.838 1.649 1.00 94.88 356 LEU A O 1
ATOM 2858 N N . HIS A 1 357 ? -0.970 -18.733 0.004 1.00 95.06 357 HIS A N 1
ATOM 2859 C CA . HIS A 1 357 ? -1.838 -19.359 -0.987 1.00 95.06 357 HIS A CA 1
ATOM 2860 C C . HIS A 1 357 ? -2.270 -20.771 -0.566 1.00 95.06 357 HIS A C 1
ATOM 2862 O O . HIS A 1 357 ? -3.451 -21.108 -0.662 1.00 95.06 357 HIS A O 1
ATOM 2868 N N . ARG A 1 358 ? -1.325 -21.586 -0.069 1.00 95.31 358 ARG A N 1
ATOM 2869 C CA . ARG A 1 358 ? -1.593 -22.952 0.411 1.00 95.31 358 ARG A CA 1
ATOM 2870 C C . ARG A 1 358 ? -2.530 -22.978 1.619 1.00 95.31 358 ARG A C 1
ATOM 2872 O O . ARG A 1 358 ? -3.378 -23.863 1.689 1.00 95.31 358 ARG A O 1
ATOM 2879 N N . GLN A 1 359 ? -2.369 -22.037 2.550 1.00 94.50 359 GLN A N 1
ATOM 2880 C CA . GLN A 1 359 ? -3.158 -21.954 3.783 1.00 94.50 359 GLN A CA 1
ATOM 2881 C C . GLN A 1 359 ? -4.582 -21.466 3.523 1.00 94.50 359 GLN A C 1
ATOM 2883 O O . GLN A 1 359 ? -5.535 -22.042 4.039 1.00 94.50 359 GLN A O 1
ATOM 2888 N N . LEU A 1 360 ? -4.737 -20.408 2.725 1.00 93.19 360 LEU A N 1
ATOM 2889 C CA . LEU A 1 360 ? -6.039 -19.781 2.515 1.00 93.19 360 LEU A CA 1
ATOM 2890 C C . LEU A 1 360 ? -6.878 -20.500 1.457 1.00 93.19 360 LEU A C 1
ATOM 2892 O O . LEU A 1 360 ? -8.104 -20.484 1.558 1.00 93.19 360 LEU A O 1
ATOM 2896 N N . GLN A 1 361 ? -6.236 -21.072 0.429 1.00 89.62 361 GLN A N 1
ATOM 2897 C CA . GLN A 1 361 ? -6.881 -21.710 -0.732 1.00 89.62 361 GLN A CA 1
ATOM 2898 C C . GLN A 1 361 ? -8.008 -20.866 -1.357 1.00 89.62 361 GLN A C 1
ATOM 2900 O O . GLN A 1 361 ? -8.936 -21.384 -1.977 1.00 89.62 361 GLN A O 1
ATOM 2905 N N . GLN A 1 362 ? -7.936 -19.544 -1.188 1.00 86.25 362 GLN A N 1
ATOM 2906 C CA . GLN A 1 362 ? -8.938 -18.619 -1.694 1.00 86.25 362 GLN A CA 1
ATOM 2907 C C . GLN A 1 362 ? -8.814 -18.500 -3.220 1.00 86.25 362 GLN A C 1
ATOM 2909 O O . GLN A 1 362 ? -7.697 -18.534 -3.756 1.00 86.25 362 GLN A O 1
ATOM 2914 N N . PRO A 1 363 ? -9.938 -18.335 -3.940 1.00 89.19 363 PRO A N 1
ATOM 2915 C CA . PRO A 1 363 ? -9.887 -17.993 -5.349 1.00 89.19 363 PRO A CA 1
ATOM 2916 C C . PRO A 1 363 ? -9.207 -16.631 -5.504 1.00 89.19 363 PRO A C 1
ATOM 2918 O O . PRO A 1 363 ? -9.585 -15.652 -4.864 1.00 89.19 363 PRO A O 1
ATOM 2921 N N . VAL A 1 364 ? -8.191 -16.580 -6.360 1.00 92.81 364 VAL A N 1
ATOM 2922 C CA . VAL A 1 364 ? -7.449 -15.359 -6.678 1.00 92.81 364 VAL A CA 1
ATOM 2923 C C . VAL A 1 364 ? -7.420 -15.163 -8.185 1.00 92.81 364 VAL A C 1
ATOM 2925 O O . VAL A 1 364 ? -7.296 -16.127 -8.945 1.00 92.81 364 VAL A O 1
ATOM 2928 N N . ASN A 1 365 ? -7.536 -13.910 -8.618 1.00 93.94 365 ASN A N 1
ATOM 2929 C CA . ASN A 1 365 ? -7.470 -13.559 -10.028 1.00 93.94 365 ASN A CA 1
ATOM 2930 C C . ASN A 1 365 ? -6.010 -13.307 -10.423 1.00 93.94 365 ASN A C 1
ATOM 2932 O O . ASN A 1 365 ? -5.483 -12.217 -10.215 1.00 93.94 365 ASN A O 1
ATOM 2936 N N . ALA A 1 366 ? -5.347 -14.334 -10.948 1.00 95.69 366 ALA A N 1
ATOM 2937 C CA . ALA A 1 366 ? -3.970 -14.236 -11.417 1.00 95.69 366 ALA A CA 1
ATOM 2938 C C . ALA A 1 366 ? -3.912 -13.939 -12.921 1.00 95.69 366 ALA A C 1
ATOM 2940 O O . ALA A 1 366 ? -4.770 -14.365 -13.697 1.00 95.69 366 ALA A O 1
ATOM 2941 N N . ILE A 1 367 ? -2.852 -13.254 -13.348 1.00 97.25 367 ILE A N 1
ATOM 2942 C CA . ILE A 1 367 ? -2.531 -13.103 -14.770 1.00 97.25 367 ILE A CA 1
ATOM 2943 C C . ILE A 1 367 ? -2.310 -14.496 -15.379 1.00 97.25 367 ILE A C 1
ATOM 2945 O O . ILE A 1 367 ? -1.637 -15.345 -14.797 1.00 97.25 367 ILE A O 1
ATOM 2949 N N . SER A 1 368 ? -2.864 -14.738 -16.570 1.00 96.75 368 SER A N 1
ATOM 2950 C CA . SER A 1 368 ? -2.703 -16.016 -17.273 1.00 96.75 368 SER A CA 1
ATOM 2951 C C . SER A 1 368 ? -1.223 -16.377 -17.445 1.00 96.75 368 SER A C 1
ATOM 2953 O O . SER A 1 368 ? -0.458 -15.601 -18.013 1.00 96.75 368 SER A O 1
ATOM 2955 N N . GLY A 1 369 ? -0.840 -17.575 -16.998 1.00 96.50 369 GLY A N 1
ATOM 2956 C CA . GLY A 1 369 ? 0.540 -18.073 -17.034 1.00 96.50 369 GLY A CA 1
ATOM 2957 C C . GLY A 1 369 ? 1.379 -17.713 -15.804 1.00 96.50 369 GLY A C 1
ATOM 2958 O O . GLY A 1 369 ? 2.458 -18.273 -15.633 1.00 96.50 369 GLY A O 1
ATOM 2959 N N . PHE A 1 370 ? 0.897 -16.831 -14.924 1.00 98.12 370 PHE A N 1
ATOM 2960 C CA . PHE A 1 370 ? 1.564 -16.541 -13.655 1.00 98.12 370 PHE A CA 1
ATOM 2961 C C . PHE A 1 370 ? 1.090 -17.502 -12.556 1.00 98.12 370 PHE A C 1
ATOM 2963 O O . PHE A 1 370 ? -0.053 -17.971 -12.581 1.00 98.12 370 PHE A O 1
ATOM 2970 N N . PRO A 1 371 ? 1.955 -17.826 -11.579 1.00 97.06 371 PRO A N 1
ATOM 2971 C CA . PRO A 1 371 ? 1.563 -18.668 -10.462 1.00 97.06 371 PRO A CA 1
ATOM 2972 C C . PRO A 1 371 ? 0.527 -17.953 -9.588 1.00 97.06 371 PRO A C 1
ATOM 2974 O O . PRO A 1 371 ? 0.638 -16.761 -9.328 1.00 97.06 371 PRO A O 1
ATOM 2977 N N . LYS A 1 372 ? -0.460 -18.689 -9.066 1.00 96.31 372 LYS A N 1
ATOM 2978 C CA . LYS A 1 372 ? -1.586 -18.105 -8.310 1.00 96.31 372 LYS A CA 1
ATOM 2979 C C . LYS A 1 372 ? -1.163 -17.240 -7.119 1.00 96.31 372 LYS A C 1
ATOM 2981 O O . LYS A 1 372 ? -1.802 -16.228 -6.857 1.00 96.31 372 LYS A O 1
ATOM 2986 N N . TRP A 1 373 ? -0.076 -17.597 -6.430 1.00 95.69 373 TRP A N 1
ATOM 2987 C CA . TRP A 1 373 ? 0.434 -16.817 -5.297 1.00 95.69 373 TRP A CA 1
ATOM 2988 C C . TRP A 1 373 ? 0.818 -15.382 -5.685 1.00 95.69 373 TRP A C 1
ATOM 2990 O O . TRP A 1 373 ? 0.808 -14.500 -4.830 1.00 95.69 373 TRP A O 1
ATOM 3000 N N . SER A 1 374 ? 1.124 -15.113 -6.960 1.00 96.88 374 SER A N 1
ATOM 3001 C CA . SER A 1 374 ? 1.512 -13.772 -7.399 1.00 96.88 374 SER A CA 1
ATOM 3002 C C . SER A 1 374 ? 0.365 -12.773 -7.275 1.00 96.88 374 SER A C 1
ATOM 3004 O O . SER A 1 374 ? 0.617 -11.589 -7.099 1.00 96.88 374 SER A O 1
ATOM 3006 N N . ALA A 1 375 ? -0.889 -13.236 -7.317 1.00 95.88 375 ALA A N 1
ATOM 3007 C CA . ALA A 1 375 ? -2.077 -12.388 -7.244 1.00 95.88 375 ALA A CA 1
ATOM 3008 C C . ALA A 1 375 ? -2.244 -11.654 -5.899 1.00 95.88 375 ALA A C 1
ATOM 3010 O O . ALA A 1 375 ? -3.049 -10.733 -5.803 1.00 95.88 375 ALA A O 1
ATOM 3011 N N . TYR A 1 376 ? -1.487 -12.026 -4.861 1.00 95.81 376 TYR A N 1
ATOM 3012 C CA . TYR A 1 376 ? -1.450 -11.261 -3.612 1.00 95.81 376 TYR A CA 1
ATOM 3013 C C . TYR A 1 376 ? -0.620 -9.972 -3.726 1.00 95.81 376 TYR A C 1
ATOM 3015 O O . TYR A 1 376 ? -0.772 -9.078 -2.897 1.00 95.81 376 TYR A O 1
ATOM 3023 N N . MET A 1 377 ? 0.240 -9.849 -4.742 1.00 96.56 377 MET A N 1
ATOM 3024 C CA . MET A 1 377 ? 1.036 -8.648 -4.990 1.00 96.56 377 MET A CA 1
ATOM 3025 C C . MET A 1 377 ? 0.382 -7.789 -6.069 1.00 96.56 377 MET A C 1
ATOM 3027 O O . MET A 1 377 ? 0.138 -8.264 -7.178 1.00 96.56 377 MET A O 1
ATOM 3031 N N . ASP A 1 378 ? 0.196 -6.495 -5.806 1.00 96.31 378 ASP A N 1
ATOM 3032 C CA . ASP A 1 378 ? -0.421 -5.596 -6.796 1.00 96.31 378 ASP A CA 1
ATOM 3033 C C . ASP A 1 378 ? 0.427 -5.439 -8.068 1.00 96.31 378 ASP A C 1
ATOM 3035 O O . ASP A 1 378 ? -0.104 -5.163 -9.141 1.00 96.31 378 ASP A O 1
ATOM 3039 N N . TYR A 1 379 ? 1.735 -5.697 -7.977 1.00 97.50 379 TYR A N 1
ATOM 3040 C CA . TYR A 1 379 ? 2.645 -5.798 -9.122 1.00 97.50 379 TYR A CA 1
ATOM 3041 C C . TYR A 1 379 ? 2.165 -6.798 -10.190 1.00 97.50 379 TYR A C 1
ATOM 3043 O O . TYR A 1 379 ? 2.471 -6.635 -11.374 1.00 97.50 379 TYR A O 1
ATOM 3051 N N . TYR A 1 380 ? 1.404 -7.818 -9.784 1.00 97.75 380 TYR A N 1
ATOM 3052 C CA . TYR A 1 380 ? 0.890 -8.895 -10.631 1.00 97.75 380 TYR A CA 1
ATOM 3053 C C . TYR A 1 380 ? -0.641 -8.968 -10.638 1.00 97.75 380 TYR A C 1
ATOM 3055 O O . TYR A 1 380 ? -1.203 -9.974 -11.077 1.00 97.75 380 TYR A O 1
ATOM 3063 N N . ASP A 1 381 ? -1.321 -7.919 -10.169 1.00 96.50 381 ASP A N 1
ATOM 3064 C CA . ASP A 1 381 ? -2.774 -7.823 -10.266 1.00 96.50 381 ASP A CA 1
ATOM 3065 C C . ASP A 1 381 ? -3.173 -7.541 -11.733 1.00 96.50 381 ASP A C 1
ATOM 3067 O O . ASP A 1 381 ? -2.651 -6.598 -12.349 1.00 96.50 381 ASP A O 1
ATOM 3071 N N . PRO A 1 382 ? -4.102 -8.323 -12.319 1.00 97.38 382 PRO A N 1
ATOM 3072 C CA . PRO A 1 382 ? -4.599 -8.104 -13.677 1.00 97.38 382 PRO A CA 1
ATOM 3073 C C . PRO A 1 382 ? -5.095 -6.678 -13.960 1.00 97.38 382 PRO A C 1
ATOM 3075 O O . PRO A 1 382 ? -5.006 -6.227 -15.103 1.00 97.38 382 PRO A O 1
ATOM 3078 N N . LEU A 1 383 ? -5.578 -5.954 -12.944 1.00 96.94 383 LEU A N 1
ATOM 3079 C CA . LEU A 1 383 ? -5.998 -4.555 -13.038 1.00 96.94 383 LEU A CA 1
ATOM 3080 C C . LEU A 1 383 ? -4.851 -3.633 -13.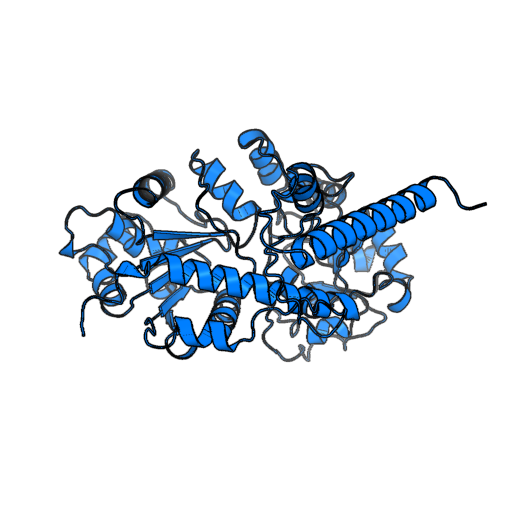476 1.00 96.94 383 LEU A C 1
ATOM 3082 O O . LEU A 1 383 ? -5.069 -2.708 -14.260 1.00 96.94 383 LEU A O 1
ATOM 3086 N N . PHE A 1 384 ? -3.633 -3.880 -12.986 1.00 97.81 384 PHE A N 1
ATOM 3087 C CA . PHE A 1 384 ? -2.464 -3.035 -13.246 1.00 97.81 384 PHE A CA 1
ATOM 3088 C C . PHE A 1 384 ? -1.569 -3.564 -14.369 1.00 97.81 384 PHE A C 1
ATOM 3090 O O . PHE A 1 384 ? -0.783 -2.798 -14.931 1.00 97.81 384 PHE A O 1
ATOM 3097 N N . ALA A 1 385 ? -1.728 -4.831 -14.760 1.00 98.00 385 ALA A N 1
ATOM 3098 C CA . ALA A 1 385 ? -0.958 -5.472 -15.826 1.00 98.00 385 ALA A CA 1
ATOM 3099 C C . ALA A 1 385 ? -0.848 -4.653 -17.136 1.00 98.00 385 ALA A C 1
ATOM 3101 O O . ALA A 1 385 ? 0.236 -4.636 -17.728 1.00 98.00 385 ALA A O 1
ATOM 3102 N N . PRO A 1 386 ? -1.881 -3.919 -17.613 1.00 98.50 386 PRO A N 1
ATOM 3103 C CA . PRO A 1 386 ? -1.757 -3.082 -18.811 1.00 98.50 386 PRO A CA 1
ATOM 3104 C C . PRO A 1 386 ? -0.712 -1.958 -18.711 1.00 98.50 386 PRO A C 1
ATOM 3106 O O . PRO A 1 386 ? -0.261 -1.470 -19.747 1.00 98.50 386 PRO A O 1
ATOM 3109 N N . PHE A 1 387 ? -0.312 -1.569 -17.497 1.00 98.38 387 PHE A N 1
ATOM 3110 C CA . PHE A 1 387 ? 0.594 -0.447 -17.216 1.00 98.38 387 PHE A CA 1
ATOM 3111 C C . PHE A 1 387 ? 2.001 -0.885 -16.788 1.00 98.38 387 PHE A C 1
ATOM 3113 O O . PHE A 1 387 ? 2.833 -0.047 -16.446 1.00 98.38 387 PHE A O 1
ATOM 3120 N N . VAL A 1 388 ? 2.272 -2.192 -16.819 1.00 98.31 388 VAL A N 1
ATOM 3121 C CA . VAL A 1 388 ? 3.527 -2.802 -16.369 1.00 98.31 388 VAL A CA 1
ATOM 3122 C C . VAL A 1 388 ? 4.138 -3.647 -17.478 1.00 98.31 388 VAL A C 1
ATOM 3124 O O . VAL A 1 388 ? 3.447 -4.434 -18.120 1.00 98.31 388 VAL A O 1
ATOM 3127 N N . TYR A 1 389 ? 5.445 -3.542 -17.680 1.00 98.50 389 TYR A N 1
ATOM 3128 C CA . TYR A 1 389 ? 6.201 -4.421 -18.565 1.00 98.50 389 TYR A CA 1
ATOM 3129 C C . TYR A 1 389 ? 6.899 -5.491 -17.730 1.00 98.50 389 TYR A C 1
ATOM 3131 O O . TYR A 1 389 ? 7.762 -5.183 -16.909 1.00 98.50 389 TYR A O 1
ATOM 3139 N N . TYR A 1 390 ? 6.507 -6.746 -17.940 1.00 98.56 390 TYR A N 1
ATOM 3140 C CA . TYR A 1 390 ? 7.130 -7.878 -17.268 1.00 98.56 390 TYR A CA 1
ATOM 3141 C C . TYR A 1 390 ? 8.368 -8.345 -18.029 1.00 98.56 390 TYR A C 1
ATOM 3143 O O . TYR A 1 390 ? 8.336 -8.396 -19.259 1.00 98.56 390 TYR A O 1
ATOM 3151 N N . VAL A 1 391 ? 9.423 -8.679 -17.292 1.00 98.19 391 VAL A N 1
ATOM 3152 C CA . VAL A 1 391 ? 10.687 -9.213 -17.816 1.00 98.19 391 VAL A CA 1
ATOM 3153 C C . VAL A 1 391 ? 11.053 -10.496 -17.085 1.00 98.19 391 VAL A C 1
ATOM 3155 O O . VAL A 1 391 ? 10.936 -10.581 -15.866 1.00 98.19 391 VAL A O 1
ATOM 3158 N N . ASP A 1 392 ? 11.462 -11.513 -17.823 1.00 97.81 392 ASP A N 1
ATOM 3159 C CA . ASP A 1 392 ? 11.612 -12.881 -17.322 1.00 97.81 392 ASP A CA 1
ATOM 3160 C C . ASP A 1 392 ? 13.082 -13.303 -17.172 1.00 97.81 392 ASP A C 1
ATOM 3162 O O . ASP A 1 392 ? 13.370 -14.416 -16.746 1.00 97.81 392 ASP A O 1
ATOM 3166 N N . SER A 1 393 ? 14.026 -12.427 -17.537 1.00 97.31 393 SER A N 1
ATOM 3167 C CA . SER A 1 393 ? 15.464 -12.651 -17.365 1.00 97.31 393 SER A CA 1
ATOM 3168 C C . SER A 1 393 ? 16.275 -11.351 -17.437 1.00 97.31 393 SER A C 1
ATOM 3170 O O . SER A 1 393 ? 15.795 -10.308 -17.890 1.00 97.31 393 SER A O 1
ATOM 3172 N N . PHE A 1 394 ? 17.555 -11.416 -17.060 1.00 96.50 394 PHE A N 1
ATOM 3173 C CA . PHE A 1 394 ? 18.506 -10.324 -17.295 1.00 96.50 394 PHE A CA 1
ATOM 3174 C C . PHE A 1 394 ? 18.734 -10.023 -18.783 1.00 96.50 394 PHE A C 1
ATOM 3176 O O . PHE A 1 394 ? 18.937 -8.867 -19.151 1.00 96.50 394 PHE A O 1
ATOM 3183 N N . LYS A 1 395 ? 18.665 -11.040 -19.649 1.00 96.25 395 LYS A N 1
ATOM 3184 C CA . LYS A 1 395 ? 18.799 -10.858 -21.097 1.00 96.25 395 LYS A CA 1
ATOM 3185 C C . LYS A 1 395 ? 17.634 -10.048 -21.663 1.00 96.25 395 LYS A C 1
ATOM 3187 O O . LYS A 1 395 ? 17.854 -9.130 -22.442 1.00 96.25 395 LYS A O 1
ATOM 3192 N N . GLU A 1 396 ? 16.411 -10.305 -21.208 1.00 97.38 396 GLU A N 1
ATOM 3193 C CA . GLU A 1 396 ? 15.261 -9.490 -21.614 1.00 97.38 396 GLU A CA 1
ATOM 3194 C C . GLU A 1 396 ? 15.403 -8.031 -21.163 1.00 97.38 396 GLU A C 1
ATOM 3196 O O . GLU A 1 396 ? 15.019 -7.123 -21.896 1.00 97.38 396 GLU A O 1
ATOM 3201 N N . PHE A 1 397 ? 16.002 -7.763 -19.996 1.00 96.25 397 PHE A N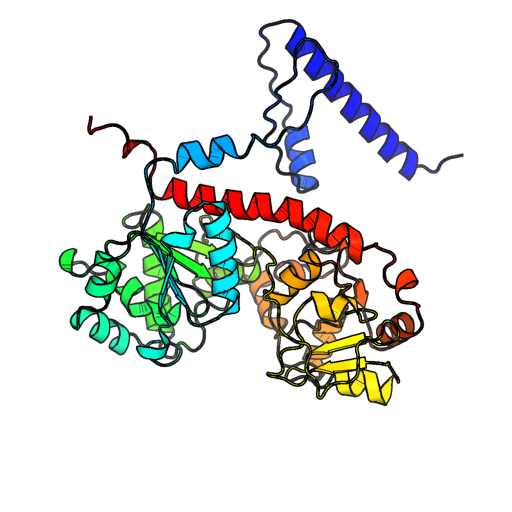 1
ATOM 3202 C CA . PHE A 1 397 ? 16.334 -6.386 -19.613 1.00 96.25 397 PHE A CA 1
ATOM 3203 C C . PHE A 1 397 ? 17.283 -5.712 -20.617 1.00 96.25 397 PHE A C 1
ATOM 3205 O O . PHE A 1 397 ? 17.084 -4.538 -20.932 1.00 96.25 397 PHE A O 1
ATOM 3212 N N . GLN A 1 398 ? 18.282 -6.437 -21.129 1.00 95.56 398 GLN A N 1
ATOM 3213 C CA . GLN A 1 398 ? 19.196 -5.943 -22.163 1.00 95.56 398 GLN A CA 1
ATOM 3214 C C . GLN A 1 398 ? 18.452 -5.673 -23.479 1.00 95.56 398 GLN A C 1
ATOM 3216 O O . GLN A 1 398 ? 18.555 -4.582 -24.029 1.00 95.56 398 GLN A O 1
ATOM 3221 N N . GLU A 1 399 ? 17.592 -6.593 -23.915 1.00 96.69 399 GLU A N 1
ATOM 3222 C CA . GLU A 1 399 ? 16.753 -6.408 -25.109 1.00 96.69 399 GLU A CA 1
ATOM 3223 C C . GLU A 1 399 ? 15.801 -5.203 -24.975 1.00 96.69 399 GLU A C 1
ATOM 3225 O O . GLU A 1 399 ? 15.505 -4.505 -25.947 1.00 96.69 399 GLU A O 1
ATOM 3230 N N . MET A 1 400 ? 15.310 -4.916 -23.763 1.00 97.31 400 MET A N 1
ATOM 3231 C CA . MET A 1 400 ? 14.548 -3.693 -23.485 1.00 97.31 400 MET A CA 1
ATOM 3232 C C . MET A 1 400 ? 15.437 -2.441 -23.495 1.00 97.31 400 MET A C 1
ATOM 3234 O O . MET A 1 400 ? 14.950 -1.356 -23.822 1.00 97.31 400 MET A O 1
ATOM 3238 N N . ALA A 1 401 ? 16.719 -2.564 -23.140 1.00 96.12 401 ALA A N 1
ATOM 3239 C CA . ALA A 1 401 ? 17.683 -1.468 -23.169 1.00 96.12 401 ALA A CA 1
ATOM 3240 C C . ALA A 1 401 ? 17.982 -0.996 -24.595 1.00 96.12 401 ALA A C 1
ATOM 3242 O O . ALA A 1 401 ? 18.133 0.210 -24.795 1.00 96.12 401 ALA A O 1
ATOM 3243 N N . ASP A 1 402 ? 17.981 -1.906 -25.567 1.00 96.56 402 ASP A N 1
ATOM 3244 C CA . ASP A 1 402 ? 18.254 -1.602 -26.977 1.00 96.56 402 ASP A CA 1
ATOM 3245 C C . ASP A 1 402 ? 17.107 -0.841 -27.661 1.00 96.56 402 ASP A C 1
ATOM 3247 O O . ASP A 1 402 ? 17.305 -0.151 -28.661 1.00 96.56 402 ASP A O 1
ATOM 3251 N N . LYS A 1 403 ? 15.897 -0.895 -27.093 1.00 98.00 403 LYS A N 1
ATOM 3252 C CA . LYS A 1 403 ? 14.733 -0.157 -27.600 1.00 98.00 403 LYS A CA 1
ATOM 3253 C C . LYS A 1 403 ? 14.844 1.336 -27.309 1.00 98.00 403 LYS A C 1
ATOM 3255 O O . LYS A 1 403 ? 15.278 1.765 -26.230 1.00 98.00 403 LYS A O 1
ATOM 3260 N N . SER A 1 404 ? 14.337 2.158 -28.224 1.00 98.19 404 SER A N 1
ATOM 3261 C CA . SER A 1 404 ? 14.013 3.549 -27.908 1.00 98.19 404 SER A CA 1
ATOM 3262 C C . SER A 1 404 ? 12.904 3.616 -26.851 1.00 98.19 404 SER A C 1
ATOM 3264 O O . SER A 1 404 ? 12.122 2.681 -26.666 1.00 98.19 404 SER A O 1
ATOM 3266 N N . TRP A 1 405 ? 12.777 4.752 -26.160 1.00 98.06 405 TRP A N 1
ATOM 3267 C CA . TRP A 1 405 ? 11.720 4.916 -25.154 1.00 98.06 405 TRP A CA 1
ATOM 3268 C C . TRP A 1 405 ? 10.303 4.780 -25.743 1.00 98.06 405 TRP A C 1
ATOM 3270 O O . TRP A 1 405 ? 9.401 4.335 -25.038 1.00 98.06 405 TRP A O 1
ATOM 3280 N N . LYS A 1 406 ? 10.104 5.134 -27.024 1.00 98.25 406 LYS A N 1
ATOM 3281 C CA . LYS A 1 406 ? 8.810 5.014 -27.719 1.00 98.25 406 LYS A CA 1
ATOM 3282 C C . LYS A 1 406 ? 8.462 3.560 -28.022 1.00 98.25 406 LYS A C 1
ATOM 3284 O O . LYS A 1 406 ? 7.316 3.163 -27.855 1.00 98.25 406 LYS A O 1
ATOM 3289 N N . GLU A 1 407 ? 9.447 2.778 -28.459 1.00 98.25 407 GLU A N 1
ATOM 3290 C CA . GLU A 1 407 ? 9.272 1.346 -28.725 1.00 98.25 407 GLU A CA 1
ATOM 3291 C C . GLU A 1 407 ? 9.061 0.563 -27.430 1.00 98.25 407 GLU A C 1
ATOM 3293 O O . GLU A 1 407 ? 8.225 -0.340 -27.380 1.00 98.25 407 GLU A O 1
ATOM 3298 N N . LEU A 1 408 ? 9.787 0.929 -26.366 1.00 98.12 408 LEU A N 1
ATOM 3299 C CA . LEU A 1 408 ? 9.582 0.351 -25.045 1.00 98.12 408 LEU A CA 1
ATOM 3300 C C . LEU A 1 408 ? 8.175 0.661 -24.537 1.00 98.12 408 LEU A C 1
ATOM 3302 O O . LEU A 1 408 ? 7.474 -0.264 -24.127 1.00 98.12 408 LEU A O 1
ATOM 3306 N N . ASP A 1 409 ? 7.724 1.919 -24.628 1.00 98.31 409 ASP A N 1
ATOM 3307 C CA . ASP A 1 409 ? 6.381 2.314 -24.193 1.00 98.31 409 ASP A CA 1
ATOM 3308 C C . ASP A 1 409 ? 5.259 1.936 -25.189 1.00 98.31 409 ASP A C 1
ATOM 3310 O O . ASP A 1 409 ? 4.322 2.694 -25.444 1.00 98.31 409 ASP A O 1
ATOM 3314 N N . SER A 1 410 ? 5.328 0.726 -25.745 1.00 97.94 410 SER A N 1
ATOM 3315 C CA . SER A 1 410 ? 4.365 0.169 -26.707 1.00 97.94 410 SER A CA 1
ATOM 3316 C C . SER A 1 410 ? 2.917 0.101 -26.196 1.00 97.94 410 SER A C 1
ATOM 3318 O O . SER A 1 410 ? 1.975 0.070 -26.991 1.00 97.94 410 SER A O 1
ATOM 3320 N N . ARG A 1 411 ? 2.706 0.094 -24.874 1.00 98.19 411 ARG A N 1
ATOM 3321 C CA . ARG A 1 411 ? 1.373 0.122 -24.242 1.00 98.19 411 ARG A CA 1
ATOM 3322 C C . ARG A 1 411 ? 0.856 1.541 -24.012 1.00 98.19 411 ARG A C 1
ATOM 3324 O O . ARG A 1 411 ? -0.318 1.691 -23.662 1.00 98.19 411 ARG A O 1
ATOM 3331 N N . ASN A 1 412 ? 1.679 2.556 -24.281 1.00 98.38 412 ASN A N 1
ATOM 3332 C CA . ASN A 1 412 ? 1.391 3.970 -24.073 1.00 98.38 412 ASN A CA 1
ATOM 3333 C C . ASN A 1 412 ? 1.055 4.274 -22.601 1.00 98.38 412 ASN A C 1
ATOM 3335 O O . ASN A 1 412 ? 0.059 4.933 -22.295 1.00 98.38 412 ASN A O 1
ATOM 3339 N N . VAL A 1 413 ? 1.857 3.735 -21.677 1.00 98.50 413 VAL A N 1
ATOM 3340 C CA . VAL A 1 413 ? 1.683 3.878 -20.223 1.00 98.50 413 VAL A CA 1
ATOM 3341 C C . VAL A 1 413 ? 1.752 5.343 -19.815 1.00 98.50 413 VAL A C 1
ATOM 3343 O O . VAL A 1 413 ? 0.960 5.773 -18.977 1.00 98.50 413 VAL A O 1
ATOM 3346 N N . ARG A 1 414 ? 2.613 6.131 -20.471 1.00 98.44 414 ARG A N 1
ATOM 3347 C CA . ARG A 1 414 ? 2.745 7.577 -20.229 1.00 98.44 414 ARG A CA 1
ATOM 3348 C C . ARG A 1 414 ? 1.439 8.340 -20.376 1.00 98.44 414 ARG A C 1
ATOM 3350 O O . ARG A 1 414 ? 1.202 9.275 -19.619 1.00 98.44 414 ARG A O 1
ATOM 3357 N N . GLN A 1 415 ? 0.581 7.925 -21.304 1.00 98.38 415 GLN A N 1
ATOM 3358 C CA . GLN A 1 415 ? -0.731 8.533 -21.501 1.00 98.38 415 GLN A CA 1
ATOM 3359 C C . GLN A 1 415 ? -1.840 7.783 -20.753 1.00 98.38 415 GLN A C 1
ATOM 3361 O O . GLN A 1 415 ? -2.652 8.399 -20.065 1.00 98.38 415 GLN A O 1
ATOM 3366 N N . LYS A 1 416 ? -1.885 6.452 -20.877 1.00 98.50 416 LYS A N 1
ATOM 3367 C CA . LYS A 1 416 ? -3.006 5.642 -20.380 1.00 98.50 416 LYS A CA 1
ATOM 3368 C C . LYS A 1 416 ? -2.981 5.422 -18.872 1.00 98.50 416 LYS A C 1
ATOM 3370 O O . LYS A 1 416 ? -4.044 5.258 -18.284 1.00 98.50 416 LYS A O 1
ATOM 3375 N N . GLY A 1 417 ? -1.802 5.412 -18.246 1.00 98.38 417 GLY A N 1
ATOM 3376 C CA . GLY A 1 417 ? -1.662 5.271 -16.795 1.00 98.38 417 GLY A CA 1
ATOM 3377 C C . GLY A 1 417 ? -2.391 6.388 -16.039 1.00 98.38 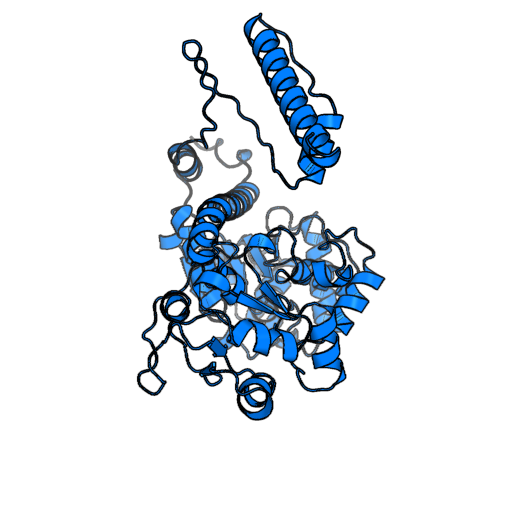417 GLY A C 1
ATOM 3378 O O . GLY A 1 417 ? -3.304 6.087 -15.269 1.00 98.38 417 GLY A O 1
ATOM 3379 N N . PRO A 1 418 ? -2.089 7.675 -16.309 1.00 98.56 418 PRO A N 1
ATOM 3380 C CA . PRO A 1 418 ? -2.784 8.804 -15.693 1.00 98.56 418 PRO A CA 1
ATOM 3381 C C . PRO A 1 418 ? -4.289 8.835 -15.975 1.00 98.56 418 PRO A C 1
ATOM 3383 O O . PRO A 1 418 ? -5.067 9.151 -15.075 1.00 98.56 418 PRO A O 1
ATOM 3386 N N . GLU A 1 419 ? -4.710 8.488 -17.197 1.00 98.38 419 GLU A N 1
ATOM 3387 C CA . GLU A 1 419 ? -6.128 8.413 -17.575 1.00 98.38 419 GLU A CA 1
ATOM 3388 C C . GLU A 1 419 ? -6.874 7.375 -16.726 1.00 98.38 419 GLU A C 1
ATOM 3390 O O . GLU A 1 419 ? -7.858 7.700 -16.052 1.00 98.38 419 GLU A O 1
ATOM 3395 N N . PHE A 1 420 ? -6.361 6.142 -16.704 1.00 98.25 420 PHE A N 1
ATOM 3396 C CA . PHE A 1 420 ? -6.897 5.061 -15.885 1.00 98.25 420 PHE A CA 1
ATOM 3397 C C . PHE A 1 420 ? -6.939 5.458 -14.410 1.00 98.25 420 PHE A C 1
ATOM 3399 O O . PHE A 1 420 ? -7.983 5.354 -13.765 1.00 98.25 420 PHE A O 1
ATOM 3406 N N . TYR A 1 421 ? -5.829 5.965 -13.874 1.00 97.81 421 TYR A N 1
ATOM 3407 C CA . TYR A 1 421 ? -5.729 6.252 -12.450 1.00 97.81 421 TYR A CA 1
ATOM 3408 C C . TYR A 1 421 ? -6.579 7.455 -12.032 1.00 97.81 421 TYR A C 1
ATOM 3410 O O . TYR A 1 421 ? -7.082 7.506 -10.911 1.00 97.81 421 TYR A O 1
ATOM 3418 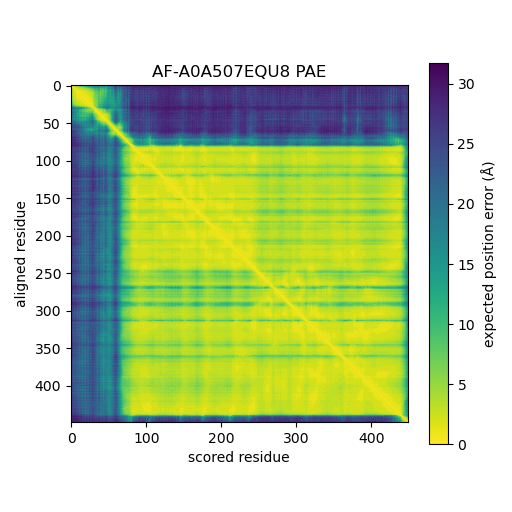N N . GLY A 1 422 ? -6.806 8.412 -12.936 1.00 97.06 422 GLY A N 1
ATOM 3419 C CA . GLY A 1 422 ? -7.776 9.487 -12.743 1.00 97.06 422 GLY A CA 1
ATOM 3420 C C . GLY A 1 422 ? -9.194 8.955 -12.521 1.00 97.06 422 GLY A C 1
ATOM 3421 O O . GLY A 1 422 ? -9.918 9.481 -11.674 1.00 97.06 422 GLY A O 1
ATOM 3422 N N . ALA A 1 423 ? -9.582 7.890 -13.230 1.00 96.38 423 ALA A N 1
ATOM 3423 C CA . ALA A 1 423 ? -10.838 7.188 -12.983 1.00 96.38 423 ALA A CA 1
ATOM 3424 C C . ALA A 1 423 ? -10.797 6.336 -11.711 1.00 96.38 423 ALA A C 1
ATOM 3426 O O . ALA A 1 423 ? -11.715 6.419 -10.896 1.00 96.38 423 ALA A O 1
ATOM 3427 N N . TYR A 1 424 ? -9.714 5.589 -11.505 1.00 97.25 424 TYR A N 1
ATOM 3428 C CA . TYR A 1 424 ? -9.552 4.701 -10.357 1.00 97.25 424 TYR A CA 1
ATOM 3429 C C . TYR A 1 424 ? -9.572 5.450 -9.014 1.00 97.25 424 TYR A C 1
ATOM 3431 O O . TYR A 1 424 ? -10.215 5.007 -8.067 1.00 97.25 424 TYR A O 1
ATOM 3439 N N . ARG A 1 425 ? -8.988 6.656 -8.948 1.00 97.00 425 ARG A N 1
ATOM 3440 C CA . ARG A 1 425 ? -9.060 7.551 -7.776 1.00 97.00 425 ARG A CA 1
ATOM 3441 C C . ARG A 1 425 ? -10.486 7.856 -7.335 1.00 97.00 425 ARG A C 1
ATOM 3443 O O . ARG A 1 425 ? -10.720 7.996 -6.141 1.00 97.00 425 ARG A O 1
ATOM 3450 N N . ARG A 1 426 ? -11.443 7.958 -8.262 1.00 95.88 426 ARG A N 1
ATOM 3451 C CA . ARG A 1 426 ? -12.848 8.198 -7.894 1.00 95.88 426 ARG A CA 1
ATOM 3452 C C . ARG A 1 426 ? -13.436 7.007 -7.144 1.00 95.88 426 ARG A C 1
ATOM 3454 O O . ARG A 1 426 ? -14.147 7.225 -6.174 1.00 95.88 426 ARG A O 1
ATOM 3461 N N . LEU A 1 427 ? -13.088 5.783 -7.545 1.00 96.38 427 LEU A N 1
ATOM 3462 C CA . LEU A 1 427 ? -13.492 4.567 -6.835 1.00 96.38 427 LEU A CA 1
ATOM 3463 C C . LEU A 1 427 ? -12.861 4.517 -5.440 1.00 96.38 427 LEU A C 1
ATOM 3465 O O . LEU A 1 427 ? -13.556 4.271 -4.465 1.00 96.38 427 LEU A O 1
ATOM 3469 N N . ILE A 1 428 ? -11.572 4.852 -5.322 1.00 97.31 428 ILE A N 1
ATOM 3470 C CA . ILE A 1 428 ? -10.884 4.916 -4.022 1.00 97.31 428 ILE A CA 1
ATOM 3471 C C . ILE A 1 428 ? -11.564 5.932 -3.087 1.00 97.31 428 ILE A C 1
ATOM 3473 O O . ILE A 1 428 ? -11.830 5.629 -1.927 1.00 97.31 428 ILE A O 1
ATOM 3477 N N . VAL A 1 429 ? -11.889 7.131 -3.586 1.00 96.56 429 VAL A N 1
ATOM 3478 C CA . VAL A 1 429 ? -12.607 8.157 -2.807 1.00 96.56 429 VAL A CA 1
ATOM 3479 C C . VAL A 1 429 ? -14.011 7.688 -2.423 1.00 96.56 429 VAL A C 1
ATOM 3481 O O . VAL A 1 429 ? -14.450 7.955 -1.308 1.00 96.56 429 VAL A O 1
ATOM 3484 N N . GLN A 1 430 ? -14.712 6.980 -3.311 1.00 95.50 430 GLN A N 1
ATOM 3485 C CA . GLN A 1 430 ? -16.025 6.403 -3.013 1.00 95.50 430 GLN A CA 1
ATOM 3486 C C . GLN A 1 430 ? -15.952 5.340 -1.912 1.00 95.50 430 GLN A C 1
ATOM 3488 O O . GLN A 1 430 ? -16.812 5.341 -1.035 1.00 95.50 430 GLN A O 1
ATOM 3493 N N . GLU A 1 431 ? -14.921 4.494 -1.899 1.00 97.19 431 GLU A N 1
ATOM 3494 C CA . GLU A 1 431 ? -14.713 3.517 -0.825 1.00 97.19 431 GLU A CA 1
ATOM 3495 C C . GLU A 1 431 ? -14.441 4.193 0.522 1.00 97.19 431 GLU A C 1
ATOM 3497 O O . GLU A 1 431 ? -15.038 3.816 1.532 1.00 97.19 431 GLU A O 1
ATOM 3502 N N . TRP A 1 432 ? -13.611 5.243 0.544 1.00 96.94 432 TRP A N 1
ATOM 3503 C CA . TRP A 1 432 ? -13.421 6.054 1.750 1.00 96.94 432 TRP A CA 1
ATOM 3504 C C . TRP A 1 432 ? -14.727 6.719 2.195 1.00 96.94 432 TRP A C 1
ATOM 3506 O O . TRP A 1 432 ? -15.082 6.641 3.367 1.00 96.94 432 TRP A O 1
ATOM 3516 N N . LEU A 1 433 ? -15.480 7.329 1.275 1.00 94.44 433 LEU A N 1
ATOM 3517 C CA . LEU A 1 433 ? -16.781 7.926 1.581 1.00 94.44 433 LEU A CA 1
ATOM 3518 C C . LEU A 1 433 ? -17.742 6.899 2.187 1.00 94.44 433 LEU A C 1
ATOM 3520 O O . LEU A 1 433 ? -18.417 7.199 3.170 1.00 94.44 433 LEU A O 1
ATOM 3524 N N . GLN A 1 434 ? -17.807 5.696 1.616 1.00 94.69 434 GLN A N 1
ATOM 3525 C CA . GLN A 1 434 ? -18.674 4.641 2.122 1.00 94.69 434 GLN A CA 1
ATOM 3526 C C . GLN A 1 434 ? -18.236 4.176 3.512 1.00 94.69 434 GLN A C 1
ATOM 3528 O O . GLN A 1 434 ? -19.082 4.042 4.390 1.00 94.69 434 GLN A O 1
ATOM 3533 N N . LEU A 1 435 ? -16.930 4.018 3.747 1.00 96.06 435 LEU A N 1
ATOM 3534 C CA . LEU A 1 435 ? -16.393 3.712 5.071 1.00 96.06 435 LEU A CA 1
ATOM 3535 C C . LEU A 1 435 ? -16.833 4.754 6.117 1.00 96.06 435 LEU A C 1
ATOM 3537 O O . LEU A 1 435 ? -17.304 4.381 7.189 1.00 96.06 435 LEU A O 1
ATOM 3541 N N . PHE A 1 436 ? -16.731 6.050 5.805 1.00 93.81 436 PHE A N 1
ATOM 3542 C CA . PHE A 1 436 ? -17.192 7.113 6.708 1.00 93.81 436 PHE A CA 1
ATOM 3543 C C . PHE A 1 436 ? -18.716 7.123 6.893 1.00 93.81 436 PHE A C 1
ATOM 3545 O O . PHE A 1 436 ? -19.191 7.470 7.969 1.00 93.81 436 PHE A O 1
ATOM 3552 N N . ARG A 1 437 ? -19.503 6.725 5.889 1.00 90.88 437 ARG A N 1
ATOM 3553 C CA . ARG A 1 437 ? -20.965 6.597 6.033 1.00 90.88 437 ARG A CA 1
ATOM 3554 C C . ARG A 1 437 ? -21.356 5.455 6.960 1.00 90.88 437 ARG A C 1
ATOM 3556 O O . ARG A 1 437 ? -22.243 5.628 7.789 1.00 90.88 437 ARG A O 1
ATOM 3563 N N . ASP A 1 438 ? -20.682 4.315 6.857 1.00 92.25 438 ASP A N 1
ATOM 3564 C CA . ASP A 1 438 ? -20.969 3.142 7.691 1.00 92.25 438 ASP A CA 1
ATOM 3565 C C . ASP A 1 438 ? -20.735 3.409 9.181 1.00 92.25 438 ASP A C 1
ATOM 3567 O O . ASP A 1 438 ? -21.325 2.766 10.049 1.00 92.25 438 ASP A O 1
ATOM 3571 N N . MET A 1 43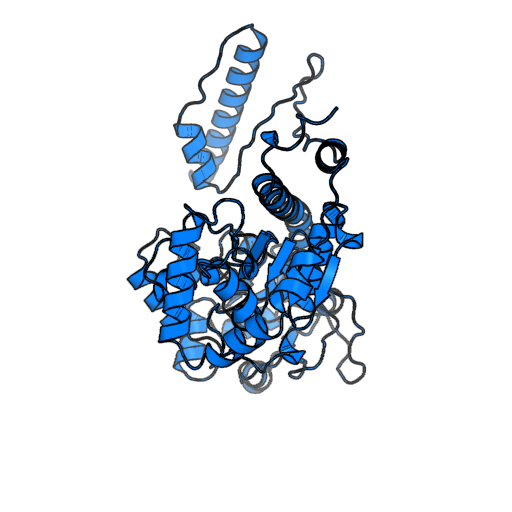9 ? -19.877 4.377 9.488 1.00 92.94 439 MET A N 1
ATOM 3572 C CA . MET A 1 439 ? -19.628 4.823 10.847 1.00 92.94 439 MET A CA 1
ATOM 3573 C C . MET A 1 439 ? -20.822 5.571 11.467 1.00 92.94 439 MET A C 1
ATOM 3575 O O . MET A 1 439 ? -21.001 5.499 12.685 1.00 92.94 439 MET A O 1
ATOM 3579 N N . TRP A 1 440 ? -21.659 6.240 10.670 1.00 87.44 440 TRP A N 1
ATOM 3580 C CA . TRP A 1 440 ? -22.855 6.955 11.134 1.00 87.44 440 TRP A CA 1
ATOM 3581 C C . TRP A 1 440 ? -24.055 6.642 10.234 1.00 87.44 440 TRP A C 1
ATOM 3583 O O . TRP A 1 440 ? -24.437 7.467 9.400 1.00 87.44 440 TRP A O 1
ATOM 3593 N N . PRO A 1 441 ? -24.683 5.461 10.391 1.00 75.88 441 PRO A N 1
ATOM 3594 C CA . PRO A 1 441 ? -25.909 5.147 9.673 1.00 75.88 441 PRO A CA 1
ATOM 3595 C C . PRO A 1 441 ? -26.953 6.242 9.929 1.00 75.88 441 PRO A C 1
ATOM 3597 O O . PRO A 1 441 ? -27.144 6.664 11.070 1.00 75.88 441 PRO A O 1
ATOM 3600 N N . ALA A 1 442 ? -27.631 6.692 8.869 1.00 61.19 442 ALA A N 1
ATOM 3601 C CA . ALA A 1 442 ? -28.497 7.879 8.826 1.00 61.19 442 ALA A CA 1
ATOM 3602 C C . ALA A 1 442 ? -29.609 7.961 9.901 1.00 61.19 442 ALA A C 1
ATOM 3604 O O . ALA A 1 442 ? -30.210 9.017 10.077 1.00 61.19 442 ALA A O 1
ATOM 3605 N N . ALA A 1 443 ? -29.851 6.892 10.664 1.00 50.31 443 ALA A N 1
ATOM 3606 C CA . ALA A 1 443 ? -30.723 6.902 11.837 1.00 50.31 443 ALA A CA 1
ATOM 3607 C C . ALA A 1 443 ? -30.235 7.832 12.971 1.00 50.31 443 ALA A C 1
ATOM 3609 O O . ALA A 1 443 ? -31.026 8.187 13.836 1.00 50.31 443 ALA A O 1
ATOM 3610 N N . ALA A 1 444 ? -28.969 8.265 12.966 1.00 48.94 444 ALA A N 1
ATOM 3611 C CA . ALA A 1 444 ? -28.432 9.184 13.974 1.00 48.94 444 ALA A CA 1
ATOM 3612 C C . ALA A 1 444 ? -28.620 10.685 13.650 1.00 48.94 444 ALA A C 1
ATOM 3614 O O . ALA A 1 444 ? -28.208 11.517 14.451 1.00 48.94 444 ALA A O 1
ATOM 3615 N N . VAL A 1 445 ? -29.210 11.050 12.499 1.00 46.53 445 VAL A N 1
ATOM 3616 C CA . VAL A 1 445 ? -29.228 12.448 12.002 1.00 46.53 445 VAL A CA 1
ATOM 3617 C C . VAL A 1 445 ? -30.628 13.099 12.008 1.00 46.53 445 VAL A C 1
ATOM 3619 O O . VAL A 1 445 ? -30.740 14.284 11.732 1.00 46.53 445 VAL A O 1
ATOM 3622 N N . PHE A 1 446 ? -31.707 12.401 12.392 1.00 38.22 446 PHE A N 1
ATOM 3623 C CA . PHE A 1 446 ? -33.078 12.954 12.291 1.00 38.22 446 PHE A CA 1
ATOM 3624 C C . PHE A 1 446 ? -33.926 12.959 13.578 1.00 38.22 446 PHE A C 1
ATOM 3626 O O . PHE A 1 446 ? -35.151 13.021 13.495 1.00 38.22 446 PHE A O 1
ATOM 3633 N N . HIS A 1 447 ? -33.322 12.953 14.771 1.00 34.38 447 HIS A N 1
ATOM 3634 C CA . HIS A 1 447 ? -34.064 13.097 16.043 1.00 34.38 447 HIS A CA 1
ATOM 3635 C C . HIS A 1 447 ? -33.566 14.234 16.946 1.00 34.38 447 HIS A C 1
ATOM 3637 O O . HIS A 1 447 ? -33.578 14.121 18.168 1.00 34.38 447 HIS A O 1
ATOM 3643 N N . SER A 1 448 ? -33.172 15.360 16.352 1.00 35.62 448 SER A N 1
ATOM 3644 C CA . SER A 1 448 ? -33.075 16.625 17.087 1.00 35.62 448 SER A CA 1
ATOM 3645 C C . SER A 1 448 ? -33.247 17.817 16.145 1.00 35.62 448 SER A C 1
ATOM 3647 O O . SER A 1 448 ? -32.271 18.460 15.760 1.00 35.62 448 SER A O 1
ATOM 3649 N N . VAL A 1 449 ? -34.498 18.077 15.766 1.00 36.50 449 VAL A N 1
ATOM 3650 C CA . VAL A 1 449 ? -35.010 19.430 15.511 1.00 36.50 449 VAL A CA 1
ATOM 3651 C C . VAL A 1 449 ? -36.285 19.572 16.317 1.00 36.50 449 VAL A C 1
ATOM 3653 O O . VAL A 1 449 ? -37.119 18.641 16.214 1.00 36.50 449 VAL A O 1
#

Radius of gyration: 24.67 Å; Cα contacts (8 Å, |Δi|>4): 673; chains: 1; bounding box: 73×44×78 Å

Foldseek 3Di:
DDDPVVVVVVVVVVVVVVVVVVVVVVVVVDDDPDDDDPVVVVVCVVVVHDDPDPFPDDPPDPDGDPDDPPLVVLCVVCVPPAWQEEEAAADPLVVVQVLVLCVSSVRNVRYDYDDLVVQDNAADAPVSLVVCLVVCVLVVVLVRTQEYEYDDALSSCSNQLVLCVDPPPVSHRNHAYEDEYADANRPPHPPVVVVLVSVLVSLVCCVPVCPLRYAAEYQFLLSQLVNCLSSVHHRPRYHHQHTLLDDDFDDADPPWDQQALLEEEEEDDVACVVVCLCPVLVFRYTYHYPPGDRRFLVRLVSYLAYEDEDLGLEDSNVSNNLQQLGAYEYEAPQQSCVCCVVVRHVRDDLVSLVVSCVRPVDDADFDPPGDRSNRRRPLGPPLCVLRYHYDHDSVVSSVLSPDRSCRNCVSVSNPVSNVSSVVVSVVSSVSVSVVVCSSPPCVVPPPDD